Protein 3M7O (pdb70)

GO terms:
  GO:0031666 positive regulation of lipopolysaccharide-mediated signaling pathway (P, IDA)
  GO:0031666 positive regulation of lipopolysaccharide-mediated signaling pathway (P, IGI)
  GO:0005515 protein binding (F, IPI)

Sequence (530 aa):
GWPKHTACNSGGLEVVYQSCDPLQDFGLSIDQCSSKQIQSNLNIRFGIILRQDIRKLFLDITLMAKGSSILNYSYPLCEEDQPKFSFCGRRKGEQIYYAGPVNNPGLDVPQGEYQLLLELYNENRATVACANATVTSSGWPKHTACNSGGLEVVYQSCDPLQDFGLSIDQCSSKQIQSNLNIRFGIILRQDIRKLFLDITLMAKGSSILNYSYPLCFSFCGRRKGEQIYYAGPVNNPGLDVPQGEYQLLLELYNENRATVACANATVTSSGWPKHTACNSGGLEVVYQSCDPLQDFGLSIDQCSSKQIQSNLNIRFGIILRQDIRKLFLDITLMAKGSSILNYSYPLCFSFCGRRKGEQIYYAGPVNNPGLDVPQGEYQLLLELYNENRATVACANATVTSSGWPKHTACNSGGLEVVYQSCDPLQDFGLSIDQCSSKQIQSNLNIRFGIILRQDIRKLFLDITLMAKGSSILNYSYPLCFSFCGRRKGEQIYYAGPVNNPGLDVPQGEYQLLLELYNENRATVACANATVTSS

Solvent-accessible surface area: 28694 Å² total; per-residue (Å²): 117,51,80,150,63,80,3,12,99,54,57,26,4,59,13,30,5,53,7,51,12,83,58,20,43,21,36,38,40,28,44,145,7,36,70,124,25,79,30,64,20,59,24,123,17,22,10,75,2,105,49,40,0,104,79,2,27,33,32,35,40,33,65,14,200,69,68,65,39,35,70,52,21,88,56,71,5,73,82,95,118,75,173,174,36,37,6,18,98,76,123,55,55,144,25,145,52,65,11,68,56,130,31,59,4,55,58,8,68,142,29,98,30,64,39,55,44,63,23,26,5,50,72,51,20,68,5,6,18,4,75,6,51,16,47,2,98,123,88,80,148,59,82,4,14,99,61,48,26,4,60,18,30,8,56,8,46,14,119,140,21,36,22,36,44,34,30,59,112,7,23,58,116,29,73,57,75,18,53,20,120,21,23,5,62,0,100,58,62,0,141,102,2,56,40,13,44,15,36,62,33,214,74,38,44,24,41,61,64,42,72,86,32,54,102,80,3,38,33,102,149,118,44,55,101,20,186,32,76,8,83,42,108,33,50,9,62,57,12,51,147,28,120,55,82,36,40,46,37,24,24,12,81,108,47,29,65,2,6,18,5,85,5,36,17,46,3,98,120,86,80,153,60,80,3,12,101,57,51,30,4,66,17,34,7,49,6,51,14,123,119,16,37,23,37,45,33,31,57,123,7,25,51,108,26,77,55,72,18,74,23,96,18,18,11,88,0,75,50,71,0,162,95,2,56,38,14,41,13,36,62,32,209,77,41,44,20,43,65,60,41,80,83,80,57,152,49,28,25,58,62,132,139,41,60,147,22,148,47,67,12,82,50,112,29,41,3,60,44,18,38,146,29,117,59,72,40,37,45,40,20,24,10,55,108,46,28,64,1,7,20,3,87,5,42,17,46,2,96,114,52,82,147,61,82,4,12,100,58,51,26,6,63,12,30,6,49,6,50,11,79,56,18,38,20,36,31,44,27,51,162,9,33,89,90,28,96,31,65,30,71,25,132,20,23,13,90,1,102,44,68,2,186,116,3,25,39,30,34,38,36,63,16,201,70,69,65,38,31,72,52,19,78,60,78,61,235,61,61,22,46,40,174,125,50,51,154,23,148,70,61,12,68,52,139,30,65,2,57,57,13,72,149,29,98,32,64,38,58,40,62,27,30,5,52,69,54,22,67,6,6,15,2,72,7,50,17,42,2,92

InterPro domains:
  IPR003172 MD-2-related lipid-recognition domain [PF02221] (53-160)
  IPR003172 MD-2-related lipid-recognition domain [SM00737] (42-159)
  IPR014756 Immunoglobulin E-set [SSF81296] (42-159)
  IPR039945 Lymphocyte antigen 86 [PTHR20838] (1-161)

Secondary structure (DSSP, 8-state):
-PPPEEEEEETTEEEEEEE--TT---EEEESS--SEEPSS-EEEEEEE-SS--SEEEEEEEEEETTEEEEEEEEEEEETTBSSSSSTT--TT-EEEEEEE--PPEEEPPSEEEEEEEEEEETT--EEEEEEEEEEE-/-PPPEEEEEETTEEEEEEE--SS---EEEESS--SEEPSS-EEEEEEE-SS--SS-EEEEEEEETTEEEEEEEEE---TTTT--TT-EEEEEEE--PPPEE--SEEEEEEEEEE-TT--EEEEEEEEEEE-/-PPPEEEEEETTEEEEEEE--TT---EEEESS--SEEPSS-EEEEEEE--S-BSSEEEEEEEEETTEEEEEEEEE----STTB-TT-EEEEEEE--PPPEE--SEEEEEEEEEEETT--EEEEEEEEEEE-/-PPPEEEEEETTEEEEEEE--TT---EEEESS--SEEPSS-EEEEEEE--S--SSEEEEEEEEETTEEEEEEEEE----STT--TT-EEEEEEE--PPEEE--SEEEEEEEEEEETT--EEEEEEEEEEE-

B-factor: mean 38.36, std 13.39, range [19.4, 106.87]

Foldseek 3Di:
DADKDWQDDDAQKTKIKGWPPPVDDWDKHWPPDHLWAAFFTKMKTKDQFQAAAQWKKKWKWKFFPPGGDDIDIGTDDGDVRVPPDCHRPGHGDIDIDTGTDGGHTDNHPADKMKMWMFMAHPVRDTRTIMIMMMGGD/DADKDWQDDDAQKTKIKFWPPPVDTWDKHWPPDHLFAAFFTKMKIKDQFQAFAAWKKKWKFWDDPNDGPDIDMDTDNPPSHRDGHGDTDIDTGTDGGHTDRHPADKIWMWMFMAHPVRHGRTIMIMIMGGD/DADWAWQDDDAQKTKIKFWPPPVDTWDKHWPPDHLWAAFFTWMKTKDQFQAQAQWKKKWKFWDDPNDTPDIDMDTQPVPPHPDGGGDIDIDTGTDGGHTDRHDADKIWMWMFMAHPVRDGRTIMIMIMGGD/DADKDWQDDDAQKTKIKFWPPPVDTWDKHWPPDHLWAAFFTKMKTKDQFQAAAQWKKKWKWKAFPPGGDDIDIDTDHVPPHRHHHGDIDIDTGTDGDHTDNHDAHKMKMWMFMAHPVRHTRTIMIMMMGGD

Radius of gyration: 26.78 Å; Cα contacts (8 Å, |Δi|>4): 1481; chains: 4; bounding box: 73×75×42 Å

Structure (mmCIF, N/CA/C/O backbone):
data_3M7O
#
_entry.id   3M7O
#
_cell.length_a   90.299
_cell.length_b   90.299
_cell.length_c   86.714
_cell.angle_alpha   90.00
_cell.angle_beta   90.00
_cell.angle_gamma   90.00
#
_symmetry.space_group_name_H-M   'P 43'
#
loop_
_entity.id
_entity.type
_entity.pdbx_description
1 polymer 'Lymphocyte antigen 86'
2 non-polymer 2-acetamido-2-deoxy-beta-D-glucopyranose
3 non-polymer '(2S)-3-(octadecanoyloxy)-2-[(9Z)-octadec-9-enoyloxy]propyl 2-(trimethylammonio)ethyl phosphate'
4 non-polymer BENZAMIDINE
5 water water
#
loop_
_atom_site.group_PDB
_atom_site.id
_atom_site.type_symbol
_atom_site.label_atom_id
_atom_site.label_alt_id
_atom_site.label_comp_id
_atom_site.label_asym_id
_atom_site.label_entity_id
_atom_site.label_seq_id
_atom_site.pdbx_PDB_ins_code
_atom_site.Cartn_x
_atom_site.Cartn_y
_atom_site.Cartn_z
_atom_site.occupancy
_atom_site.B_iso_or_equiv
_atom_site.auth_seq_id
_atom_site.auth_comp_id
_atom_site.auth_asym_id
_atom_site.auth_atom_id
_atom_site.pdbx_PDB_model_num
ATOM 1 N N . GLY A 1 26 ? 1.416 26.953 -2.854 1.00 51.57 26 GLY A N 1
ATOM 2 C CA . GLY A 1 26 ? 0.307 27.675 -3.531 1.00 50.50 26 GLY A CA 1
ATOM 3 C C . GLY A 1 26 ? -0.969 26.877 -3.361 1.00 51.43 26 GLY A C 1
ATOM 4 O O . GLY A 1 26 ? -1.376 26.128 -4.262 1.00 53.38 26 GLY A O 1
ATOM 5 N N . TRP A 1 27 ? -1.584 27.033 -2.189 1.00 47.24 27 TRP A N 1
ATOM 6 C CA . TRP A 1 27 ? -2.759 26.275 -1.796 1.00 40.22 27 TRP A CA 1
ATOM 7 C C . TRP A 1 27 ? -3.923 26.545 -2.736 1.00 37.77 27 TRP A C 1
ATOM 8 O O . TRP A 1 27 ? -4.117 27.680 -3.180 1.00 41.54 27 TRP A O 1
ATOM 19 N N . PRO A 1 28 ? -4.693 25.501 -3.053 1.00 37.64 28 PRO A N 1
ATOM 20 C CA . PRO A 1 28 ? -5.761 25.645 -4.042 1.00 38.20 28 PRO A CA 1
ATOM 21 C C . PRO A 1 28 ? -6.882 26.587 -3.605 1.00 34.74 28 PRO A C 1
ATOM 22 O O . PRO A 1 28 ? -7.136 26.753 -2.400 1.00 31.74 28 PRO A O 1
ATOM 26 N N . LYS A 1 29 ? -7.544 27.190 -4.591 1.00 31.14 29 LYS A N 1
ATOM 27 C CA . LYS A 1 29 ? -8.708 28.042 -4.330 1.00 31.97 29 LYS A CA 1
ATOM 28 C C . LYS A 1 29 ? -9.811 27.191 -3.745 1.00 31.77 29 LYS A C 1
ATOM 29 O O . LYS A 1 29 ? -9.979 26.040 -4.129 1.00 32.37 29 LYS A O 1
ATOM 35 N N . HIS A 1 30 ? -10.539 27.741 -2.774 1.00 29.16 30 HIS A N 1
ATOM 36 C CA . HIS A 1 30 ? -11.710 27.072 -2.209 1.00 27.82 30 HIS A CA 1
ATOM 37 C C . HIS A 1 30 ? -12.883 28.024 -2.185 1.00 27.48 30 HIS A C 1
ATOM 38 O O . HIS A 1 30 ? -12.708 29.217 -1.908 1.00 26.18 30 HIS A O 1
ATOM 45 N N . THR A 1 31 ? -14.086 27.508 -2.449 1.00 25.59 31 THR A N 1
ATOM 46 C CA . THR A 1 31 ? -15.293 28.277 -2.292 1.00 26.23 31 THR A CA 1
ATOM 47 C C . THR A 1 31 ? -15.747 28.339 -0.849 1.00 26.96 31 THR A C 1
ATOM 48 O O . THR A 1 31 ? -16.105 27.303 -0.248 1.00 29.04 31 THR A O 1
ATOM 52 N N . ALA A 1 32 ? -15.754 29.539 -0.279 1.00 24.97 32 ALA A N 1
ATOM 53 C CA . ALA A 1 32 ? -16.321 29.727 1.047 1.00 25.17 32 ALA A CA 1
ATOM 54 C C . ALA A 1 32 ? -17.848 29.746 0.990 1.00 26.71 32 ALA A C 1
ATOM 55 O O . ALA A 1 32 ? -18.545 29.238 1.891 1.00 28.56 32 ALA A O 1
ATOM 57 N N . CYS A 1 33 ? -18.380 30.332 -0.079 1.00 24.64 33 CYS A N 1
ATOM 58 C CA . CYS A 1 33 ? -19.805 30.194 -0.396 1.00 27.41 33 CYS A CA 1
ATOM 59 C C . CYS A 1 33 ? -20.055 30.654 -1.825 1.00 26.75 33 CYS A C 1
ATOM 60 O O . CYS A 1 33 ? -19.256 31.399 -2.398 1.00 26.57 33 CYS A O 1
ATOM 63 N N . ASN A 1 34 ? -21.179 30.204 -2.387 1.00 26.42 34 ASN A N 1
ATOM 64 C CA . ASN A 1 34 ? -21.630 30.716 -3.669 1.00 25.50 34 ASN A CA 1
ATOM 65 C C . ASN A 1 34 ? -23.125 30.484 -3.798 1.00 28.34 34 ASN A C 1
ATOM 66 O O . ASN A 1 34 ? -23.556 29.393 -4.192 1.00 29.03 34 ASN A O 1
ATOM 71 N N . SER A 1 35 ? -23.889 31.501 -3.422 1.00 28.67 35 SER A N 1
ATOM 72 C CA . SER A 1 35 ? -25.358 31.456 -3.440 1.00 31.98 35 SER A CA 1
ATOM 73 C C . SER A 1 35 ? -25.947 32.849 -3.408 1.00 32.25 35 SER A C 1
ATOM 74 O O . SER A 1 35 ? -25.318 33.788 -2.899 1.00 28.11 35 SER A O 1
ATOM 77 N N . GLY A 1 36 ? -27.145 32.986 -3.987 1.00 32.09 36 GLY A N 1
ATOM 78 C CA . GLY A 1 36 ? -27.919 34.207 -3.887 1.00 31.48 36 GLY A CA 1
ATOM 79 C C . GLY A 1 36 ? -27.228 35.436 -4.439 1.00 29.69 36 GLY A C 1
ATOM 80 O O . GLY A 1 36 ? -27.479 36.541 -3.970 1.00 28.86 36 GLY A O 1
ATOM 81 N N . GLY A 1 37 ? -26.351 35.233 -5.426 1.00 25.43 37 GLY A N 1
ATOM 82 C CA . GLY A 1 37 ? -25.678 36.342 -6.103 1.00 26.80 37 GLY A CA 1
ATOM 83 C C . GLY A 1 37 ? -24.391 36.795 -5.421 1.00 27.24 37 GLY A C 1
ATOM 84 O O . GLY A 1 37 ? -23.859 37.832 -5.774 1.00 29.87 37 GLY A O 1
ATOM 85 N N . LEU A 1 38 ? -23.913 36.026 -4.446 1.00 26.72 38 LEU A N 1
ATOM 86 C CA . LEU A 1 38 ? -22.608 36.303 -3.807 1.00 27.07 38 LEU A CA 1
ATOM 87 C C . LEU A 1 38 ? -21.703 35.081 -3.841 1.00 26.19 38 LEU A C 1
ATOM 88 O O . LEU A 1 38 ? -22.070 34.003 -3.333 1.00 27.70 38 LEU A O 1
ATOM 93 N N . GLU A 1 39 ? -20.533 35.235 -4.448 1.00 24.14 39 GLU A N 1
ATOM 94 C CA . GLU A 1 39 ? -19.529 34.178 -4.479 1.00 24.93 39 GLU A CA 1
ATOM 95 C C . GLU A 1 39 ? -18.291 34.655 -3.718 1.00 25.45 39 GLU A C 1
ATOM 96 O O . GLU A 1 39 ? -17.779 35.749 -3.978 1.00 25.01 39 GLU A O 1
ATOM 102 N N . VAL A 1 40 ? -17.814 33.831 -2.798 1.00 23.65 40 VAL A N 1
ATOM 103 C CA . VAL A 1 40 ? -16.593 34.137 -2.048 1.00 23.26 40 VAL A CA 1
ATOM 104 C C . VAL A 1 40 ? -15.626 32.966 -2.188 1.00 24.97 40 VAL A C 1
ATOM 105 O O . VAL A 1 40 ? -15.927 31.836 -1.749 1.00 26.30 40 VAL A O 1
ATOM 109 N N . VAL A 1 41 ? -14.491 33.232 -2.838 1.00 23.60 41 VAL A N 1
ATOM 110 C CA . VAL A 1 41 ? -13.458 32.221 -3.055 1.00 25.59 41 VAL A CA 1
ATOM 111 C C . VAL A 1 41 ? -12.193 32.695 -2.351 1.00 25.83 41 VAL A C 1
ATOM 112 O O . VAL A 1 41 ? -11.858 33.876 -2.459 1.00 26.67 41 VAL A O 1
ATOM 116 N N . TYR A 1 42 ? -11.513 31.811 -1.622 1.00 24.90 42 TYR A N 1
ATOM 117 C CA . TYR A 1 42 ? -10.273 32.207 -0.941 1.00 24.44 42 TYR A CA 1
ATOM 118 C C . TYR A 1 42 ? -9.148 31.233 -1.220 1.00 25.48 42 TYR A C 1
ATOM 119 O O . TYR A 1 42 ? -9.376 30.071 -1.657 1.00 23.38 42 TYR A O 1
ATOM 128 N N . GLN A 1 43 ? -7.937 31.703 -0.942 1.00 24.08 43 GLN A N 1
ATOM 129 C CA . GLN A 1 43 ? -6.738 30.894 -1.053 1.00 26.20 43 GLN A CA 1
ATOM 130 C C . GLN A 1 43 ? -5.905 31.179 0.200 1.00 24.54 43 GLN A C 1
ATOM 131 O O . GLN A 1 43 ? -5.718 32.351 0.550 1.00 25.34 43 GLN A O 1
ATOM 137 N N . SER A 1 44 ? -5.435 30.156 0.912 1.00 22.13 44 SER A N 1
ATOM 138 C CA . SER A 1 44 ? -4.529 30.406 2.041 1.00 22.04 44 SER A CA 1
ATOM 139 C C . SER A 1 44 ? -3.215 30.999 1.547 1.00 23.46 44 SER A C 1
ATOM 140 O O . SER A 1 44 ? -2.632 30.499 0.583 1.00 25.52 44 SER A O 1
ATOM 143 N N . CYS A 1 45 ? -2.788 32.094 2.169 1.00 21.57 45 CYS A N 1
ATOM 144 C CA . CYS A 1 45 ? -1.453 32.668 1.920 1.00 24.48 45 CYS A CA 1
ATOM 145 C C . CYS A 1 45 ? -0.452 32.426 3.056 1.00 24.70 45 CYS A C 1
ATOM 146 O O . CYS A 1 45 ? 0.567 33.121 3.150 1.00 25.02 45 CYS A O 1
ATOM 149 N N . ASP A 1 46 ? -0.713 31.427 3.901 1.00 23.03 46 ASP A N 1
ATOM 150 C CA . ASP A 1 46 ? 0.302 30.936 4.845 1.00 24.22 46 ASP A CA 1
ATOM 151 C C . ASP A 1 46 ? 1.082 29.839 4.104 1.00 24.10 46 ASP A C 1
ATOM 152 O O . ASP A 1 46 ? 0.508 28.835 3.690 1.00 24.84 46 ASP A O 1
ATOM 157 N N . PRO A 1 47 ? 2.390 30.036 3.903 1.00 25.07 47 PRO A N 1
ATOM 158 C CA . PRO A 1 47 ? 3.159 28.987 3.199 1.00 27.74 47 PRO A CA 1
ATOM 159 C C . PRO A 1 47 ? 3.129 27.620 3.908 1.00 29.93 47 PRO A C 1
ATOM 160 O O . PRO A 1 47 ? 3.355 26.586 3.266 1.00 31.66 47 PRO A O 1
ATOM 164 N N . LEU A 1 48 ? 2.877 27.606 5.217 1.00 26.19 48 LEU A N 1
ATOM 165 C CA . LEU A 1 48 ? 2.868 26.345 5.971 1.00 27.27 48 LEU A CA 1
ATOM 166 C C . LEU A 1 48 ? 1.677 25.453 5.666 1.00 30.08 48 LEU A C 1
ATOM 167 O O . LEU A 1 48 ? 1.793 24.205 5.703 1.00 26.97 48 LEU A O 1
ATOM 172 N N . GLN A 1 49 ? 0.520 26.056 5.404 1.00 25.38 49 GLN A N 1
ATOM 173 C CA . GLN A 1 49 ? -0.707 25.257 5.400 1.00 27.72 49 GLN A CA 1
ATOM 174 C C . GLN A 1 49 ? -1.936 25.912 4.788 1.00 25.60 49 GLN A C 1
ATOM 175 O O . GLN A 1 49 ? -2.044 27.141 4.717 1.00 24.18 49 GLN A O 1
ATOM 181 N N . ASP A 1 50 ? -2.872 25.053 4.383 1.00 26.66 50 ASP A N 1
ATOM 182 C CA . ASP A 1 50 ? -4.222 25.451 4.001 1.00 24.43 50 ASP A CA 1
ATOM 183 C C . ASP A 1 50 ? -5.096 25.432 5.271 1.00 25.38 50 ASP A C 1
ATOM 184 O O . ASP A 1 50 ? -4.655 25.042 6.362 1.00 28.39 50 ASP A O 1
ATOM 189 N N . PHE A 1 51 ? -6.312 25.921 5.120 1.00 25.57 51 PHE A N 1
ATOM 190 C CA . PHE A 1 51 ? -7.328 25.830 6.168 1.00 27.22 51 PHE A CA 1
ATOM 191 C C . PHE A 1 51 ? -8.722 25.824 5.564 1.00 28.38 51 PHE A C 1
ATOM 192 O O . PHE A 1 51 ? -8.910 26.124 4.379 1.00 27.40 51 PHE A O 1
ATOM 200 N N . GLY A 1 52 ? -9.709 25.454 6.389 1.00 26.36 52 GLY A N 1
ATOM 201 C CA . GLY A 1 52 ? -11.103 25.452 5.948 1.00 27.46 52 GLY A CA 1
ATOM 202 C C . GLY A 1 52 ? -11.926 26.623 6.435 1.00 26.78 52 GLY A C 1
ATOM 203 O O . GLY A 1 52 ? -11.866 27.020 7.610 1.00 28.04 52 GLY A O 1
ATOM 204 N N . LEU A 1 53 ? -12.654 27.221 5.503 1.00 28.60 53 LEU A N 1
ATOM 205 C CA . LEU A 1 53 ? -13.552 28.318 5.789 1.00 28.00 53 LEU A CA 1
ATOM 206 C C . LEU A 1 53 ? -14.786 28.165 4.910 1.00 31.09 53 LEU A C 1
ATOM 207 O O . LEU A 1 53 ? -14.683 27.926 3.705 1.00 30.58 53 LEU A O 1
ATOM 212 N N . SER A 1 54 ? -15.963 28.239 5.517 1.00 30.02 54 SER A N 1
ATOM 213 C CA . SER A 1 54 ? -17.190 28.294 4.727 1.00 30.28 54 SER A CA 1
ATOM 214 C C . SER A 1 54 ? -18.100 29.302 5.396 1.00 31.02 54 SER A C 1
ATOM 215 O O . SER A 1 54 ? -17.942 29.606 6.595 1.00 29.38 54 SER A O 1
ATOM 218 N N . ILE A 1 55 ? -19.005 29.871 4.607 1.00 27.09 55 ILE A N 1
ATOM 219 C CA . ILE A 1 55 ? -19.895 30.907 5.088 1.00 27.15 55 ILE A CA 1
ATOM 220 C C . ILE A 1 55 ? -21.318 30.445 4.843 1.00 30.31 55 ILE A C 1
ATOM 221 O O . ILE A 1 55 ? -21.621 29.976 3.747 1.00 31.05 55 ILE A O 1
ATOM 226 N N . ASP A 1 56 ? -22.170 30.537 5.872 1.00 31.63 56 ASP A N 1
ATOM 227 C CA . ASP A 1 56 ? -23.554 30.031 5.767 1.00 37.35 56 ASP A CA 1
ATOM 228 C C . ASP A 1 56 ? -24.470 31.130 5.205 1.00 36.14 56 ASP A C 1
ATOM 229 O O . ASP A 1 56 ? -24.303 32.293 5.525 1.00 38.71 56 ASP A O 1
ATOM 234 N N . GLN A 1 57 ? -25.434 30.759 4.369 1.00 41.22 57 GLN A N 1
ATOM 235 C CA . GLN A 1 57 ? -26.472 31.707 3.921 1.00 42.61 57 GLN A CA 1
ATOM 236 C C . GLN A 1 57 ? -25.918 32.943 3.206 1.00 40.40 57 GLN A C 1
ATOM 237 O O . GLN A 1 57 ? -26.342 34.072 3.477 1.00 44.29 57 GLN A O 1
ATOM 243 N N . CYS A 1 58 ? -24.959 32.742 2.310 1.00 37.93 58 CYS A N 1
ATOM 244 C CA . CYS A 1 58 ? -24.466 33.854 1.512 1.00 34.35 58 CYS A CA 1
ATOM 245 C C . CYS A 1 58 ? -25.525 34.342 0.547 1.00 32.14 58 CYS A C 1
ATOM 246 O O . CYS A 1 58 ? -26.305 33.555 -0.001 1.00 32.02 58 CYS A O 1
ATOM 249 N N . SER A 1 59 ? -25.515 35.655 0.354 1.00 30.65 59 SER A N 1
ATOM 250 C CA A SER A 1 59 ? -26.345 36.309 -0.644 0.50 30.67 59 SER A CA 1
ATOM 251 C CA B SER A 1 59 ? -26.403 36.336 -0.564 0.50 30.39 59 SER A CA 1
ATOM 252 C C . SER A 1 59 ? -25.812 37.711 -0.861 1.00 32.05 59 SER A C 1
ATOM 253 O O . SER A 1 59 ? -25.012 38.221 -0.058 1.00 30.07 59 SER A O 1
ATOM 258 N N . LYS A 1 60 ? -26.219 38.306 -1.978 1.00 30.87 60 LYS A N 1
ATOM 259 C CA . LYS A 1 60 ? -25.806 39.641 -2.375 1.00 35.26 60 LYS A CA 1
ATOM 260 C C . LYS A 1 60 ? -26.115 40.631 -1.248 1.00 35.37 60 LYS A C 1
ATOM 261 O O . LYS A 1 60 ? -25.353 41.575 -1.013 1.00 32.93 60 LYS A O 1
ATOM 267 N N . GLN A 1 61 ? -27.247 40.406 -0.573 1.00 34.89 61 GLN A N 1
ATOM 268 C CA . GLN A 1 61 ? -27.557 41.095 0.670 1.00 37.78 61 GLN A CA 1
ATOM 269 C C . GLN A 1 61 ? -27.032 40.255 1.823 1.00 36.83 61 GLN A C 1
ATOM 270 O O . GLN A 1 61 ? -27.633 39.251 2.212 1.00 38.03 61 GLN A O 1
ATOM 276 N N . ILE A 1 62 ? -25.878 40.657 2.342 1.00 34.29 62 ILE A N 1
ATOM 277 C CA . ILE A 1 62 ? -25.254 39.983 3.476 1.00 36.41 62 ILE A CA 1
ATOM 278 C C . ILE A 1 62 ? -26.022 40.372 4.741 1.00 37.88 62 ILE A C 1
ATOM 279 O O . ILE A 1 62 ? -26.194 41.555 5.011 1.00 35.04 62 ILE A O 1
ATOM 284 N N . GLN A 1 63 ? -26.494 39.369 5.485 1.00 38.21 63 GLN A N 1
ATOM 285 C CA . GLN A 1 63 ? -27.105 39.575 6.796 1.00 40.45 63 GLN A CA 1
ATOM 286 C C . GLN A 1 63 ? -26.050 40.043 7.794 1.00 40.25 63 GLN A C 1
ATOM 287 O O . GLN A 1 63 ? -24.868 39.692 7.664 1.00 39.45 63 GLN A O 1
ATOM 293 N N . SER A 1 64 ? -26.472 40.804 8.804 1.00 37.15 64 SER A N 1
ATOM 294 C CA . SER A 1 64 ? -25.599 41.082 9.943 1.00 39.98 64 SER A CA 1
ATOM 295 C C . SER A 1 64 ? -25.285 39.768 10.652 1.00 36.12 64 SER A C 1
ATOM 296 O O . SER A 1 64 ? -26.089 38.849 10.631 1.00 37.41 64 SER A O 1
ATOM 299 N N . ASN A 1 65 ? -24.116 39.692 11.287 1.00 39.45 65 ASN A N 1
ATOM 300 C CA . ASN A 1 65 ? -23.693 38.480 12.017 1.00 40.00 65 ASN A CA 1
ATOM 301 C C . ASN A 1 65 ? -23.789 37.198 11.204 1.00 38.04 65 ASN A C 1
ATOM 302 O O . ASN A 1 65 ? -24.520 36.258 11.560 1.00 36.36 65 ASN A O 1
ATOM 307 N N . LEU A 1 66 ? -23.029 37.166 10.112 1.00 35.90 66 LEU A N 1
ATOM 308 C CA . LEU A 1 66 ? -22.871 35.965 9.294 1.00 36.57 66 LEU A CA 1
ATOM 309 C C . LEU A 1 66 ? -22.385 34.813 10.135 1.00 33.39 66 LEU A C 1
ATOM 310 O O . LEU A 1 66 ? -21.528 34.993 10.996 1.00 33.55 66 LEU A O 1
ATOM 315 N N . ASN A 1 67 ? -22.909 33.632 9.846 1.00 33.27 67 ASN A N 1
ATOM 316 C CA . ASN A 1 67 ? -22.386 32.435 10.437 1.00 32.41 67 ASN A CA 1
ATOM 317 C C . ASN A 1 67 ? -21.312 31.835 9.561 1.00 31.52 67 ASN A C 1
ATOM 318 O O . ASN A 1 67 ? -21.487 31.716 8.344 1.00 32.35 67 ASN A O 1
ATOM 323 N N . ILE A 1 68 ? -20.179 31.494 10.174 1.00 28.94 68 ILE A N 1
ATOM 324 C CA . ILE A 1 68 ? -19.099 30.837 9.439 1.00 27.73 68 ILE A CA 1
ATOM 325 C C . ILE A 1 68 ? -18.740 29.486 10.068 1.00 30.47 68 ILE A C 1
ATOM 326 O O . ILE A 1 68 ? -19.137 29.192 11.192 1.00 30.94 68 ILE A O 1
ATOM 331 N N . ARG A 1 69 ? -17.983 28.683 9.329 1.00 28.56 69 ARG A N 1
ATOM 332 C CA . ARG A 1 69 ? -17.344 27.481 9.847 1.00 28.82 69 ARG A CA 1
ATOM 333 C C . ARG A 1 69 ? -15.862 27.597 9.484 1.00 30.09 69 ARG A C 1
ATOM 334 O O . ARG A 1 69 ? -15.525 27.794 8.317 1.00 32.01 69 ARG A O 1
ATOM 342 N N . PHE A 1 70 ? -14.983 27.499 10.478 1.00 28.72 70 PHE A N 1
ATOM 343 C CA . PHE A 1 70 ? -13.558 27.776 10.289 1.00 27.27 70 PHE A CA 1
ATOM 344 C C . PHE A 1 70 ? -12.737 26.687 10.959 1.00 29.52 70 PHE A C 1
ATOM 345 O O . PHE A 1 70 ? -12.868 26.473 12.175 1.00 30.16 70 PHE A O 1
ATOM 353 N N . GLY A 1 71 ? -11.915 25.986 10.177 1.00 27.59 71 GLY A N 1
ATOM 354 C CA . GLY A 1 71 ? -11.143 24.863 10.715 1.00 27.35 71 GLY A CA 1
ATOM 355 C C . GLY A 1 71 ? -9.672 25.098 10.424 1.00 28.48 71 GLY A C 1
ATOM 356 O O . GLY A 1 71 ? -9.314 25.373 9.283 1.00 30.74 71 GLY A O 1
ATOM 357 N N . ILE A 1 72 ? -8.831 24.995 11.446 1.00 26.87 72 ILE A N 1
ATOM 358 C CA . ILE A 1 72 ? -7.378 25.206 11.245 1.00 26.05 72 ILE A CA 1
ATOM 359 C C . ILE A 1 72 ? -6.563 24.485 12.307 1.00 29.49 72 ILE A C 1
ATOM 360 O O . ILE A 1 72 ? -7.050 24.277 13.420 1.00 27.11 72 ILE A O 1
ATOM 365 N N . ILE A 1 73 ? -5.336 24.083 11.955 1.00 27.50 73 ILE A N 1
ATOM 366 C CA . ILE A 1 73 ? -4.366 23.601 12.940 1.00 28.68 73 ILE A CA 1
ATOM 367 C C . ILE A 1 73 ? -3.472 24.771 13.271 1.00 30.66 73 ILE A C 1
ATOM 368 O O . ILE A 1 73 ? -2.858 25.346 12.368 1.00 31.38 73 ILE A O 1
ATOM 373 N N . LEU A 1 74 ? -3.382 25.128 14.549 1.00 29.47 74 LEU A N 1
ATOM 374 C CA . LEU A 1 74 ? -2.564 26.267 14.931 1.00 28.46 74 LEU A CA 1
ATOM 375 C C . LEU A 1 74 ? -1.088 25.972 14.781 1.00 28.61 74 LEU A C 1
ATOM 376 O O . LEU A 1 74 ? -0.612 24.928 15.232 1.00 29.31 74 LEU A O 1
ATOM 381 N N . ARG A 1 75 ? -0.372 26.896 14.149 1.00 27.51 75 ARG A N 1
ATOM 382 C CA . ARG A 1 75 ? 1.092 26.747 14.021 1.00 28.17 75 ARG A CA 1
ATOM 383 C C . ARG A 1 75 ? 1.853 27.778 14.855 1.00 29.21 75 ARG A C 1
ATOM 384 O O . ARG A 1 75 ? 3.091 27.852 14.794 1.00 30.89 75 ARG A O 1
ATOM 392 N N . GLN A 1 76 ? 1.104 28.589 15.609 1.00 27.30 76 GLN A N 1
ATOM 393 C CA . GLN A 1 76 ? 1.648 29.516 16.575 1.00 27.92 76 GLN A CA 1
ATOM 394 C C . GLN A 1 76 ? 0.811 29.445 17.836 1.00 30.94 76 GLN A C 1
ATOM 395 O O . GLN A 1 76 ? -0.357 29.087 17.762 1.00 32.44 76 GLN A O 1
ATOM 401 N N . ASP A 1 77 ? 1.400 29.804 18.975 1.00 32.53 77 ASP A N 1
ATOM 402 C CA . ASP A 1 77 ? 0.644 29.966 20.222 1.00 34.71 77 ASP A CA 1
ATOM 403 C C . ASP A 1 77 ? -0.099 31.285 20.150 1.00 34.97 77 ASP A C 1
ATOM 404 O O . ASP A 1 77 ? 0.353 32.223 19.489 1.00 36.79 77 ASP A O 1
ATOM 409 N N . ILE A 1 78 ? -1.239 31.361 20.828 1.00 34.33 78 ILE A N 1
ATOM 410 C CA . ILE A 1 78 ? -2.067 32.566 20.794 1.00 31.79 78 ILE A CA 1
ATOM 411 C C . ILE A 1 78 ? -2.337 33.053 22.212 1.00 33.60 78 ILE A C 1
ATOM 412 O O . ILE A 1 78 ? -3.045 32.372 22.974 1.00 35.67 78 ILE A O 1
ATOM 417 N N . ARG A 1 79 ? -1.756 34.201 22.565 1.00 32.22 79 ARG A N 1
ATOM 418 C CA . ARG A 1 79 ? -2.147 34.924 23.788 1.00 31.99 79 ARG A CA 1
ATOM 419 C C . ARG A 1 79 ? -3.092 36.078 23.460 1.00 31.60 79 ARG A C 1
ATOM 420 O O . ARG A 1 79 ? -4.047 36.352 24.195 1.00 34.40 79 ARG A O 1
ATOM 428 N N . LYS A 1 80 ? -2.816 36.758 22.350 1.00 31.01 80 LYS A N 1
ATOM 429 C CA . LYS A 1 80 ? -3.711 37.793 21.833 1.00 28.93 80 LYS A CA 1
ATOM 430 C C . LYS A 1 80 ? -3.872 37.508 20.358 1.00 28.59 80 LYS A C 1
ATOM 431 O O . LYS A 1 80 ? -2.984 36.913 19.733 1.00 28.99 80 LYS A O 1
ATOM 437 N N . LEU A 1 81 ? -5.016 37.892 19.803 1.00 26.51 81 LEU A N 1
ATOM 438 C CA . LEU A 1 81 ? -5.280 37.605 18.391 1.00 25.17 81 LEU A CA 1
ATOM 439 C C . LEU A 1 81 ? -5.889 38.854 17.777 1.00 25.85 81 LEU A C 1
ATOM 440 O O . LEU A 1 81 ? -6.724 39.527 18.417 1.00 26.06 81 LEU A O 1
ATOM 445 N N . PHE A 1 82 ? -5.454 39.179 16.558 1.00 23.05 82 PHE A N 1
ATOM 446 C CA . PHE A 1 82 ? -5.889 40.367 15.831 1.00 24.53 82 PHE A CA 1
ATOM 447 C C . PHE A 1 82 ? -6.304 39.976 14.421 1.00 24.97 82 PHE A C 1
ATOM 448 O O . PHE A 1 82 ? -5.745 39.049 13.838 1.00 25.26 82 PHE A O 1
ATOM 456 N N . LEU A 1 83 ? -7.277 40.695 13.864 1.00 23.72 83 LEU A N 1
ATOM 457 C CA . LEU A 1 83 ? -7.700 40.441 12.488 1.00 21.41 83 LEU A CA 1
ATOM 458 C C . LEU A 1 83 ? -7.607 41.742 11.696 1.00 22.11 83 LEU A C 1
ATOM 459 O O . LEU A 1 83 ? -8.208 42.764 12.096 1.00 25.51 83 LEU A O 1
ATOM 464 N N . ASP A 1 84 ? -6.827 41.707 10.620 1.00 21.86 84 ASP A N 1
ATOM 465 C CA . ASP A 1 84 ? -6.728 42.824 9.666 1.00 21.09 84 ASP A CA 1
ATOM 466 C C . ASP A 1 84 ? -7.383 42.438 8.359 1.00 21.64 84 ASP A C 1
ATOM 467 O O . ASP A 1 84 ? -7.209 41.324 7.838 1.00 23.01 84 ASP A O 1
ATOM 472 N N . ILE A 1 85 ? -8.159 43.368 7.807 1.00 22.92 85 ILE A N 1
ATOM 473 C CA . ILE A 1 85 ? -8.834 43.129 6.536 1.00 24.43 85 ILE A CA 1
ATOM 474 C C . ILE A 1 85 ? -8.501 44.258 5.565 1.00 23.09 85 ILE A C 1
ATOM 475 O O . ILE A 1 85 ? -8.503 45.420 5.949 1.00 24.55 85 ILE A O 1
ATOM 480 N N . THR A 1 86 ? -8.160 43.893 4.339 1.00 23.49 86 THR A N 1
ATOM 481 C CA . THR A 1 86 ? -7.853 44.857 3.292 1.00 22.33 86 THR A CA 1
ATOM 482 C C . THR A 1 86 ? -8.891 44.629 2.205 1.00 27.71 86 THR A C 1
ATOM 483 O O . THR A 1 86 ? -9.034 43.510 1.706 1.00 28.07 86 THR A O 1
ATOM 487 N N . LEU A 1 87 ? -9.623 45.674 1.841 1.00 22.77 87 LEU A N 1
ATOM 488 C CA . LEU A 1 87 ? -10.640 45.536 0.793 1.00 22.87 87 LEU A CA 1
ATOM 489 C C . LEU A 1 87 ? -10.258 46.457 -0.363 1.00 25.56 87 LEU A C 1
ATOM 490 O O . LEU A 1 87 ? -9.962 47.640 -0.146 1.00 24.38 87 LEU A O 1
ATOM 495 N N . MET A 1 88 ? -10.241 45.896 -1.573 1.00 23.24 88 MET A N 1
ATOM 496 C CA . MET A 1 88 ? -9.851 46.604 -2.784 1.00 27.36 88 MET A CA 1
ATOM 497 C C . MET A 1 88 ? -10.822 46.276 -3.923 1.00 28.19 88 MET A C 1
ATOM 498 O O . MET A 1 88 ? -11.524 45.280 -3.866 1.00 27.57 88 MET A O 1
ATOM 503 N N . ALA A 1 89 ? -10.906 47.149 -4.920 1.00 29.16 89 ALA A N 1
ATOM 504 C CA . ALA A 1 89 ? -11.667 46.846 -6.132 1.00 31.66 89 ALA A CA 1
ATOM 505 C C . ALA A 1 89 ? -11.082 47.659 -7.270 1.00 37.31 89 ALA A C 1
ATOM 506 O O . ALA A 1 89 ? -10.689 48.810 -7.059 1.00 33.99 89 ALA A O 1
ATOM 508 N N . LYS A 1 90 ? -11.018 47.045 -8.451 1.00 37.43 90 LYS A N 1
ATOM 509 C CA . LYS A 1 90 ? -10.490 47.674 -9.671 1.00 42.10 90 LYS A CA 1
ATOM 510 C C . LYS A 1 90 ? -9.113 48.299 -9.440 1.00 41.67 90 LYS A C 1
ATOM 511 O O . LYS A 1 90 ? -8.825 49.375 -9.971 1.00 44.55 90 LYS A O 1
ATOM 517 N N . GLY A 1 91 ? -8.270 47.632 -8.647 1.00 40.29 91 GLY A N 1
ATOM 518 C CA . GLY A 1 91 ? -6.912 48.099 -8.369 1.00 40.65 91 GLY A CA 1
ATOM 519 C C . GLY A 1 91 ? -6.774 49.264 -7.397 1.00 41.31 91 GLY A C 1
ATOM 520 O O . GLY A 1 91 ? -5.679 49.816 -7.242 1.00 42.44 91 GLY A O 1
ATOM 521 N N . SER A 1 92 ? -7.873 49.639 -6.747 1.00 36.78 92 SE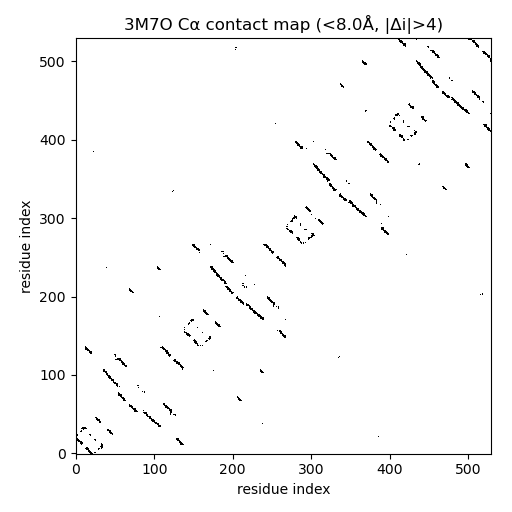R A N 1
ATOM 522 C CA . SER A 1 92 ? -7.875 50.728 -5.773 1.00 36.48 92 SER A CA 1
ATOM 523 C C . SER A 1 92 ? -8.297 50.265 -4.385 1.00 36.51 92 SER A C 1
ATOM 524 O O . SER A 1 92 ? -9.131 49.377 -4.250 1.00 33.20 92 SER A O 1
ATOM 527 N N . SER A 1 93 ? -7.745 50.917 -3.361 1.00 32.08 93 SER A N 1
ATOM 528 C CA . SER A 1 93 ? -8.150 50.697 -1.980 1.00 32.03 93 SER A CA 1
ATOM 529 C C . SER A 1 93 ? -9.536 51.235 -1.626 1.00 31.94 93 SER A C 1
ATOM 530 O O . SER A 1 93 ? -9.879 52.414 -1.894 1.00 33.04 93 SER A O 1
ATOM 533 N N . ILE A 1 94 ? -10.350 50.373 -1.023 1.00 28.58 94 ILE A N 1
ATOM 534 C CA . ILE A 1 94 ? -11.643 50.782 -0.506 1.00 27.47 94 ILE A CA 1
ATOM 535 C C . ILE A 1 94 ? -11.517 51.050 0.992 1.00 27.49 94 ILE A C 1
ATOM 536 O O . ILE A 1 94 ? -11.861 52.134 1.453 1.00 26.49 94 ILE A O 1
ATOM 541 N N . LEU A 1 95 ? -11.037 50.052 1.747 1.00 24.82 95 LEU A N 1
ATOM 542 C CA . LEU A 1 95 ? -10.912 50.192 3.204 1.00 24.78 95 LEU A CA 1
ATOM 543 C C . LEU A 1 95 ? -9.824 49.274 3.783 1.00 24.36 95 LEU A C 1
ATOM 544 O O . LEU A 1 95 ? -9.474 48.242 3.188 1.00 24.30 95 LEU A O 1
ATOM 549 N N . ASN A 1 96 ? -9.285 49.708 4.924 1.00 21.64 96 ASN A N 1
ATOM 550 C CA . ASN A 1 96 ? -8.371 48.912 5.740 1.00 22.24 96 ASN A CA 1
ATOM 551 C C . ASN A 1 96 ? -9.006 48.836 7.090 1.00 22.75 96 ASN A C 1
ATOM 552 O O . ASN A 1 96 ? -9.534 49.843 7.571 1.00 22.67 96 ASN A O 1
ATOM 557 N N . TYR A 1 97 ? -8.924 47.666 7.718 1.00 22.23 97 TYR A N 1
ATOM 558 C CA . TYR A 1 97 ? -9.578 47.370 8.977 1.00 24.37 97 TYR A CA 1
ATOM 559 C C . TYR A 1 97 ? -8.609 46.571 9.858 1.00 24.33 97 TYR A C 1
ATOM 560 O O . TYR A 1 97 ? -7.847 45.752 9.339 1.00 24.28 97 TYR A O 1
ATOM 569 N N . SER A 1 98 ? -8.605 46.885 11.146 1.00 23.88 98 SER A N 1
ATOM 570 C CA . SER A 1 98 ? -7.777 46.194 12.141 1.00 24.30 98 SER A CA 1
ATOM 571 C C . SER A 1 98 ? -8.534 46.119 13.455 1.00 28.69 98 SER A C 1
ATOM 572 O O . SER A 1 98 ? -8.957 47.158 13.988 1.00 27.85 98 SER A O 1
ATOM 575 N N . TYR A 1 99 ? -8.674 44.910 14.000 1.00 28.08 99 TYR A N 1
ATOM 576 C CA . TYR A 1 99 ? -9.427 44.737 15.221 1.00 33.46 99 TYR A CA 1
ATOM 577 C C . TYR A 1 99 ? -8.910 43.609 16.104 1.00 29.30 99 TYR A C 1
ATOM 578 O O . TYR A 1 99 ? -8.663 42.507 15.611 1.00 27.03 99 TYR A O 1
ATOM 587 N N . PRO A 1 100 ? -8.762 43.880 17.415 1.00 31.62 100 PRO A N 1
ATOM 588 C CA . PRO A 1 100 ? -8.394 42.851 18.381 1.00 33.23 100 PRO A CA 1
ATOM 589 C C . PRO A 1 100 ? -9.546 41.893 18.608 1.00 34.39 100 PRO A C 1
ATOM 590 O O . PRO A 1 100 ? -10.674 42.323 18.912 1.00 34.83 100 PRO A O 1
ATOM 594 N N . LEU A 1 101 ? -9.290 40.606 18.442 1.00 30.31 101 LEU A N 1
ATOM 595 C CA . LEU A 1 101 ? -10.350 39.611 18.611 1.00 32.63 101 LEU A CA 1
ATOM 596 C C . LEU A 1 101 ? -10.453 39.112 20.041 1.00 36.31 101 LEU A C 1
ATOM 597 O O . LEU A 1 101 ? -11.563 38.892 20.568 1.00 34.73 101 LEU A O 1
ATOM 602 N N . CYS A 1 102 ? -9.297 38.905 20.659 1.00 34.29 102 CYS A N 1
ATOM 603 C CA . CYS A 1 102 ? -9.237 38.446 22.039 1.00 38.84 102 CYS A CA 1
ATOM 604 C C . CYS A 1 102 ? -7.877 38.700 22.672 1.00 40.48 102 CYS A C 1
ATOM 605 O O . CYS A 1 102 ? -6.867 38.873 21.978 1.00 38.02 102 CYS A O 1
ATOM 608 N N . GLU A 1 103 ? -7.889 38.758 23.999 1.00 44.06 103 GLU A N 1
ATOM 609 C CA . GLU A 1 103 ? -6.719 38.512 24.837 1.00 49.35 103 GLU A CA 1
ATOM 610 C C . GLU A 1 103 ? -7.085 37.315 25.724 1.00 53.35 103 GLU A C 1
ATOM 611 O O . GLU A 1 103 ? -8.271 36.976 25.843 1.00 52.73 103 GLU A O 1
ATOM 617 N N . GLU A 1 104 ? -6.094 36.661 26.329 1.00 56.58 104 GLU A N 1
ATOM 618 C CA . GLU A 1 104 ? -6.365 35.412 27.057 1.00 60.45 104 GLU A CA 1
ATOM 619 C C . GLU A 1 104 ? -7.545 35.509 28.028 1.00 62.68 104 GLU A C 1
ATOM 620 O O . GLU A 1 104 ? -7.509 36.271 29.003 1.00 63.41 104 GLU A O 1
ATOM 626 N N . ASP A 1 105 ? -8.593 34.747 27.712 1.00 64.61 105 ASP A N 1
ATOM 627 C CA . ASP A 1 105 ? -9.859 34.721 28.463 1.00 65.99 105 ASP A CA 1
ATOM 628 C C . ASP A 1 105 ? -10.609 36.067 28.508 1.00 65.84 105 ASP A C 1
ATOM 629 O O . ASP A 1 105 ? -11.229 36.424 29.515 1.00 67.92 105 ASP A O 1
ATOM 634 N N . GLN A 1 106 ? -10.549 36.794 27.394 1.00 64.41 106 GLN A N 1
ATOM 635 C CA . GLN A 1 106 ? -11.314 38.025 27.187 1.00 62.89 106 GLN A CA 1
ATOM 636 C C . GLN A 1 106 ? -11.632 38.180 25.684 1.00 60.75 106 GLN A C 1
ATOM 637 O O . GLN A 1 106 ? -10.856 38.793 24.944 1.00 58.08 106 GLN A O 1
ATOM 643 N N . PRO A 1 107 ? -12.764 37.611 25.222 1.00 60.00 107 PRO A N 1
ATOM 644 C CA . PRO A 1 107 ? -13.746 36.818 25.979 1.00 59.08 107 PRO A CA 1
ATOM 645 C C . PRO A 1 107 ? -13.231 35.415 26.298 1.00 58.73 107 PRO A C 1
ATOM 646 O O . PRO A 1 107 ? -12.232 34.975 25.716 1.00 58.30 107 PRO A O 1
ATOM 650 N N . LYS A 1 108 ? -13.904 34.725 27.218 1.00 58.29 108 LYS A N 1
ATOM 651 C CA . LYS A 1 108 ? -13.485 33.384 27.643 1.00 57.91 108 LYS A CA 1
ATOM 652 C C . LYS A 1 108 ? -13.641 32.361 26.514 1.00 54.90 108 LYS A C 1
ATOM 653 O O . LYS A 1 108 ? -12.796 31.481 26.349 1.00 55.57 108 LYS A O 1
ATOM 659 N N . PHE A 1 109 ? -14.722 32.508 25.745 1.00 51.49 109 PHE A N 1
ATOM 660 C CA . PHE A 1 109 ? -15.030 31.666 24.598 1.00 47.37 109 PHE A CA 1
ATOM 661 C C . PHE A 1 109 ? -14.333 32.289 23.376 1.00 46.43 109 PHE A C 1
ATOM 662 O O . PHE A 1 109 ? -14.929 33.075 22.630 1.00 46.72 109 PHE A O 1
ATOM 670 N N . SER A 1 110 ? -13.052 31.957 23.207 1.00 44.49 110 SER A N 1
ATOM 671 C CA . SER A 1 110 ? -12.214 32.523 22.134 1.00 42.68 110 SER A CA 1
ATOM 672 C C . SER A 1 110 ? -11.023 31.609 21.830 1.00 41.25 110 SER A C 1
ATOM 673 O O . SER A 1 110 ? -10.820 30.607 22.511 1.00 41.92 110 SER A O 1
ATOM 676 N N . PHE A 1 111 ? -10.243 31.955 20.808 1.00 40.68 111 PHE A N 1
ATOM 677 C CA . PHE A 1 111 ? -9.054 31.176 20.451 1.00 39.47 111 PHE A CA 1
ATOM 678 C C . PHE A 1 111 ? -7.869 31.495 21.339 1.00 35.25 111 PHE A C 1
ATOM 679 O O . PHE A 1 111 ? -6.877 30.790 21.308 1.00 38.24 111 PHE A O 1
ATOM 687 N N . CYS A 1 112 ? -7.948 32.588 22.087 1.00 35.86 112 CYS A N 1
ATOM 688 C CA . CYS A 1 112 ? -6.834 32.995 22.937 1.00 34.98 112 CYS A CA 1
ATOM 689 C C . CYS A 1 112 ? -6.589 31.953 24.022 1.00 37.71 112 CYS A C 1
ATOM 690 O O . CYS A 1 112 ? -7.540 31.414 24.592 1.00 37.56 112 CYS A O 1
ATOM 693 N N . GLY A 1 113 ? -5.318 31.651 24.269 1.00 36.63 113 GLY A N 1
ATOM 694 C CA . GLY A 1 113 ? -4.922 30.584 25.176 1.00 38.89 113 GLY A CA 1
ATOM 695 C C . GLY A 1 113 ? -4.661 29.286 24.438 1.00 40.20 113 GLY A C 1
ATOM 696 O O . GLY A 1 113 ? -4.123 28.334 25.015 1.00 42.15 113 GLY A O 1
ATOM 697 N N . ARG A 1 114 ? -5.064 29.219 23.167 1.00 39.31 114 ARG A N 1
ATOM 698 C CA . ARG A 1 114 ? -4.784 28.034 22.368 1.00 36.47 114 ARG A CA 1
ATOM 699 C C . ARG A 1 114 ? -3.289 27.978 21.980 1.00 37.19 114 ARG A C 1
ATOM 700 O O . ARG A 1 114 ? -2.604 29.012 21.895 1.00 36.67 114 ARG A O 1
ATOM 708 N N . ARG A 1 115 ? -2.800 26.765 21.749 1.00 37.98 115 ARG A N 1
ATOM 709 C CA . ARG A 1 115 ? -1.373 26.508 21.592 1.00 37.53 115 ARG A CA 1
ATOM 710 C C . ARG A 1 115 ? -1.043 25.813 20.272 1.00 34.62 115 ARG A C 1
ATOM 711 O O . ARG A 1 115 ? -1.903 25.183 19.659 1.00 35.63 115 ARG A O 1
ATOM 719 N N . LYS A 1 116 ? 0.215 25.923 19.838 1.00 33.61 116 LYS A N 1
ATOM 720 C CA . LYS A 1 116 ? 0.697 25.208 18.656 1.00 33.63 116 LYS A CA 1
ATOM 721 C C . LYS A 1 116 ? 0.236 23.762 18.617 1.00 33.67 116 LYS A C 1
ATOM 722 O O . LYS A 1 116 ? 0.384 23.021 19.603 1.00 36.75 116 LYS A O 1
ATOM 728 N N . GLY A 1 117 ? -0.286 23.342 17.477 1.00 30.54 117 GLY A N 1
ATOM 729 C CA . GLY A 1 117 ? -0.624 21.935 17.261 1.00 32.12 117 GLY A CA 1
ATOM 730 C C . GLY A 1 117 ? -2.072 21.585 17.558 1.00 30.92 117 GLY A C 1
ATOM 731 O O . GLY A 1 117 ? -2.560 20.536 17.104 1.00 34.70 117 GLY A O 1
ATOM 732 N N . GLU A 1 118 ? -2.757 22.461 18.288 1.00 31.63 118 GLU A N 1
ATOM 733 C CA . GLU A 1 118 ? -4.196 22.288 18.552 1.00 31.37 118 GLU A CA 1
ATOM 734 C C . GLU A 1 118 ? -5.002 22.452 17.267 1.00 33.07 118 GLU A C 1
ATOM 735 O O . GLU A 1 118 ? -4.729 23.355 16.460 1.00 32.51 118 GLU A O 1
ATOM 741 N N . GLN A 1 119 ? -5.955 21.548 17.056 1.00 31.35 119 GLN A N 1
ATOM 742 C CA . GLN A 1 119 ? -6.790 21.587 15.872 1.00 31.60 119 GLN A CA 1
ATOM 743 C C . GLN A 1 119 ? -8.104 22.196 16.308 1.00 34.44 119 GLN A C 1
ATOM 744 O O . GLN A 1 119 ? -8.792 21.628 17.156 1.00 34.16 119 GLN A O 1
ATOM 750 N N . ILE A 1 120 ? -8.435 23.348 15.724 1.00 32.82 120 ILE A N 1
ATOM 751 C CA . ILE A 1 120 ? -9.586 24.150 16.130 1.00 34.11 120 ILE A CA 1
ATOM 752 C C . ILE A 1 120 ? -10.689 24.068 15.090 1.00 32.82 120 ILE A C 1
ATOM 753 O O . ILE A 1 120 ? -10.434 24.088 13.888 1.00 30.01 120 ILE A O 1
ATOM 758 N N . TYR A 1 121 ? -11.931 23.925 15.553 1.00 32.01 121 TYR A N 1
ATOM 759 C CA . TYR A 1 121 ? -13.079 24.104 14.671 1.00 31.66 121 TYR A CA 1
ATOM 760 C C . TYR A 1 121 ? -14.032 25.110 15.306 1.00 34.91 121 TYR A C 1
ATOM 761 O O . TYR A 1 121 ? -14.519 24.895 16.424 1.00 34.16 121 TYR A O 1
ATOM 770 N N . TYR A 1 122 ? -14.290 26.211 14.600 1.00 31.40 122 TYR A N 1
ATOM 771 C CA . TYR A 1 122 ? -15.185 27.250 15.103 1.00 33.02 122 TYR A CA 1
ATOM 772 C C . TYR A 1 122 ? -16.403 27.307 14.202 1.00 34.24 122 TYR A C 1
ATOM 773 O O . TYR A 1 122 ? -16.266 27.516 12.998 1.00 30.79 122 TYR A O 1
ATOM 782 N N . ALA A 1 123 ? -17.593 27.124 14.773 1.00 30.92 123 ALA A N 1
ATOM 783 C CA . ALA A 1 123 ? -18.822 27.341 13.989 1.00 29.77 123 ALA A CA 1
ATOM 784 C C . ALA A 1 123 ? -19.664 28.369 14.734 1.00 32.27 123 ALA A C 1
ATOM 785 O O . ALA A 1 123 ? -20.204 28.093 15.801 1.00 32.32 123 ALA A O 1
ATOM 787 N N . GLY A 1 124 ? -19.751 29.562 14.178 1.00 28.88 124 GLY A N 1
ATOM 788 C CA . GLY A 1 124 ? -20.377 30.667 14.873 1.00 31.10 124 GLY A CA 1
ATOM 789 C C . GLY A 1 124 ? -20.398 31.966 14.087 1.00 33.01 124 GLY A C 1
ATOM 790 O O . GLY A 1 124 ? -19.890 32.025 12.976 1.00 30.85 124 GLY A O 1
ATOM 791 N N . PRO A 1 125 ? -20.963 33.016 14.682 1.00 34.52 125 PRO A N 1
ATOM 792 C CA . PRO A 1 125 ? -21.144 34.290 13.993 1.00 35.93 125 PRO A CA 1
ATOM 793 C C . PRO A 1 125 ? -19.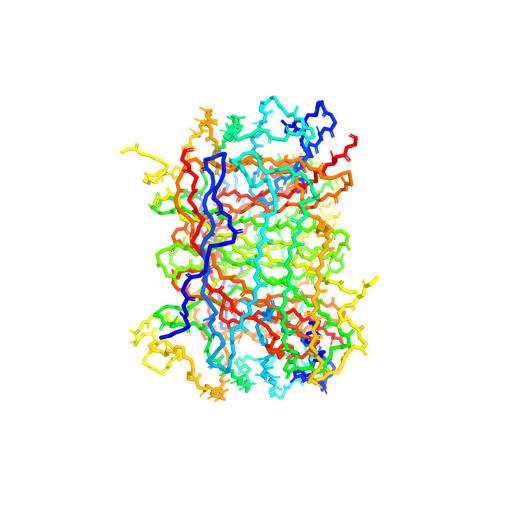853 35.101 13.957 1.00 37.50 125 PRO A C 1
ATOM 794 O O . PRO A 1 125 ? -18.948 34.885 14.774 1.00 38.21 125 PRO A O 1
ATOM 798 N N . VAL A 1 126 ? -19.756 35.990 12.981 1.00 37.80 126 VAL A N 1
ATOM 799 C CA . VAL A 1 126 ? -18.775 37.056 13.010 1.00 39.07 126 VAL A CA 1
ATOM 800 C C . VAL A 1 126 ? -19.637 38.294 13.163 1.00 41.90 126 VAL A C 1
ATOM 801 O O . VAL A 1 126 ? -20.803 38.280 12.773 1.00 44.62 126 VAL A O 1
ATOM 805 N N . ASN A 1 127 ? -19.104 39.364 13.728 1.00 44.27 127 ASN A N 1
ATOM 806 C CA . ASN A 1 127 ? -20.001 40.457 14.099 1.00 47.56 127 ASN A CA 1
ATOM 807 C C . ASN A 1 127 ? -20.090 41.597 13.072 1.00 46.64 127 ASN A C 1
ATOM 808 O O . ASN A 1 127 ? -19.934 42.771 13.394 1.00 49.33 127 ASN A O 1
ATOM 813 N N . ASN A 1 128 ? -20.367 41.219 11.832 1.00 43.59 128 ASN A N 1
ATOM 814 C CA . ASN A 1 128 ? -20.485 42.175 10.736 1.00 40.69 128 ASN A CA 1
ATOM 815 C C . ASN A 1 128 ? -21.830 42.905 10.699 1.00 39.08 128 ASN A C 1
ATOM 816 O O . ASN A 1 128 ? -22.855 42.369 11.135 1.00 38.73 128 ASN A O 1
ATOM 821 N N . PRO A 1 129 ? -21.824 44.135 10.164 1.00 37.63 129 PRO A N 1
ATOM 822 C CA . PRO A 1 129 ? -23.067 44.815 9.825 1.00 35.53 129 PRO A CA 1
ATOM 823 C C . PRO A 1 129 ? -23.656 44.181 8.562 1.00 35.60 129 PRO A C 1
ATOM 824 O O . PRO A 1 129 ? -22.923 43.599 7.762 1.00 36.17 129 PRO A O 1
ATOM 828 N N . GLY A 1 130 ? -24.971 44.257 8.399 1.00 33.94 130 GLY A N 1
ATOM 829 C CA . GLY A 1 130 ? -25.598 43.880 7.136 1.00 33.27 130 GLY A CA 1
ATOM 830 C C . GLY A 1 130 ? -25.115 44.806 6.038 1.00 34.59 130 GLY A C 1
ATOM 831 O O . GLY A 1 130 ? -24.846 45.981 6.276 1.00 33.91 130 GLY A O 1
ATOM 832 N N . LEU A 1 131 ? -24.965 44.270 4.835 1.00 33.55 131 LEU A N 1
ATOM 833 C CA . LEU A 1 131 ? -24.466 45.038 3.716 1.00 34.18 131 LEU A CA 1
ATOM 834 C C . LEU A 1 131 ? -25.066 44.498 2.428 1.00 35.26 131 LEU A C 1
ATOM 835 O O . LEU A 1 131 ? -24.995 43.297 2.164 1.00 34.06 131 LEU A O 1
ATOM 840 N N . ASP A 1 132 ? -25.691 45.378 1.655 1.00 34.64 132 ASP A N 1
ATOM 841 C CA . ASP A 1 132 ? -26.106 45.043 0.294 1.00 35.78 132 ASP A CA 1
ATOM 842 C C . ASP A 1 132 ? -24.924 45.281 -0.619 1.00 34.37 132 ASP A C 1
ATOM 843 O O . ASP A 1 132 ? -24.591 46.425 -0.928 1.00 36.74 132 ASP A O 1
ATOM 848 N N . VAL A 1 133 ? -24.282 44.202 -1.055 1.00 31.66 133 VAL A N 1
ATOM 849 C CA . VAL A 1 133 ? -23.041 44.317 -1.800 1.00 30.11 133 VAL A CA 1
ATOM 850 C C . VAL A 1 133 ? -23.302 44.733 -3.242 1.00 31.34 133 VAL A C 1
ATOM 851 O O . VAL A 1 133 ? -23.945 43.985 -3.993 1.00 30.88 133 VAL A O 1
ATOM 855 N N . PRO A 1 134 ? -22.793 45.916 -3.644 1.00 31.47 134 PRO A N 1
ATOM 856 C CA . PRO A 1 134 ? -23.040 46.365 -5.012 1.00 33.23 134 PRO A CA 1
ATOM 857 C C . PRO A 1 134 ? -22.404 45.399 -6.007 1.00 33.25 134 PRO A C 1
ATOM 858 O O . PRO A 1 134 ? -21.351 44.822 -5.725 1.00 31.32 134 PRO A O 1
ATOM 862 N N . GLN A 1 135 ? -23.078 45.200 -7.138 1.00 32.99 135 GLN A N 1
ATOM 863 C CA . GLN A 1 135 ? -22.613 44.308 -8.187 1.00 34.50 135 GLN A CA 1
ATOM 864 C C . GLN A 1 135 ? -21.186 44.656 -8.596 1.00 32.96 135 GLN A C 1
ATOM 865 O O . GLN A 1 135 ? -20.836 45.835 -8.800 1.00 34.83 135 GLN A O 1
ATOM 871 N N . GLY A 1 136 ? -20.348 43.636 -8.675 1.00 30.29 136 GLY A N 1
ATOM 872 C CA . GLY A 1 136 ? -18.960 43.805 -9.076 1.00 29.15 136 GLY A CA 1
ATOM 873 C C . GLY A 1 136 ? -18.064 42.782 -8.410 1.00 30.39 136 GLY A C 1
ATOM 874 O O . GLY A 1 136 ? -18.560 41.875 -7.720 1.00 30.93 136 GLY A O 1
ATOM 875 N N . GLU A 1 137 ? -16.761 42.937 -8.634 1.00 30.53 137 GLU A N 1
ATOM 876 C CA . GLU A 1 137 ? -15.728 42.079 -8.073 1.00 26.90 137 GLU A CA 1
ATOM 877 C C . GLU A 1 137 ? -14.892 42.873 -7.061 1.00 29.46 137 GLU A C 1
ATOM 878 O O . GLU A 1 137 ? -14.562 44.039 -7.295 1.00 29.02 137 GLU A O 1
ATOM 884 N N . TYR A 1 138 ? -14.535 42.210 -5.968 1.00 25.91 138 TYR A N 1
ATOM 885 C CA . TYR A 1 138 ? -13.749 42.828 -4.905 1.00 27.14 138 TYR A CA 1
ATOM 886 C C . TYR A 1 138 ? -12.652 41.881 -4.529 1.00 29.00 138 TYR A C 1
ATOM 887 O O . TYR A 1 138 ? -12.831 40.670 -4.582 1.00 28.57 138 TYR A O 1
ATOM 896 N N . GLN A 1 139 ? -11.514 42.428 -4.118 1.00 24.44 139 GLN A N 1
ATOM 897 C CA . GLN A 1 139 ? -10.457 41.609 -3.535 1.00 27.50 139 GLN A CA 1
ATOM 898 C C . GLN A 1 139 ? -10.337 41.888 -2.038 1.00 28.91 139 GLN A C 1
ATOM 899 O O . GLN A 1 139 ? -10.400 43.038 -1.591 1.00 27.95 139 GLN A O 1
ATOM 905 N N . LEU A 1 140 ? -10.164 40.822 -1.264 1.00 26.23 140 LEU A N 1
ATOM 906 C CA . LEU A 1 140 ? -10.127 40.919 0.157 1.00 28.72 140 LEU A CA 1
ATOM 907 C C . LEU A 1 140 ? -8.856 40.212 0.596 1.00 30.72 140 LEU A C 1
ATOM 908 O O . LEU A 1 140 ? -8.484 39.169 0.047 1.00 33.57 140 LEU A O 1
ATOM 913 N N . LEU A 1 141 ? -8.154 40.800 1.548 1.00 24.85 141 LEU A N 1
ATOM 914 C CA . LEU A 1 141 ? -7.054 40.094 2.220 1.00 25.37 141 LEU A CA 1
ATOM 915 C C . LEU A 1 141 ? -7.361 40.062 3.708 1.00 27.66 141 LEU A C 1
ATOM 916 O O . LEU A 1 141 ? -7.616 41.117 4.315 1.00 27.97 141 LEU A O 1
ATOM 921 N N . LEU A 1 142 ? -7.344 38.864 4.291 1.00 23.99 142 LEU A N 1
ATOM 922 C CA . LEU A 1 142 ? -7.676 38.657 5.704 1.00 22.62 142 LEU A CA 1
ATOM 923 C C . LEU A 1 142 ? -6.409 38.114 6.362 1.00 26.05 142 LEU A C 1
ATOM 924 O O . LEU A 1 142 ? -5.797 37.165 5.866 1.00 25.08 142 LEU A O 1
ATOM 929 N N . GLU A 1 143 ? -5.978 38.773 7.433 1.00 22.63 143 GLU A N 1
ATOM 930 C CA . GLU A 1 143 ? -4.743 38.380 8.124 1.00 24.55 143 GLU A CA 1
ATOM 931 C C . GLU A 1 143 ? -5.063 38.218 9.596 1.00 24.53 143 GLU A C 1
ATOM 932 O O . GLU A 1 143 ? -5.473 39.180 10.252 1.00 25.52 143 GLU A O 1
ATOM 938 N N . LEU A 1 144 ? -4.907 37.002 10.112 1.00 22.99 144 LEU A N 1
ATOM 939 C CA . LEU A 1 144 ? -5.067 36.725 11.549 1.00 20.68 144 LEU A CA 1
ATOM 940 C C . LEU A 1 144 ? -3.695 36.556 12.159 1.00 21.67 144 LEU A C 1
ATOM 941 O O . LEU A 1 144 ? -2.919 35.720 11.663 1.00 23.27 144 LEU A O 1
ATOM 946 N N . TYR A 1 145 ? -3.380 37.325 13.203 1.00 19.77 145 TYR A N 1
ATOM 947 C CA . TYR A 1 145 ? -2.042 37.228 13.801 1.00 22.27 145 TYR A CA 1
ATOM 948 C C . TYR A 1 145 ? -2.053 37.410 15.296 1.00 23.83 145 TYR A C 1
ATOM 949 O O . TYR A 1 145 ? -3.049 37.896 15.863 1.00 22.61 145 TYR A O 1
ATOM 958 N N . ASN A 1 146 ? -0.950 37.010 15.936 1.00 22.58 146 ASN A N 1
ATOM 959 C CA . ASN A 1 146 ? -0.889 36.993 17.396 1.00 24.91 146 ASN A CA 1
ATOM 960 C C . ASN A 1 146 ? -0.129 38.175 17.982 1.00 25.45 146 ASN A C 1
ATOM 961 O O . ASN A 1 146 ? 0.198 39.136 17.255 1.00 23.96 146 ASN A O 1
ATOM 966 N N . GLU A 1 147 ? 0.170 38.088 19.285 1.00 26.40 147 GLU A N 1
ATOM 967 C CA . GLU A 1 147 ? 0.776 39.188 20.044 1.00 27.84 147 GLU A CA 1
ATOM 968 C C . GLU A 1 147 ? 2.205 39.489 19.581 1.00 26.27 147 GLU A C 1
ATOM 969 O O . GLU A 1 147 ? 2.733 40.573 19.841 1.00 30.89 147 GLU A O 1
ATOM 975 N N . ASN A 1 148 ? 2.802 38.531 18.875 1.00 27.45 148 ASN A N 1
ATOM 976 C CA . ASN A 1 148 ? 4.166 38.677 18.343 1.00 26.63 148 ASN A CA 1
ATOM 977 C C . ASN A 1 148 ? 4.185 39.004 16.856 1.00 26.73 148 ASN A C 1
ATOM 978 O O . ASN A 1 148 ? 5.221 38.907 16.185 1.00 26.51 148 ASN A O 1
ATOM 983 N N . ARG A 1 149 ? 3.028 39.408 16.348 1.00 23.99 149 ARG A N 1
ATOM 984 C CA . ARG A 1 149 ? 2.866 39.737 14.925 1.00 24.97 149 ARG A CA 1
ATOM 985 C C . ARG A 1 149 ? 3.095 38.527 14.030 1.00 23.28 149 ARG A C 1
ATOM 986 O O . ARG A 1 149 ? 3.400 38.679 12.852 1.00 24.24 149 ARG A O 1
ATOM 994 N N . ALA A 1 150 ? 2.927 37.335 14.587 1.00 21.55 150 ALA A N 1
ATOM 995 C CA . ALA A 1 150 ? 3.116 36.112 13.821 1.00 21.38 150 ALA A CA 1
ATOM 996 C C . ALA A 1 150 ? 1.799 35.755 13.171 1.00 22.83 150 ALA A C 1
ATOM 997 O O . ALA A 1 150 ? 0.752 35.736 13.829 1.00 23.74 150 ALA A O 1
ATOM 999 N N . THR A 1 151 ? 1.875 35.448 11.890 1.00 23.62 151 THR A N 1
ATOM 1000 C CA . THR A 1 151 ? 0.721 34.990 11.117 1.00 24.40 151 THR A CA 1
ATOM 1001 C C . THR A 1 151 ? 0.191 33.653 11.623 1.00 24.28 151 THR A C 1
ATOM 1002 O O . THR A 1 151 ? 0.934 32.677 11.723 1.00 23.15 151 THR A O 1
ATOM 1006 N N . VAL A 1 152 ? -1.098 33.665 11.999 1.00 22.31 152 VAL A N 1
ATOM 1007 C CA . VAL A 1 152 ? -1.846 32.476 12.399 1.00 21.93 152 VAL A CA 1
ATOM 1008 C C . VAL A 1 152 ? -2.637 31.945 11.195 1.00 22.34 152 VAL A C 1
ATOM 1009 O O . VAL A 1 152 ? -2.739 30.730 10.989 1.00 22.60 152 VAL A O 1
ATOM 1013 N N . ALA A 1 153 ? -3.189 32.864 10.403 1.00 21.99 153 ALA A N 1
ATOM 1014 C CA . ALA A 1 153 ? -3.888 32.509 9.165 1.00 22.02 153 ALA A CA 1
ATOM 1015 C C . ALA A 1 153 ? -3.834 33.698 8.216 1.00 23.40 153 ALA A C 1
ATOM 1016 O O . ALA A 1 153 ? -3.782 34.857 8.635 1.00 23.86 153 ALA A O 1
ATOM 1018 N N . CYS A 1 154 ? -3.842 33.404 6.936 1.00 21.81 154 CYS A N 1
ATOM 1019 C CA . CYS A 1 154 ? -3.773 34.451 5.899 1.00 23.35 154 CYS A CA 1
ATOM 1020 C C . CYS A 1 154 ? -4.615 33.948 4.761 1.00 25.32 154 CYS A C 1
ATOM 1021 O O . CYS A 1 154 ? -4.456 32.799 4.346 1.00 22.68 154 CYS A O 1
ATOM 1024 N N . ALA A 1 155 ? -5.526 34.780 4.240 1.00 23.66 155 ALA A N 1
ATOM 1025 C CA . ALA A 1 155 ? -6.273 34.349 3.057 1.00 29.21 155 ALA A CA 1
ATOM 1026 C C . ALA A 1 155 ? -6.468 35.505 2.114 1.00 27.31 155 ALA A C 1
ATOM 1027 O O . ALA A 1 155 ? -6.844 36.597 2.553 1.00 27.70 155 ALA A O 1
ATOM 1029 N N . ASN A 1 156 ? -6.156 35.310 0.836 1.00 25.14 156 ASN A N 1
ATOM 1030 C CA . ASN A 1 156 ? -6.639 36.291 -0.097 1.00 27.50 156 ASN A CA 1
ATOM 1031 C C . ASN A 1 156 ? -7.833 35.748 -0.824 1.00 27.05 156 ASN A C 1
ATOM 1032 O O . ASN A 1 156 ? -7.879 34.565 -1.201 1.00 27.04 156 ASN A O 1
ATOM 1037 N N . ALA A 1 157 ? -8.804 36.622 -0.992 1.00 24.96 157 ALA A N 1
ATOM 1038 C CA . ALA A 1 157 ? -10.119 36.211 -1.434 1.00 26.15 157 ALA A CA 1
ATOM 1039 C C . ALA A 1 157 ? -10.628 37.111 -2.523 1.00 28.32 157 ALA A C 1
ATOM 1040 O O . ALA A 1 157 ? -10.214 38.279 -2.637 1.00 27.22 157 ALA A O 1
ATOM 1042 N N . THR A 1 158 ? -11.536 36.558 -3.321 1.00 25.36 158 THR A N 1
ATOM 1043 C CA . THR A 1 158 ? -12.248 37.320 -4.326 1.00 27.46 158 THR A CA 1
ATOM 1044 C C . THR A 1 158 ? -13.738 37.212 -3.997 1.00 26.84 158 THR A C 1
ATOM 1045 O O . THR A 1 158 ? -14.252 36.104 -3.731 1.00 28.87 158 THR A O 1
ATOM 1049 N N . VAL A 1 159 ? -14.428 38.346 -4.041 1.00 24.42 159 VAL A N 1
ATOM 1050 C CA . VAL A 1 159 ? -15.858 38.405 -3.759 1.00 24.54 159 VAL A CA 1
ATOM 1051 C C . VAL A 1 159 ? -16.539 38.931 -5.005 1.00 27.32 159 VAL A C 1
ATOM 1052 O O . VAL A 1 159 ? -16.170 39.998 -5.527 1.00 27.40 159 VAL A O 1
ATOM 1056 N N . THR A 1 160 ? -17.508 38.163 -5.503 1.00 24.26 160 THR A N 1
ATOM 1057 C CA . THR A 1 160 ? -18.230 38.543 -6.707 1.00 27.17 160 THR A CA 1
ATOM 1058 C C . THR A 1 160 ? -19.706 38.685 -6.377 1.00 25.59 160 THR A C 1
ATOM 1059 O O . THR A 1 160 ? -20.363 37.734 -5.926 1.00 25.78 160 THR A O 1
ATOM 1063 N N . SER A 1 161 ? -20.229 39.890 -6.590 1.00 25.53 161 SER A N 1
ATOM 1064 C CA . SER A 1 161 ? -21.632 40.175 -6.404 1.00 26.64 161 SER A CA 1
ATOM 1065 C C . SER A 1 161 ? -22.244 40.300 -7.790 1.00 29.56 161 SER A C 1
ATOM 1066 O O . SER A 1 161 ? -21.733 41.040 -8.626 1.00 29.77 161 SER A O 1
ATOM 1069 N N . SER A 1 162 ? -23.277 39.506 -8.050 1.00 31.80 162 SER A N 1
ATOM 1070 C CA . SER A 1 162 ? -23.848 39.456 -9.399 1.00 37.76 162 SER A CA 1
ATOM 1071 C C . SER A 1 162 ? -25.355 39.572 -9.334 1.00 41.78 162 SER A C 1
ATOM 1072 O O . SER A 1 162 ? -25.966 39.381 -8.280 1.00 42.76 162 SER A O 1
ATOM 1076 N N . GLY B 1 26 ? -15.844 75.605 20.103 1.00 48.61 26 GLY B N 1
ATOM 1077 C CA . GLY B 1 26 ? -15.966 75.166 18.678 1.00 48.36 26 GLY B CA 1
ATOM 1078 C C . GLY B 1 26 ? -17.346 75.385 18.075 1.00 48.06 26 GLY B C 1
ATOM 1079 O O . GLY B 1 26 ? -18.217 76.023 18.688 1.00 48.49 26 GLY B O 1
ATOM 1080 N N . TRP B 1 27 ? -17.545 74.855 16.865 1.00 43.36 27 TRP B N 1
ATOM 1081 C CA . TRP B 1 27 ? -18.814 75.005 16.144 1.00 39.78 27 TRP B CA 1
ATOM 1082 C C 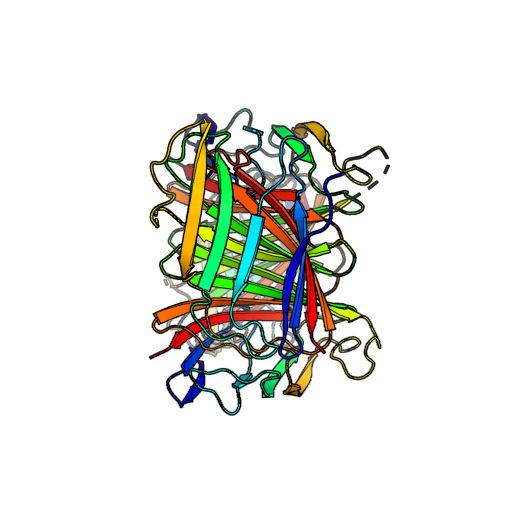. TRP B 1 27 ? -19.956 74.248 16.833 1.00 39.40 27 TRP B C 1
ATOM 1083 O O . TRP B 1 27 ? -19.719 73.242 17.515 1.00 40.02 27 TRP B O 1
ATOM 1094 N N . PRO B 1 28 ? -21.207 74.732 16.669 1.00 38.93 28 PRO B N 1
ATOM 1095 C CA . PRO B 1 28 ? -22.351 74.023 17.237 1.00 37.97 28 PRO B CA 1
ATOM 1096 C C . PRO B 1 28 ? -22.527 72.619 16.660 1.00 37.46 28 PRO B C 1
ATOM 1097 O O . PRO B 1 28 ? -22.187 72.376 15.496 1.00 36.39 28 PRO B O 1
ATOM 1101 N N . LYS B 1 29 ? -23.017 71.695 17.478 1.00 34.01 29 LYS B N 1
ATOM 1102 C CA . LYS B 1 29 ? -23.340 70.384 16.976 1.00 33.29 29 LYS B CA 1
ATOM 1103 C C . LYS B 1 29 ? -24.602 70.512 16.132 1.00 34.85 29 LYS B C 1
ATOM 1104 O O . LYS B 1 29 ? -25.451 71.370 16.401 1.00 35.01 29 LYS B O 1
ATOM 1110 N N . HIS B 1 30 ? -24.712 69.678 15.105 1.00 28.20 30 HIS B N 1
ATOM 1111 C CA . HIS B 1 30 ? -25.910 69.638 14.265 1.00 27.30 30 HIS B CA 1
ATOM 1112 C C . HIS B 1 30 ? -26.391 68.207 14.112 1.00 29.45 30 HIS B C 1
ATOM 1113 O O . HIS B 1 30 ? -25.561 67.263 14.064 1.00 29.38 30 HIS B O 1
ATOM 1120 N N . THR B 1 31 ? -27.712 68.016 14.044 1.00 26.89 31 THR B N 1
ATOM 1121 C CA . THR B 1 31 ? -28.293 66.716 13.807 1.00 26.76 31 THR B CA 1
ATOM 1122 C C . THR B 1 31 ? -28.486 66.577 12.296 1.00 29.14 31 THR B C 1
ATOM 1123 O O . THR B 1 31 ? -29.206 67.364 11.682 1.00 29.11 31 THR B O 1
ATOM 1127 N N . ALA B 1 32 ? -27.786 65.632 11.684 1.00 27.61 32 ALA B N 1
ATOM 1128 C CA . ALA B 1 32 ? -28.019 65.343 10.263 1.00 26.44 32 ALA B CA 1
ATOM 1129 C C . ALA B 1 32 ? -29.317 64.576 10.037 1.00 27.94 32 ALA B C 1
ATOM 1130 O O . ALA B 1 32 ? -30.022 64.780 9.036 1.00 27.66 32 ALA B O 1
ATOM 1132 N N . CYS B 1 33 ? -29.634 63.663 10.952 1.00 26.47 33 CYS B N 1
ATOM 1133 C CA . CYS B 1 33 ? -30.936 63.026 10.996 1.00 26.19 33 CYS B CA 1
ATOM 1134 C C . CYS B 1 33 ? -31.133 62.312 12.328 1.00 28.74 33 CYS B C 1
ATOM 1135 O O . CYS B 1 33 ? -30.167 62.023 13.055 1.00 29.07 33 CYS B O 1
ATOM 1138 N N . ASN B 1 34 ? -32.400 62.066 12.643 1.00 30.16 34 ASN B N 1
ATOM 1139 C CA . ASN B 1 34 ? -32.769 61.190 13.760 1.00 30.04 34 ASN B CA 1
ATOM 1140 C C . ASN B 1 34 ? -34.147 60.608 13.492 1.00 34.41 34 ASN B C 1
ATOM 1141 O O . ASN B 1 34 ? -35.176 61.280 13.684 1.00 33.03 34 ASN B O 1
ATOM 1146 N N . SER B 1 35 ? -34.155 59.361 13.027 1.00 31.59 35 SER B N 1
ATOM 1147 C CA . SER B 1 35 ? -35.369 58.693 12.600 1.00 34.84 35 SER B CA 1
ATOM 1148 C C . SER B 1 35 ? -35.096 57.217 12.406 1.00 35.73 35 SER B C 1
ATOM 1149 O O . SER B 1 35 ? -33.955 56.805 12.121 1.00 33.08 35 SER B O 1
ATOM 1152 N N . GLY B 1 36 ? -36.143 56.418 12.588 1.00 34.50 36 GLY B N 1
ATOM 1153 C CA . GLY B 1 36 ? -36.089 54.979 12.378 1.00 34.75 36 GLY B CA 1
ATOM 1154 C C . GLY B 1 36 ? -35.022 54.256 13.189 1.00 34.91 36 GLY B C 1
ATOM 1155 O O . GLY B 1 36 ? -34.527 53.219 12.760 1.00 34.69 36 GLY B O 1
ATOM 1156 N N . GLY B 1 37 ? -34.670 54.815 14.344 1.00 34.38 37 GLY B N 1
ATOM 1157 C CA . GLY B 1 37 ? -33.730 54.175 15.260 1.00 36.81 37 GLY B CA 1
ATOM 1158 C C . GLY B 1 37 ? -32.283 54.483 14.929 1.00 37.39 37 GLY B C 1
ATOM 1159 O O . GLY B 1 37 ? -31.369 53.864 15.488 1.00 37.20 37 GLY B O 1
ATOM 1160 N N . LEU B 1 38 ? -32.072 55.448 14.035 1.00 32.32 38 LEU B N 1
ATOM 1161 C CA . LEU B 1 38 ? -30.732 55.968 13.737 1.00 29.84 38 LEU B CA 1
ATOM 1162 C C . LEU B 1 38 ? -30.615 57.483 13.953 1.00 31.97 38 LEU B C 1
ATOM 1163 O O . LEU B 1 38 ? -31.348 58.287 13.345 1.00 31.88 38 LEU B O 1
ATOM 1168 N N . GLU B 1 39 ? -29.675 57.862 14.807 1.00 27.99 39 GLU B N 1
ATOM 1169 C CA . GLU B 1 39 ? -29.346 59.254 15.045 1.00 30.53 39 GLU B CA 1
ATOM 1170 C C . GLU B 1 39 ? -27.947 59.526 14.513 1.00 29.91 39 GLU B C 1
ATOM 1171 O O . GLU B 1 39 ? -27.024 58.761 14.787 1.00 29.20 39 GLU B O 1
ATOM 1177 N N . VAL B 1 40 ? -27.794 60.604 13.743 1.00 27.59 40 VAL B N 1
ATOM 1178 C CA . VAL B 1 40 ? -26.481 61.049 13.259 1.00 27.76 40 VAL B CA 1
ATOM 1179 C C . VAL B 1 40 ? -26.289 62.501 13.653 1.00 27.89 40 VAL B C 1
ATOM 1180 O O . VAL B 1 40 ? -27.051 63.382 13.213 1.00 26.76 40 VAL B O 1
ATOM 1184 N N . VAL B 1 41 ? -25.265 62.759 14.463 1.00 25.93 41 VAL B N 1
ATOM 1185 C CA . VAL B 1 41 ? -24.937 64.103 14.922 1.00 26.85 41 VAL B CA 1
ATOM 1186 C C . VAL B 1 41 ? -23.506 64.428 14.505 1.00 27.64 41 VAL B C 1
ATOM 1187 O O . VAL B 1 41 ? -22.620 63.570 14.630 1.00 31.76 41 VAL B O 1
ATOM 1191 N N . TYR B 1 42 ? -23.271 65.628 13.985 1.00 26.45 42 TYR B N 1
ATOM 1192 C CA . TYR B 1 42 ? -21.912 65.999 13.590 1.00 27.17 42 TYR B CA 1
ATOM 1193 C C . TYR B 1 42 ? -21.501 67.355 14.135 1.00 30.07 42 TYR B C 1
ATOM 1194 O O . TYR B 1 42 ? -22.351 68.194 14.525 1.00 28.69 42 TYR B O 1
ATOM 1203 N N . GLN B 1 43 ? -20.197 67.578 14.177 1.00 27.42 43 GLN B N 1
ATOM 1204 C CA . GLN B 1 43 ? -19.638 68.875 14.484 1.00 28.53 43 GLN B CA 1
ATOM 1205 C C . GLN B 1 43 ? -18.476 69.135 13.545 1.00 29.32 43 GLN B C 1
ATOM 1206 O O . GLN B 1 43 ? -17.589 68.288 13.407 1.00 31.84 43 GLN B O 1
ATOM 1212 N N . SER B 1 44 ? -18.454 70.291 12.895 1.00 27.90 44 SER B N 1
ATOM 1213 C CA . SER B 1 44 ? -17.310 70.636 12.046 1.00 29.87 44 SER B CA 1
ATOM 1214 C C . SER B 1 44 ? -16.013 70.698 12.863 1.00 32.86 44 SER B C 1
ATOM 1215 O O . SER B 1 44 ? -15.996 71.304 13.946 1.00 33.22 44 SER B O 1
ATOM 1218 N N . CYS B 1 45 ? -14.967 70.038 12.348 1.00 31.09 45 CYS B N 1
ATOM 1219 C CA . CYS B 1 45 ? -13.597 70.141 12.854 1.00 35.14 45 CYS B CA 1
ATOM 1220 C C . CYS B 1 45 ? -12.702 71.021 11.997 1.00 37.34 45 CYS B C 1
ATOM 1221 O O . CYS B 1 45 ? -11.479 70.942 12.123 1.00 39.59 45 CYS B O 1
ATOM 1224 N N . ASP B 1 46 ? -13.294 71.836 11.121 1.00 35.55 46 ASP B N 1
ATOM 1225 C CA . ASP B 1 46 ? -12.555 72.890 10.439 1.00 36.89 46 ASP B CA 1
ATOM 1226 C C . ASP B 1 46 ? -12.705 74.138 11.322 1.00 39.62 46 ASP B C 1
ATOM 1227 O O . ASP B 1 46 ? -13.822 74.625 11.516 1.00 37.70 46 ASP B O 1
ATOM 1232 N N . PRO B 1 47 ? -11.586 74.648 11.879 1.00 41.34 47 PRO B N 1
ATOM 1233 C CA . PRO B 1 47 ? -11.704 75.875 12.668 1.00 41.94 47 PRO B CA 1
ATOM 1234 C C . PRO B 1 47 ? -12.175 77.065 11.835 1.00 41.24 47 PRO B C 1
ATOM 1235 O O . PRO B 1 47 ? -12.710 78.021 12.384 1.00 43.23 47 PRO B O 1
ATOM 1239 N N . LEU B 1 48 ? -11.991 76.997 10.518 1.00 41.67 48 LEU B N 1
ATOM 1240 C CA . LEU B 1 48 ? -12.340 78.115 9.635 1.00 40.74 48 LEU B CA 1
ATOM 1241 C C . LEU B 1 48 ? -13.829 78.250 9.326 1.00 41.20 48 LEU B C 1
ATOM 1242 O O . LEU B 1 48 ? -14.310 79.363 9.133 1.00 42.14 48 LEU B O 1
ATOM 1247 N N . GLN B 1 49 ? -14.560 77.133 9.286 1.00 39.37 49 GLN B N 1
ATOM 1248 C CA . GLN B 1 49 ? -15.988 77.181 8.956 1.00 38.24 49 GLN B CA 1
ATOM 1249 C C . GLN B 1 49 ? -16.817 75.979 9.385 1.00 34.80 49 GLN B C 1
ATOM 1250 O O . GLN B 1 49 ? -16.311 74.880 9.653 1.00 34.21 49 GLN B O 1
ATOM 1256 N N . ASP B 1 50 ? -18.116 76.216 9.416 1.00 31.75 50 ASP B N 1
ATOM 1257 C CA . ASP B 1 50 ? -19.101 75.209 9.669 1.00 31.24 50 ASP B CA 1
ATOM 1258 C C . ASP B 1 50 ? -19.693 74.842 8.309 1.00 28.27 50 ASP B C 1
ATOM 1259 O O . ASP B 1 50 ? -19.294 75.402 7.284 1.00 30.28 50 ASP B O 1
ATOM 1264 N N . PHE B 1 51 ? -20.594 73.877 8.317 1.00 29.54 51 PHE B N 1
ATOM 1265 C CA . PHE B 1 51 ? -21.311 73.464 7.121 1.00 29.45 51 PHE B CA 1
ATOM 1266 C C . PHE B 1 51 ? -22.623 72.796 7.487 1.00 30.35 51 PHE B C 1
ATOM 1267 O O . PHE B 1 51 ? -22.825 72.345 8.619 1.00 29.29 51 PHE B O 1
ATOM 1275 N N . GLY B 1 52 ? -23.527 72.735 6.511 1.00 29.17 52 GLY B N 1
ATOM 1276 C CA . GLY B 1 52 ? -24.834 72.144 6.713 1.00 30.64 52 GLY B CA 1
ATOM 1277 C C . GLY B 1 52 ? -24.966 70.796 6.018 1.00 30.67 52 GLY B C 1
ATOM 1278 O O . GLY B 1 52 ? -24.529 70.631 4.873 1.00 29.33 52 GLY B O 1
ATOM 1279 N N . LEU B 1 53 ? -25.507 69.823 6.755 1.00 27.92 53 LEU B N 1
ATOM 1280 C CA . LEU B 1 53 ? -25.754 68.490 6.227 1.00 27.51 53 LEU B CA 1
ATOM 1281 C C . LEU B 1 53 ? -27.022 67.969 6.848 1.00 29.64 53 LEU B C 1
ATOM 1282 O O . LEU B 1 53 ? -27.166 67.956 8.083 1.00 29.47 53 LEU B O 1
ATOM 1287 N N . SER B 1 54 ? -27.960 67.563 5.994 1.00 25.28 54 SER B N 1
ATOM 1288 C CA . SER B 1 54 ? -29.099 66.812 6.458 1.00 27.38 54 SER B CA 1
ATOM 1289 C C . SER B 1 54 ? -29.280 65.584 5.588 1.00 29.15 54 SER B C 1
ATOM 1290 O O . SER B 1 54 ? -28.910 65.583 4.409 1.00 30.88 54 SER B O 1
ATOM 1293 N N . ILE B 1 55 ? -29.777 64.523 6.202 1.00 26.56 55 ILE B N 1
ATOM 1294 C CA . ILE B 1 55 ? -29.992 63.240 5.521 1.00 26.44 55 ILE B CA 1
ATOM 1295 C C . ILE B 1 55 ? -31.460 62.810 5.604 1.00 29.42 55 ILE B C 1
ATOM 1296 O O . ILE B 1 55 ? -32.071 62.844 6.681 1.00 29.12 55 ILE B O 1
ATOM 1301 N N . ASP B 1 56 ? -32.035 62.406 4.465 1.00 29.75 56 ASP B N 1
ATOM 1302 C CA . ASP B 1 56 ? -33.430 62.012 4.418 1.00 31.93 56 ASP B CA 1
ATOM 1303 C C . ASP B 1 56 ? -33.580 60.509 4.630 1.00 31.47 56 ASP B C 1
ATOM 1304 O O . ASP B 1 56 ? -32.716 59.733 4.215 1.00 31.32 56 ASP B O 1
ATOM 1309 N N . GLN B 1 57 ? -34.681 60.107 5.260 1.00 33.62 57 GLN B N 1
ATOM 1310 C CA . GLN B 1 57 ? -35.030 58.691 5.425 1.00 34.52 57 GLN B CA 1
ATOM 1311 C C . GLN B 1 57 ? -33.975 57.868 6.181 1.00 35.99 57 GLN B C 1
ATOM 1312 O O . GLN B 1 57 ? -33.741 56.698 5.863 1.00 37.59 57 GLN B O 1
ATOM 1318 N N . CYS B 1 58 ? -33.344 58.479 7.178 1.00 32.54 58 CYS B N 1
ATOM 1319 C CA . CYS B 1 58 ? -32.469 57.724 8.073 1.00 34.81 58 CYS B CA 1
ATOM 1320 C C . CYS B 1 58 ? -33.234 56.641 8.788 1.00 33.71 58 CYS B C 1
ATOM 1321 O O . CYS B 1 58 ? -34.410 56.812 9.118 1.00 34.02 58 CYS B O 1
ATOM 1324 N N . SER B 1 59 ? -32.550 55.522 9.003 1.00 32.90 59 SER B N 1
ATOM 1325 C CA A SER B 1 59 ? -33.078 54.381 9.733 0.50 32.34 59 SER B CA 1
ATOM 1326 C CA B SER B 1 59 ? -33.068 54.401 9.778 0.50 32.43 59 SER B CA 1
ATOM 1327 C C . SER B 1 59 ? -31.930 53.428 10.078 1.00 33.38 59 SER B C 1
ATOM 1328 O O . SER B 1 59 ? -30.868 53.498 9.458 1.00 32.41 59 SER B O 1
ATOM 1333 N N . LYS B 1 60 ? -32.154 52.537 11.044 1.00 33.62 60 LYS B N 1
ATOM 1334 C CA . LYS B 1 60 ? -31.155 51.519 11.419 1.00 36.47 60 LYS B CA 1
ATOM 1335 C C . LYS B 1 60 ? -30.778 50.691 10.198 1.00 35.14 60 LYS B C 1
ATOM 1336 O O . LYS B 1 60 ? -29.607 50.338 10.008 1.00 35.48 60 LYS B O 1
ATOM 1342 N N . GLN B 1 61 ? -31.787 50.376 9.393 1.00 36.39 61 GLN B N 1
ATOM 1343 C CA . GLN B 1 61 ? -31.598 49.730 8.100 1.00 38.40 61 GLN B CA 1
ATOM 1344 C C . GLN B 1 61 ? -31.446 50.851 7.089 1.00 36.12 61 GLN B C 1
ATOM 1345 O O . GLN B 1 61 ? -32.442 51.410 6.630 1.00 36.00 61 GLN B O 1
ATOM 1351 N N . ILE B 1 62 ? -30.203 51.202 6.773 1.00 33.91 62 ILE B N 1
ATOM 1352 C CA . ILE B 1 62 ? -29.923 52.312 5.848 1.00 35.48 62 ILE B CA 1
ATOM 1353 C C . ILE B 1 62 ? -30.206 51.865 4.415 1.00 36.25 62 ILE B C 1
ATOM 1354 O O . ILE B 1 62 ? -29.659 50.875 3.952 1.00 34.98 62 ILE B O 1
ATOM 1359 N N . GLN B 1 63 ? -31.090 52.583 3.732 1.00 34.90 63 GLN B N 1
ATOM 1360 C CA . GLN B 1 63 ? -31.372 52.284 2.336 1.00 36.81 63 GLN B CA 1
ATOM 1361 C C . GLN B 1 63 ? -30.177 52.694 1.485 1.00 33.39 63 GLN B C 1
ATOM 1362 O O . GLN B 1 63 ? -29.460 53.635 1.831 1.00 33.90 63 GLN B O 1
ATOM 1368 N N . SER B 1 64 ? -29.951 52.000 0.371 1.00 34.52 64 SER B N 1
ATOM 1369 C CA . SER B 1 64 ? -28.919 52.438 -0.558 1.00 35.89 64 SER B CA 1
ATOM 1370 C C . SER B 1 64 ? -29.299 53.797 -1.143 1.00 33.53 64 SER B C 1
ATOM 1371 O O . SER B 1 64 ? -30.480 54.132 -1.212 1.00 35.19 64 SER B O 1
ATOM 1374 N N . ASN B 1 65 ? -28.286 54.554 -1.547 1.00 33.16 65 ASN B N 1
ATOM 1375 C CA . ASN B 1 65 ? -28.452 55.842 -2.248 1.00 35.08 65 ASN B CA 1
ATOM 1376 C C . ASN B 1 65 ? -29.344 56.823 -1.488 1.00 33.97 65 ASN B C 1
ATOM 1377 O O . ASN B 1 65 ? -30.367 57.290 -2.003 1.00 32.33 65 ASN B O 1
ATOM 1382 N N . LEU B 1 66 ? -28.960 57.100 -0.244 1.00 30.91 66 LEU B N 1
ATOM 1383 C CA . LEU B 1 66 ? -29.616 58.138 0.552 1.00 31.74 66 LEU B CA 1
ATOM 1384 C C . LEU B 1 66 ? -29.597 59.495 -0.151 1.00 29.70 66 LEU B C 1
ATOM 1385 O O . LEU B 1 66 ? -28.626 59.824 -0.828 1.00 30.92 66 LEU B O 1
ATOM 1390 N N . ASN B 1 67 ? -30.652 60.280 0.077 1.00 30.00 67 ASN B N 1
ATOM 1391 C CA . ASN B 1 67 ? -30.702 61.672 -0.351 1.00 28.67 67 ASN B CA 1
ATOM 1392 C C . ASN B 1 67 ? -30.182 62.565 0.777 1.00 28.37 67 ASN B C 1
ATOM 1393 O O . ASN B 1 67 ? -30.549 62.386 1.943 1.00 29.17 67 ASN B O 1
ATOM 1398 N N . ILE B 1 68 ? -29.327 63.498 0.415 1.00 25.69 68 ILE B N 1
ATOM 1399 C CA . ILE B 1 68 ? -28.820 64.498 1.350 1.00 27.23 68 ILE B CA 1
ATOM 1400 C C . ILE B 1 68 ? -29.031 65.927 0.857 1.00 28.81 68 ILE B C 1
ATOM 1401 O O . ILE B 1 68 ? -29.314 66.162 -0.315 1.00 28.31 68 ILE B O 1
ATOM 1406 N N . ARG B 1 69 ? -28.944 66.867 1.793 1.00 26.75 69 ARG B N 1
ATOM 1407 C CA . ARG B 1 69 ? -28.763 68.286 1.511 1.00 29.06 69 ARG B CA 1
ATOM 1408 C C . ARG B 1 69 ? -27.490 68.737 2.189 1.00 29.16 69 ARG B C 1
ATOM 1409 O O . ARG B 1 69 ? -27.314 68.527 3.400 1.00 31.87 69 ARG B O 1
ATOM 1417 N N . PHE B 1 70 ? -26.603 69.339 1.409 1.00 26.39 70 PHE B N 1
ATOM 1418 C CA . PHE B 1 70 ? -25.269 69.708 1.876 1.00 29.44 70 PHE B CA 1
ATOM 1419 C C . PHE B 1 70 ? -25.004 71.144 1.446 1.00 30.58 70 PHE B C 1
ATOM 1420 O O . PHE B 1 70 ? -25.125 71.466 0.265 1.00 31.21 70 PHE B O 1
ATOM 1428 N N . GLY B 1 71 ? -24.630 71.995 2.400 1.00 29.36 71 GLY B N 1
ATOM 1429 C CA . GLY B 1 71 ? -24.367 73.415 2.114 1.00 30.42 71 GLY B CA 1
ATOM 1430 C C . GLY B 1 71 ? -23.017 73.830 2.672 1.00 31.21 71 GLY B C 1
ATOM 1431 O O . GLY B 1 71 ? -22.773 73.636 3.853 1.00 32.78 71 GLY B O 1
ATOM 1432 N N . ILE B 1 72 ? -22.139 74.379 1.826 1.00 30.16 72 ILE B N 1
ATOM 1433 C CA . ILE B 1 72 ? -20.830 74.829 2.277 1.00 30.39 72 ILE B CA 1
ATOM 1434 C C . ILE B 1 72 ? -20.301 75.937 1.376 1.00 35.40 72 ILE B C 1
ATOM 1435 O O . ILE B 1 72 ? -20.636 75.989 0.181 1.00 30.96 72 ILE B O 1
ATOM 1440 N N . ILE B 1 73 ? -19.467 76.803 1.950 1.00 33.87 73 ILE B N 1
ATOM 1441 C CA . ILE B 1 73 ? -18.701 77.774 1.174 1.00 37.91 73 ILE B CA 1
ATOM 1442 C C . ILE B 1 73 ? -17.333 77.186 0.832 1.00 41.11 73 ILE B C 1
ATOM 1443 O O . ILE B 1 73 ? -16.542 76.906 1.733 1.00 43.81 73 ILE B O 1
ATOM 1448 N N . LEU B 1 74 ? -17.043 77.002 -0.455 1.00 41.17 74 LEU B N 1
ATOM 1449 C CA . LEU B 1 74 ? -15.756 76.439 -0.870 1.00 44.96 74 LEU B CA 1
ATOM 1450 C C . LEU B 1 74 ? -14.590 77.350 -0.515 1.00 47.94 74 LEU B C 1
ATOM 1451 O O . LEU B 1 74 ? -14.543 78.512 -0.921 1.00 48.24 74 LEU B O 1
ATOM 1456 N N . ARG B 1 75 ? -13.658 76.810 0.263 1.00 53.39 75 ARG B N 1
ATOM 1457 C CA . ARG B 1 75 ? -12.441 77.532 0.612 1.00 57.84 75 ARG B CA 1
ATOM 1458 C C . ARG B 1 75 ? -11.262 76.998 -0.203 1.00 59.85 75 ARG B C 1
ATOM 1459 O O . ARG B 1 75 ? -10.103 77.267 0.118 1.00 61.53 75 ARG B O 1
ATOM 1467 N N . GLN B 1 76 ? -11.582 76.240 -1.254 1.00 60.54 76 GLN B N 1
ATOM 1468 C CA . GLN B 1 76 ? -10.608 75.694 -2.205 1.00 62.04 76 GLN B CA 1
ATOM 1469 C C . GLN B 1 76 ? -11.271 75.540 -3.575 1.00 61.69 76 GLN B C 1
ATOM 1470 O O . GLN B 1 76 ? -12.481 75.323 -3.656 1.00 61.85 76 GLN B O 1
ATOM 1476 N N . ASP B 1 77 ? -10.485 75.663 -4.645 1.00 62.16 77 ASP B N 1
ATOM 1477 C CA . ASP B 1 77 ? -10.939 75.261 -5.979 1.00 62.08 77 ASP B CA 1
ATOM 1478 C C . ASP B 1 77 ? -10.955 73.738 -6.010 1.00 60.47 77 ASP B C 1
ATOM 1479 O O . ASP B 1 77 ? -10.019 73.098 -5.525 1.00 60.43 77 ASP B O 1
ATOM 1484 N N . ILE B 1 78 ? -12.012 73.156 -6.568 1.00 58.69 78 ILE B N 1
ATOM 1485 C CA . ILE B 1 78 ? -12.083 71.701 -6.671 1.00 57.67 78 ILE B CA 1
ATOM 1486 C C . ILE B 1 78 ? -11.712 71.207 -8.069 1.00 58.40 78 ILE B C 1
ATOM 1487 O O . ILE B 1 78 ? -12.404 71.498 -9.048 1.00 58.31 78 ILE B O 1
ATOM 1492 N N . ARG B 1 79 ? -10.613 70.464 -8.150 1.00 57.57 79 ARG B N 1
ATOM 1493 C CA . ARG B 1 79 ? -10.318 69.682 -9.340 1.00 58.46 79 ARG B CA 1
ATOM 1494 C C . ARG B 1 79 ? -10.598 68.213 -9.016 1.00 56.59 79 ARG B C 1
ATOM 1495 O O . ARG B 1 79 ? -11.481 67.593 -9.620 1.00 57.82 79 ARG B O 1
ATOM 1503 N N . LYS B 1 80 ? -9.865 67.675 -8.042 1.00 54.26 80 LYS B N 1
ATOM 1504 C CA . LYS B 1 80 ? -10.154 66.347 -7.492 1.00 51.39 80 LYS B CA 1
ATOM 1505 C C . LYS B 1 80 ? -10.735 66.506 -6.083 1.00 47.70 80 LYS B C 1
ATOM 1506 O O . LYS B 1 80 ? -10.378 67.440 -5.360 1.00 46.75 80 LYS B O 1
ATOM 1512 N N . LEU B 1 81 ? -11.641 65.609 -5.709 1.00 43.31 81 LEU B N 1
ATOM 1513 C CA . LEU B 1 81 ? -12.208 65.615 -4.354 1.00 41.75 81 LEU B CA 1
ATOM 1514 C C . LEU B 1 81 ? -12.287 64.182 -3.834 1.00 37.54 81 LEU B C 1
ATOM 1515 O O . LEU B 1 81 ? -12.584 63.264 -4.593 1.00 37.81 81 LEU B O 1
ATOM 1520 N N . PHE B 1 82 ? -12.026 64.006 -2.539 1.00 36.34 82 PHE B N 1
ATOM 1521 C CA . PHE B 1 82 ? -11.989 62.678 -1.921 1.00 32.44 82 PHE B CA 1
ATOM 1522 C C . PHE B 1 82 ? -12.705 62.725 -0.582 1.00 31.91 82 PHE B C 1
ATOM 1523 O O . PHE B 1 82 ? -12.634 63.736 0.105 1.00 32.69 82 PHE B O 1
ATOM 1531 N N . LEU B 1 83 ? -13.360 61.635 -0.207 1.00 30.17 83 LEU B N 1
ATOM 1532 C CA . LEU B 1 83 ? -13.971 61.519 1.116 1.00 30.54 83 LEU B CA 1
ATOM 1533 C C . LEU B 1 83 ? -13.288 60.399 1.877 1.00 30.19 83 LEU B C 1
ATOM 1534 O O . LEU B 1 83 ? -13.238 59.282 1.371 1.00 31.47 83 LEU B O 1
ATOM 1539 N N . ASP B 1 84 ? -12.767 60.709 3.064 1.00 27.65 84 ASP B N 1
ATOM 1540 C CA . ASP B 1 84 ? -12.296 59.693 3.992 1.00 29.83 84 ASP B CA 1
ATOM 1541 C C . ASP B 1 84 ? -13.331 59.567 5.098 1.00 29.45 84 ASP B C 1
ATOM 1542 O O . ASP B 1 84 ? -13.861 60.573 5.570 1.00 31.11 84 ASP B O 1
ATOM 1547 N N . ILE B 1 85 ? -13.631 58.344 5.510 1.00 26.80 85 ILE B N 1
ATOM 1548 C CA . ILE B 1 85 ? -14.441 58.114 6.703 1.00 25.99 85 ILE B CA 1
ATOM 1549 C C . ILE B 1 85 ? -13.642 57.148 7.555 1.00 29.11 85 ILE B C 1
ATOM 1550 O O . ILE B 1 85 ? -13.242 56.078 7.070 1.00 27.48 85 ILE B O 1
ATOM 1555 N N . THR B 1 86 ? -13.376 57.550 8.786 1.00 26.60 86 THR B N 1
ATOM 1556 C CA . THR B 1 86 ? -12.687 56.681 9.740 1.00 28.88 86 THR B CA 1
ATOM 1557 C C . THR B 1 86 ? -13.579 56.314 10.917 1.00 28.97 86 THR B C 1
ATOM 1558 O O . THR B 1 86 ? -14.111 57.200 11.606 1.00 31.38 86 THR B O 1
ATOM 1562 N N . LEU B 1 87 ? -13.745 55.007 11.143 1.00 27.32 87 LEU B N 1
ATOM 1563 C CA . LEU B 1 87 ? -14.445 54.516 12.321 1.00 28.67 87 LEU B CA 1
ATOM 1564 C C . LEU B 1 87 ? -13.454 54.380 13.466 1.00 33.31 87 LEU B C 1
ATOM 1565 O O . LEU B 1 87 ? -12.405 53.739 13.323 1.00 30.12 87 LEU B O 1
ATOM 1570 N N . MET B 1 88 ? -13.795 54.996 14.592 1.00 34.27 88 MET B N 1
ATOM 1571 C CA . MET B 1 88 ? -12.964 54.968 15.782 1.00 38.29 88 MET B CA 1
ATOM 1572 C C . MET B 1 88 ? -13.536 53.997 16.806 1.00 43.29 88 MET B C 1
ATOM 1573 O O . MET B 1 88 ? -14.736 53.711 16.806 1.00 44.67 88 MET B O 1
ATOM 1578 N N . ALA B 1 89 ? -12.667 53.479 17.670 1.00 45.28 89 ALA B N 1
ATOM 1579 C CA . ALA B 1 89 ? -13.092 52.686 18.812 1.00 47.16 89 ALA B CA 1
ATOM 1580 C C . ALA B 1 89 ? -12.011 52.843 19.863 1.00 50.49 89 ALA B C 1
ATOM 1581 O O . ALA B 1 89 ? -10.884 52.380 19.671 1.00 48.61 89 ALA B O 1
ATOM 1583 N N . LYS B 1 90 ? -12.356 53.551 20.943 1.00 53.71 90 LYS B N 1
ATOM 1584 C CA . LYS B 1 90 ? -11.437 53.841 22.050 1.00 55.10 90 LYS B CA 1
ATOM 1585 C C . LYS B 1 90 ? -10.219 54.633 21.584 1.00 55.83 90 LYS B C 1
ATOM 1586 O O . LYS B 1 90 ? -9.089 54.309 21.946 1.00 57.52 90 LYS B O 1
ATOM 1592 N N . GLY B 1 91 ? -10.452 55.661 20.769 1.00 55.97 91 GLY B N 1
ATOM 1593 C CA . GLY B 1 91 ? -9.372 56.512 20.258 1.00 54.64 91 GLY B CA 1
ATOM 1594 C C . GLY B 1 91 ? -8.476 55.908 19.179 1.00 54.14 91 GLY B C 1
ATOM 1595 O O . GLY B 1 91 ? -7.577 56.586 18.665 1.00 55.53 91 GLY B O 1
ATOM 1596 N N . SER B 1 92 ? -8.696 54.637 18.845 1.00 50.05 92 SER B N 1
ATOM 1597 C CA . SER B 1 92 ? -7.991 54.006 17.723 1.00 45.64 92 SER B CA 1
ATOM 1598 C C . SER B 1 92 ? -8.863 53.982 16.478 1.00 40.79 92 SER B C 1
ATOM 1599 O O . SER B 1 92 ? -10.060 53.730 16.561 1.00 38.96 92 SER B O 1
ATOM 1602 N N . SER B 1 93 ? -8.246 54.203 15.322 1.00 37.63 93 SER B N 1
ATOM 1603 C CA . SER B 1 93 ? -8.959 54.045 14.057 1.00 37.37 93 SER B CA 1
ATOM 1604 C C . SER B 1 93 ? -8.936 52.589 13.668 1.00 37.86 93 SER B C 1
ATOM 1605 O O . SER B 1 93 ? -7.883 52.071 13.251 1.00 39.22 93 SER B O 1
ATOM 1608 N N . ILE B 1 94 ? -10.077 51.933 13.814 1.00 32.23 94 ILE B N 1
ATOM 1609 C CA . ILE B 1 94 ? -10.211 50.520 13.475 1.00 31.83 94 ILE B CA 1
ATOM 1610 C C . ILE B 1 94 ? -10.599 50.266 12.027 1.00 29.19 94 ILE B C 1
ATOM 1611 O O . ILE B 1 94 ? -10.471 49.154 11.546 1.00 27.44 94 ILE B O 1
ATOM 1616 N N . LEU B 1 95 ? -11.092 51.301 11.339 1.00 27.09 95 LEU B N 1
ATOM 1617 C CA . LEU B 1 95 ? -11.494 51.164 9.951 1.00 26.60 95 LEU B CA 1
ATOM 1618 C C . LEU B 1 95 ? -11.304 52.500 9.247 1.00 26.64 95 LEU B C 1
ATOM 1619 O O . LEU B 1 95 ? -11.875 53.515 9.649 1.00 26.84 95 LEU B O 1
ATOM 1624 N N . ASN B 1 96 ? -10.504 52.482 8.195 1.00 22.91 96 ASN B N 1
ATOM 1625 C CA . ASN B 1 96 ? -10.305 53.640 7.339 1.00 24.19 96 ASN B CA 1
ATOM 1626 C C . ASN B 1 96 ? -10.895 53.368 5.977 1.00 25.76 96 ASN B C 1
ATOM 1627 O O . ASN B 1 96 ? -10.474 52.427 5.301 1.00 24.64 96 ASN B O 1
ATOM 1632 N N . TYR B 1 97 ? -11.860 54.201 5.560 1.00 24.63 97 TYR B N 1
ATOM 1633 C CA . TYR B 1 97 ? -12.513 54.059 4.269 1.00 26.92 97 TYR B CA 1
ATOM 1634 C C . TYR B 1 97 ? -12.263 55.327 3.444 1.00 27.01 97 TYR B C 1
ATOM 1635 O O . TYR B 1 97 ? -12.170 56.420 3.995 1.00 26.06 97 TYR B O 1
ATOM 1644 N N . SER B 1 98 ? -12.147 55.187 2.128 1.00 26.38 98 SER B N 1
ATOM 1645 C CA . SER B 1 98 ? -12.001 56.351 1.257 1.00 29.53 98 SER B CA 1
ATOM 1646 C C . SER B 1 98 ? -12.708 56.168 -0.078 1.00 30.08 98 SER B C 1
ATOM 1647 O O . SER B 1 98 ? -12.774 55.053 -0.609 1.00 31.38 98 SER B O 1
ATOM 1650 N N . TYR B 1 99 ? -13.248 57.268 -0.600 1.00 30.75 99 TYR B N 1
ATOM 1651 C CA . TYR B 1 99 ? -13.984 57.262 -1.873 1.00 34.82 99 TYR B CA 1
ATOM 1652 C C . TYR B 1 99 ? -13.635 58.498 -2.709 1.00 33.42 99 TYR B C 1
ATOM 1653 O O . TYR B 1 99 ? -13.731 59.620 -2.223 1.00 32.53 99 TYR B O 1
ATOM 1662 N N . PRO B 1 100 ? -13.206 58.298 -3.967 1.00 35.51 100 PRO B N 1
ATOM 1663 C CA . PRO B 1 100 ? -12.962 59.476 -4.803 1.00 37.27 100 PRO B CA 1
ATOM 1664 C C . PRO B 1 100 ? -14.276 59.976 -5.400 1.00 40.35 100 PRO B C 1
ATOM 1665 O O . PRO B 1 100 ? -15.093 59.177 -5.868 1.00 40.60 100 PRO B O 1
ATOM 1669 N N . LEU B 1 101 ? -14.492 61.289 -5.356 1.00 43.15 101 LEU B N 1
ATOM 1670 C CA . LEU B 1 101 ? -15.769 61.849 -5.815 1.00 45.31 101 LEU B CA 1
ATOM 1671 C C . LEU B 1 101 ? -15.745 62.415 -7.233 1.00 47.27 101 LEU B C 1
ATOM 1672 O O . LEU B 1 101 ? -16.795 62.569 -7.851 1.00 48.61 101 LEU B O 1
ATOM 1677 N N . CYS B 1 102 ? -14.556 62.716 -7.744 1.00 50.96 102 CYS B N 1
ATOM 1678 C CA . CYS B 1 102 ? -14.422 63.354 -9.053 1.00 53.73 102 CYS B CA 1
ATOM 1679 C C . CYS B 1 102 ? -13.662 62.486 -10.059 1.00 55.75 102 CYS B C 1
ATOM 1680 O O . CYS B 1 102 ? -12.501 62.755 -10.381 1.00 56.01 102 CYS B O 1
ATOM 1683 N N . PHE B 1 109 ? -20.433 63.967 -10.256 1.00 65.89 109 PHE B N 1
ATOM 1684 C CA . PHE B 1 109 ? -20.782 64.745 -9.074 1.00 65.59 109 PHE B CA 1
ATOM 1685 C C . PHE B 1 109 ? -20.583 66.238 -9.344 1.00 64.42 109 PHE B C 1
ATOM 1686 O O . PHE B 1 109 ? -19.489 66.669 -9.712 1.00 63.82 109 PHE B O 1
ATOM 1694 N N . SER B 1 110 ? -21.647 67.017 -9.157 1.00 63.78 110 SER B N 1
ATOM 1695 C CA . SER B 1 110 ? -21.663 68.448 -9.521 1.00 63.82 110 SER B CA 1
ATOM 1696 C C . SER B 1 110 ? -20.678 69.349 -8.754 1.00 62.12 110 SER B C 1
ATOM 1697 O O . SER B 1 110 ? -20.272 70.399 -9.267 1.00 62.22 110 SER B O 1
ATOM 1700 N N . PHE B 1 111 ? -20.302 68.939 -7.543 1.00 60.77 111 PHE B N 1
ATOM 1701 C CA . PHE B 1 111 ? -19.269 69.630 -6.756 1.00 59.10 111 PHE B CA 1
ATOM 1702 C C . PHE B 1 111 ? -17.977 69.822 -7.527 1.00 56.76 111 PHE B C 1
ATOM 1703 O O . PHE B 1 111 ? -17.282 70.829 -7.364 1.00 53.81 111 PHE B O 1
ATOM 1711 N N . CYS B 1 112 ? -17.659 68.830 -8.355 1.00 52.89 112 CYS B N 1
ATOM 1712 C CA . CYS B 1 112 ? -16.413 68.798 -9.095 1.00 52.52 112 CYS B CA 1
ATOM 1713 C C . CYS B 1 112 ? -16.350 69.969 -10.072 1.00 50.91 112 CYS B C 1
ATOM 1714 O O . CYS B 1 112 ? -17.307 70.227 -10.811 1.00 50.11 112 CYS B O 1
ATOM 1717 N N . GLY B 1 113 ? -15.237 70.692 -10.033 1.00 48.75 113 GLY B N 1
ATOM 1718 C CA . GLY B 1 113 ? -15.010 71.808 -10.939 1.00 49.82 113 GLY B CA 1
ATOM 1719 C C . GLY B 1 113 ? -15.487 73.152 -10.421 1.00 48.14 113 GLY B C 1
ATOM 1720 O O . GLY B 1 113 ? -15.282 74.168 -11.079 1.00 48.48 113 GLY B O 1
ATOM 1721 N N . ARG B 1 114 ? -16.120 73.163 -9.246 1.00 45.87 114 ARG B N 1
ATOM 1722 C CA . ARG B 1 114 ? -16.565 74.414 -8.637 1.00 45.27 114 ARG B CA 1
ATOM 1723 C C . ARG B 1 114 ? -15.391 75.211 -8.057 1.00 43.83 114 ARG B C 1
ATOM 1724 O O . ARG B 1 114 ? -14.305 74.668 -7.826 1.00 43.90 114 ARG B O 1
ATOM 1732 N N . ARG B 1 115 ? -15.621 76.499 -7.823 1.00 44.90 115 ARG B N 1
ATOM 1733 C CA . ARG B 1 115 ? -14.533 77.447 -7.583 1.00 45.34 115 ARG B CA 1
ATOM 1734 C C . ARG B 1 115 ? -14.496 78.032 -6.175 1.00 43.90 115 ARG B C 1
ATOM 1735 O O . ARG B 1 115 ? -15.517 78.112 -5.493 1.00 40.85 115 ARG B O 1
ATOM 1743 N N . LYS B 1 116 ? -13.304 78.451 -5.756 1.00 44.82 116 LYS B N 1
ATOM 1744 C CA . LYS B 1 116 ? -13.109 79.174 -4.492 1.00 46.23 116 LYS B CA 1
ATOM 1745 C C . LYS B 1 116 ? -14.135 80.289 -4.259 1.00 44.71 116 LYS B C 1
ATOM 1746 O O . LYS B 1 116 ? -14.410 81.104 -5.150 1.00 46.04 116 LYS B O 1
ATOM 1752 N N . GLY B 1 117 ? -14.688 80.315 -3.052 1.00 42.02 117 GLY B N 1
ATOM 1753 C CA . GLY B 1 117 ? -15.611 81.369 -2.653 1.00 41.03 117 GLY B CA 1
ATOM 1754 C C . GLY B 1 117 ? -17.076 81.079 -2.933 1.00 39.48 117 GLY B C 1
ATOM 1755 O O . GLY B 1 117 ? -17.938 81.724 -2.339 1.00 40.97 117 GLY B O 1
ATOM 1756 N N . GLU B 1 118 ? -17.358 80.105 -3.810 1.00 37.99 118 GLU B N 1
ATOM 1757 C CA . GLU B 1 118 ? -18.746 79.736 -4.139 1.00 35.93 118 GLU B CA 1
ATOM 1758 C C . GLU B 1 118 ? -19.463 79.134 -2.952 1.00 36.40 118 GLU B C 1
ATOM 1759 O O . GLU B 1 118 ? -18.906 78.289 -2.227 1.00 34.77 118 GLU B O 1
ATOM 1765 N N . GLN B 1 119 ? -20.693 79.598 -2.767 1.00 31.78 119 GLN B N 1
ATOM 1766 C CA . GLN B 1 119 ? -21.634 79.043 -1.818 1.00 30.95 119 GLN B CA 1
ATOM 1767 C C . GLN B 1 119 ? -22.320 77.853 -2.503 1.00 34.17 119 GLN B C 1
ATOM 1768 O O . GLN B 1 119 ? -23.130 78.042 -3.422 1.00 32.34 119 GLN B O 1
ATOM 1774 N N . ILE B 1 120 ? -21.992 76.632 -2.075 1.00 30.53 120 ILE B N 1
ATOM 1775 C CA . ILE B 1 120 ? -22.538 75.437 -2.726 1.00 32.45 120 ILE B CA 1
ATOM 1776 C C . ILE B 1 120 ? -23.753 74.901 -1.964 1.00 33.77 120 ILE B C 1
ATOM 1777 O O . ILE B 1 120 ? -23.725 74.770 -0.733 1.00 30.86 120 ILE B O 1
ATOM 1782 N N . TYR B 1 121 ? -24.829 74.628 -2.708 1.00 32.18 121 TYR B N 1
ATOM 1783 C CA . TYR B 1 121 ? -25.989 73.920 -2.192 1.00 31.33 121 TYR B CA 1
ATOM 1784 C C . TYR B 1 121 ? -26.108 72.614 -3.019 1.00 35.08 121 TYR B C 1
ATOM 1785 O O . TYR B 1 121 ? -26.365 72.682 -4.221 1.00 33.13 121 TYR B O 1
ATOM 1794 N N . TYR B 1 122 ? -25.888 71.448 -2.405 1.00 31.23 122 TYR B N 1
ATOM 1795 C CA . TYR B 1 122 ? -26.099 70.167 -3.091 1.00 30.82 122 TYR B CA 1
ATOM 1796 C C . TYR B 1 122 ? -27.279 69.402 -2.467 1.00 32.03 122 TYR B C 1
ATOM 1797 O O . TYR B 1 122 ? -27.314 69.168 -1.262 1.00 33.04 122 TYR B O 1
ATOM 1806 N N . ALA B 1 123 ? -28.276 69.049 -3.280 1.00 29.03 123 ALA B N 1
ATOM 1807 C CA . ALA B 1 123 ? -29.380 68.232 -2.799 1.00 28.99 123 ALA B CA 1
ATOM 1808 C C . ALA B 1 123 ? -29.482 67.067 -3.757 1.00 32.13 123 ALA B C 1
ATOM 1809 O O . ALA B 1 123 ? -29.784 67.260 -4.936 1.00 31.50 123 ALA B O 1
ATOM 1811 N N . GLY B 1 124 ? -29.243 65.860 -3.267 1.00 28.93 124 GLY B N 1
ATOM 1812 C CA . GLY B 1 124 ? -29.288 64.710 -4.175 1.00 30.21 124 GLY B CA 1
ATOM 1813 C C . GLY B 1 124 ? -28.733 63.459 -3.526 1.00 32.42 124 GLY B C 1
ATOM 1814 O O . GLY B 1 124 ? -28.415 63.472 -2.344 1.00 29.23 124 GLY B O 1
ATOM 1815 N N . PRO B 1 125 ? -28.591 62.387 -4.313 1.00 33.53 125 PRO B N 1
ATOM 1816 C CA . PRO B 1 125 ? -28.170 61.105 -3.752 1.00 34.50 125 PRO B CA 1
ATOM 1817 C C . PRO B 1 125 ? -26.682 61.030 -3.431 1.00 35.24 125 PRO B C 1
ATOM 1818 O O . PRO B 1 125 ? -25.874 61.769 -3.992 1.00 35.05 125 PRO B O 1
ATOM 1822 N N . VAL B 1 126 ? -26.336 60.149 -2.496 1.00 35.66 126 VAL B N 1
ATOM 1823 C CA . VAL B 1 126 ? -24.946 59.785 -2.270 1.00 39.13 126 VAL B CA 1
ATOM 1824 C C . VAL B 1 126 ? -24.856 58.330 -2.675 1.00 39.85 126 VAL B C 1
ATOM 1825 O O . VAL B 1 126 ? -25.871 57.632 -2.765 1.00 41.17 126 VAL B O 1
ATOM 1829 N N . ASN B 1 127 ? -23.656 57.868 -2.956 1.00 41.60 127 ASN B N 1
ATOM 1830 C CA . ASN B 1 127 ? -23.561 56.577 -3.600 1.00 45.72 127 ASN B CA 1
ATOM 1831 C C . ASN B 1 127 ? -23.500 55.393 -2.622 1.00 42.74 127 ASN B C 1
ATOM 1832 O O . ASN B 1 127 ? -22.985 54.339 -2.979 1.00 43.17 127 ASN B O 1
ATOM 1837 N N . ASN B 1 128 ? -24.068 55.549 -1.418 1.00 39.87 128 ASN B N 1
ATOM 1838 C CA . ASN B 1 128 ? -23.916 54.529 -0.352 1.00 36.08 128 ASN B CA 1
ATOM 1839 C C . ASN B 1 128 ? -24.601 53.208 -0.658 1.00 35.51 128 ASN B C 1
ATOM 1840 O O . ASN B 1 128 ? -25.655 53.178 -1.301 1.00 34.49 128 ASN B O 1
ATOM 1845 N N . PRO B 1 129 ? -24.001 52.093 -0.196 1.00 36.16 129 PRO B N 1
ATOM 1846 C CA . PRO B 1 129 ? -24.725 50.831 -0.266 1.00 35.69 129 PRO B CA 1
ATOM 1847 C C . PRO B 1 129 ? -25.732 50.715 0.881 1.00 34.07 129 PRO B C 1
ATOM 1848 O O . PRO B 1 129 ? -25.620 51.431 1.878 1.00 37.03 129 PRO B O 1
ATOM 1852 N N . GLY B 1 130 ? -26.715 49.837 0.716 1.00 34.41 130 GLY B N 1
ATOM 1853 C CA . GLY B 1 130 ? -27.599 49.457 1.807 1.00 33.58 130 GLY B CA 1
ATOM 1854 C C . GLY B 1 130 ? -26.771 48.884 2.947 1.00 34.86 130 GLY B C 1
ATOM 1855 O O . GLY B 1 130 ? -25.829 48.111 2.707 1.00 33.04 130 GLY B O 1
ATOM 1856 N N . LEU B 1 131 ? -27.091 49.287 4.179 1.00 33.26 131 LEU B N 1
ATOM 1857 C CA . LEU B 1 131 ? -26.315 48.896 5.352 1.00 36.00 131 LEU B CA 1
ATOM 1858 C C . LEU B 1 131 ? -27.259 48.715 6.535 1.00 37.85 131 LEU B C 1
ATOM 1859 O O . LEU B 1 131 ? -28.159 49.528 6.732 1.00 41.77 131 LEU B O 1
ATOM 1864 N N . ASP B 1 132 ? -27.063 47.651 7.308 1.00 34.19 132 ASP B N 1
ATOM 1865 C CA . ASP B 1 132 ? -27.864 47.417 8.504 1.00 36.58 132 ASP B CA 1
ATOM 1866 C C . ASP B 1 132 ? -26.975 47.717 9.704 1.00 35.81 132 ASP B C 1
ATOM 1867 O O . ASP B 1 132 ? -26.045 46.954 9.988 1.00 37.04 132 ASP B O 1
ATOM 1872 N N . VAL B 1 133 ? -27.222 48.840 10.373 1.00 33.49 133 VAL B N 1
ATOM 1873 C CA . VAL B 1 133 ? -26.358 49.288 11.485 1.00 34.71 133 VAL B CA 1
ATOM 1874 C C . VAL B 1 133 ? -26.722 48.553 12.794 1.00 37.02 133 VAL B C 1
ATOM 1875 O O . VAL B 1 133 ? -27.838 48.726 13.302 1.00 34.97 133 VAL B O 1
ATOM 1879 N N . PRO B 1 134 ? -25.788 47.733 13.339 1.00 39.64 134 PRO B N 1
ATOM 1880 C CA . PRO B 1 134 ? -26.090 47.044 14.608 1.00 40.00 134 PRO B CA 1
ATOM 1881 C C . PRO B 1 134 ? -26.272 48.045 15.741 1.00 36.89 134 PRO B C 1
ATOM 1882 O O . PRO B 1 134 ? -25.640 49.098 15.743 1.00 36.41 134 PRO B O 1
ATOM 1886 N N . GLN B 1 135 ? -27.133 47.715 16.697 1.00 37.83 135 GLN B N 1
ATOM 1887 C CA . GLN B 1 135 ? -27.331 48.541 17.882 1.00 38.59 135 GLN B CA 1
ATOM 1888 C C . GLN B 1 135 ? -25.996 48.950 18.503 1.00 39.28 135 GLN B C 1
ATOM 1889 O O . GLN B 1 135 ? -25.099 48.122 18.670 1.00 38.32 135 GLN B O 1
ATOM 1895 N N . GLY B 1 136 ? -25.864 50.233 18.828 1.00 39.09 136 GLY B N 1
ATOM 1896 C CA . GLY B 1 136 ? -24.653 50.756 19.443 1.00 39.41 136 GLY B CA 1
ATOM 1897 C C . GLY B 1 136 ? -24.376 52.197 19.082 1.00 40.37 136 GLY B C 1
ATOM 1898 O O . GLY B 1 136 ? -25.165 52.831 18.354 1.00 38.36 136 GLY B O 1
ATOM 1899 N N . GLU B 1 137 ? -23.266 52.713 19.609 1.00 37.36 137 GLU B N 1
ATOM 1900 C CA . GLU B 1 137 ? -22.817 54.072 19.351 1.00 39.88 137 GLU B CA 1
ATOM 1901 C C . GLU B 1 137 ? -21.523 53.992 18.561 1.00 39.96 137 GLU B C 1
ATOM 1902 O O . GLU B 1 137 ? -20.640 53.184 18.877 1.00 42.31 137 GLU B O 1
ATOM 1908 N N . TYR B 1 138 ? -21.395 54.835 17.545 1.00 35.79 138 TYR B N 1
ATOM 1909 C CA . TYR B 1 138 ? -20.217 54.787 16.679 1.00 34.79 138 TYR B CA 1
ATOM 1910 C C . TYR B 1 138 ? -19.660 56.175 16.470 1.00 36.68 138 TYR B C 1
ATOM 1911 O O . TYR B 1 138 ? -20.391 57.094 16.073 1.00 34.24 138 TYR B O 1
ATOM 1920 N N . GLN B 1 139 ? -18.368 56.335 16.748 1.00 32.24 139 GLN B N 1
ATOM 1921 C CA . GLN B 1 139 ? -17.721 57.618 16.553 1.00 31.74 139 GLN B CA 1
ATOM 1922 C C . GLN B 1 139 ? -16.974 57.589 15.233 1.00 33.76 139 GLN B C 1
ATOM 1923 O O . GLN B 1 139 ? -16.175 56.673 14.988 1.00 31.23 139 GLN B O 1
ATOM 1929 N N . LEU B 1 140 ? -17.250 58.575 14.388 1.00 30.44 140 LEU B N 1
ATOM 1930 C CA . LEU B 1 140 ? -16.620 58.676 13.066 1.00 32.21 140 LEU B CA 1
ATOM 1931 C C . LEU B 1 140 ? -15.911 60.012 12.856 1.00 33.53 140 LEU B C 1
ATOM 1932 O O . LEU B 1 140 ? -16.308 61.059 13.405 1.00 34.48 140 LEU B O 1
ATOM 1937 N N . LEU B 1 141 ? -14.864 59.980 12.034 1.00 28.60 141 LEU B N 1
ATOM 1938 C CA . LEU B 1 141 ? -14.230 61.190 11.544 1.00 29.34 141 LEU B CA 1
ATOM 1939 C C . LEU B 1 141 ? -14.438 61.222 10.027 1.00 29.55 141 LEU B C 1
ATOM 1940 O O . LEU B 1 141 ? -14.098 60.274 9.332 1.00 29.09 141 LEU B O 1
ATOM 1945 N N . LEU B 1 142 ? -15.020 62.302 9.513 1.00 29.03 142 LEU B N 1
ATOM 1946 C CA . LEU B 1 142 ? -15.252 62.406 8.076 1.00 32.03 142 LEU B CA 1
ATOM 1947 C C . LEU B 1 142 ? -14.450 63.570 7.531 1.00 33.09 142 LEU B C 1
ATOM 1948 O O . LEU B 1 142 ? -14.366 64.628 8.155 1.00 33.63 142 LEU B O 1
ATOM 1953 N N . GLU B 1 143 ? -13.822 63.364 6.380 1.00 30.63 143 GLU B N 1
ATOM 1954 C CA . GLU B 1 143 ? -12.990 64.409 5.807 1.00 34.35 143 GLU B CA 1
ATOM 1955 C C . GLU B 1 143 ? -13.214 64.472 4.308 1.00 33.29 143 GLU B C 1
ATOM 1956 O O . GLU B 1 143 ? -13.165 63.439 3.631 1.00 32.99 143 GLU B O 1
ATOM 1962 N N . LEU B 1 144 ? -13.501 65.673 3.804 1.00 32.64 144 LEU B N 1
ATOM 1963 C CA . LEU B 1 144 ? -13.489 65.959 2.368 1.00 32.92 144 LEU B CA 1
ATOM 1964 C C . LEU B 1 144 ? -12.259 66.788 2.055 1.00 33.01 144 LEU B C 1
ATOM 1965 O O . LEU B 1 144 ? -11.960 67.762 2.750 1.00 32.07 144 LEU B O 1
ATOM 1970 N N . TYR B 1 145 ? -11.515 66.394 1.023 1.00 33.29 145 TYR B N 1
ATOM 1971 C CA . TYR B 1 145 ? -10.269 67.086 0.699 1.00 37.12 145 TYR B CA 1
ATOM 1972 C C . TYR B 1 145 ? -9.923 67.005 -0.791 1.00 40.53 145 TYR B C 1
ATOM 1973 O O . TYR B 1 145 ? -10.449 66.149 -1.503 1.00 38.33 145 TYR B O 1
ATOM 1982 N N . ASN B 1 146 ? -9.059 67.925 -1.237 1.00 44.80 146 ASN B N 1
ATOM 1983 C CA . ASN B 1 146 ? -8.565 67.993 -2.618 1.00 49.74 146 ASN B CA 1
ATOM 1984 C C . ASN B 1 146 ? -7.369 67.055 -2.882 1.00 50.44 146 ASN B C 1
ATOM 1985 O O . ASN B 1 146 ? -7.024 66.216 -2.041 1.00 51.36 146 ASN B O 1
ATOM 1990 N N . GLU B 1 147 ? -6.727 67.233 -4.039 1.00 53.83 147 GLU B N 1
ATOM 1991 C CA . GLU B 1 147 ? -5.553 66.443 -4.465 1.00 56.47 147 GLU B CA 1
ATOM 1992 C C . GLU B 1 147 ? -4.361 66.485 -3.510 1.00 56.88 147 GLU B C 1
ATOM 1993 O O . GLU B 1 147 ? -3.531 65.565 -3.502 1.00 58.43 147 GLU B O 1
ATOM 1999 N N . ASN B 1 148 ? -4.265 67.563 -2.731 1.00 56.78 148 ASN B N 1
ATOM 2000 C CA . ASN B 1 148 ? -3.112 67.810 -1.857 1.00 55.72 148 ASN B CA 1
ATOM 2001 C C . ASN B 1 148 ? -3.360 67.454 -0.385 1.00 54.12 148 ASN B C 1
ATOM 2002 O O . ASN B 1 148 ? -2.512 67.697 0.483 1.00 53.55 148 ASN B O 1
ATOM 2007 N N . ARG B 1 149 ? -4.512 66.836 -0.138 1.00 51.46 149 ARG B N 1
ATOM 2008 C CA . ARG B 1 149 ? -5.100 66.670 1.194 1.00 49.10 149 ARG B CA 1
ATOM 2009 C C . ARG B 1 149 ? -5.362 68.003 1.915 1.00 47.16 149 ARG B C 1
ATOM 2010 O O . ARG B 1 149 ? -5.248 68.102 3.134 1.00 48.49 149 ARG B O 1
ATOM 2018 N N . ALA B 1 150 ? -5.715 69.021 1.138 1.00 46.43 150 ALA B N 1
ATOM 2019 C CA . ALA B 1 150 ? -6.197 70.299 1.675 1.00 45.96 150 ALA B CA 1
ATOM 2020 C C . ALA B 1 150 ? -7.693 70.227 2.016 1.00 43.55 150 ALA B C 1
ATOM 2021 O O . ALA B 1 150 ? -8.513 69.816 1.187 1.00 42.33 150 ALA B O 1
ATOM 2023 N N . THR B 1 151 ? -8.030 70.663 3.228 1.00 41.34 151 THR B N 1
ATOM 2024 C CA . THR B 1 151 ? -9.364 70.475 3.809 1.00 40.64 151 THR B CA 1
ATOM 2025 C C . THR B 1 151 ? -10.461 71.251 3.074 1.00 39.86 151 THR B C 1
ATOM 2026 O O . THR B 1 151 ? -10.346 72.464 2.873 1.00 42.16 151 THR B O 1
ATOM 2030 N N . VAL B 1 152 ? -11.505 70.538 2.661 1.00 36.98 152 VAL B N 1
ATOM 2031 C CA . VAL B 1 152 ? -12.723 71.147 2.134 1.00 36.82 152 VAL B CA 1
ATOM 2032 C C . VAL B 1 152 ? -13.795 71.135 3.234 1.00 36.16 152 VAL B C 1
ATOM 2033 O O . VAL B 1 152 ? -14.505 72.128 3.448 1.00 36.19 152 VAL B O 1
ATOM 2037 N N . ALA B 1 153 ? -13.881 70.013 3.946 1.00 33.50 153 ALA B N 1
ATOM 2038 C CA . ALA B 1 153 ? -14.794 69.852 5.071 1.00 29.36 153 ALA B CA 1
ATOM 2039 C C . ALA B 1 153 ? -14.235 68.779 6.008 1.00 31.41 153 ALA B C 1
ATOM 2040 O O . ALA B 1 153 ? -13.520 67.880 5.565 1.00 32.33 153 ALA B O 1
ATOM 2042 N N . CYS B 1 154 ? -14.533 68.910 7.297 1.00 30.77 154 CYS B N 1
ATOM 2043 C CA . CYS B 1 154 ? -14.088 67.975 8.328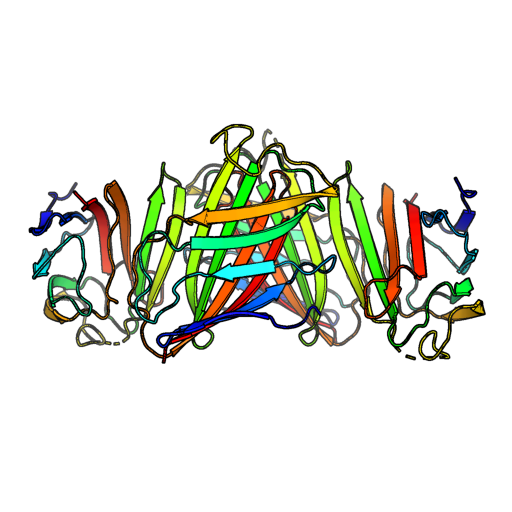 1.00 31.89 154 CYS B CA 1
ATOM 2044 C C . CYS B 1 154 ? -15.200 67.919 9.347 1.00 33.66 154 CYS B C 1
ATOM 2045 O O . CYS B 1 154 ? -15.677 68.968 9.783 1.00 33.29 154 CYS B O 1
ATOM 2048 N N . ALA B 1 155 ? -15.612 66.716 9.731 1.00 32.09 155 ALA B N 1
ATOM 2049 C CA . ALA B 1 155 ? -16.546 66.563 10.844 1.00 32.41 155 ALA B CA 1
ATOM 2050 C C . ALA B 1 155 ? -16.290 65.341 11.710 1.00 32.30 155 ALA B C 1
ATOM 2051 O O . ALA B 1 155 ? -15.980 64.252 11.198 1.00 32.54 155 ALA B O 1
ATOM 2053 N N . ASN B 1 156 ? -16.430 65.536 13.017 1.00 29.67 156 ASN B N 1
ATOM 2054 C CA . ASN B 1 156 ? -16.563 64.441 13.975 1.00 32.97 156 ASN B CA 1
ATOM 2055 C C . ASN B 1 156 ? -18.026 64.103 14.030 1.00 31.10 156 ASN B C 1
ATOM 2056 O O . ASN B 1 156 ? -18.854 65.000 14.232 1.00 32.52 156 ASN B O 1
ATOM 2061 N N . ALA B 1 157 ? -18.362 62.830 13.862 1.00 28.71 157 ALA B N 1
ATOM 2062 C CA . ALA B 1 157 ? -19.751 62.386 13.923 1.00 30.33 157 ALA B CA 1
ATOM 2063 C C . ALA B 1 157 ? -19.988 61.296 14.939 1.00 33.54 157 ALA B C 1
ATOM 2064 O O . ALA B 1 157 ? -19.119 60.448 15.192 1.00 31.41 157 ALA B O 1
ATOM 2066 N N . THR B 1 158 ? -21.173 61.336 15.535 1.00 30.14 158 THR B N 1
ATOM 2067 C CA . THR B 1 158 ? -21.605 60.270 16.401 1.00 31.86 158 THR B CA 1
ATOM 2068 C C . THR B 1 158 ? -22.861 59.665 15.830 1.00 32.99 158 THR B C 1
ATOM 2069 O O . THR B 1 158 ? -23.869 60.360 15.633 1.00 32.16 158 THR B O 1
ATOM 2073 N N . VAL B 1 159 ? -22.795 58.376 15.537 1.00 29.71 159 VAL B N 1
ATOM 2074 C CA . VAL B 1 159 ? -23.934 57.659 14.973 1.00 30.76 159 VAL B CA 1
ATOM 2075 C C . VAL B 1 159 ? -24.478 56.694 16.018 1.00 33.34 159 VAL B C 1
ATOM 2076 O O . VAL B 1 159 ? -23.758 55.803 16.496 1.00 33.14 159 VAL B O 1
ATOM 2080 N N . THR B 1 160 ? -25.756 56.852 16.354 1.00 33.17 160 THR B N 1
ATOM 2081 C CA . THR B 1 160 ? -26.392 55.997 17.362 1.00 33.42 160 THR B CA 1
ATOM 2082 C C . THR B 1 160 ? -27.475 55.127 16.749 1.00 34.68 160 THR B C 1
ATOM 2083 O O . THR B 1 160 ? -28.404 55.636 16.118 1.00 33.94 160 THR B O 1
ATOM 2087 N N . SER B 1 161 ? -27.356 53.815 16.951 1.00 33.33 161 SER B N 1
ATOM 2088 C CA . SER B 1 161 ? -28.329 52.857 16.466 1.00 36.61 161 SER B CA 1
ATOM 2089 C C . SER B 1 161 ? -29.035 52.215 17.667 1.00 39.84 161 SER B C 1
ATOM 2090 O O . SER B 1 161 ? -28.372 51.689 18.560 1.00 39.30 161 SER B O 1
ATOM 2093 N N . SER B 1 162 ? -30.366 52.266 17.664 1.00 42.66 162 SER B N 1
ATOM 2094 C CA . SER B 1 162 ? -31.191 51.878 18.824 1.00 45.86 162 SER B CA 1
ATOM 2095 C C . SER B 1 162 ? -32.501 51.201 18.412 1.00 50.09 162 SER B C 1
ATOM 2096 O O . SER B 1 162 ? -32.881 51.233 17.249 1.00 52.16 162 SER B O 1
ATOM 2100 N N . GLY C 1 26 ? 19.582 13.692 19.620 1.00 44.26 26 GLY C N 1
ATOM 2101 C CA . GLY C 1 26 ? 19.378 14.053 18.180 1.00 41.10 26 GLY C CA 1
ATOM 2102 C C . GLY C 1 26 ? 20.550 13.619 17.307 1.00 40.23 26 GLY C C 1
ATOM 2103 O O . GLY C 1 26 ? 21.479 12.949 17.775 1.00 39.34 26 GLY C O 1
ATOM 2104 N N . TRP C 1 27 ? 20.504 14.001 16.031 1.00 33.50 27 TRP C N 1
ATOM 2105 C CA . TRP C 1 27 ? 21.597 13.750 15.094 1.00 32.05 27 TRP C CA 1
ATOM 2106 C C . TRP C 1 27 ? 22.832 14.563 15.478 1.00 31.40 27 TRP C C 1
ATOM 2107 O O . TRP C 1 27 ? 22.713 15.569 16.164 1.00 32.39 27 TRP C O 1
ATOM 2118 N N . PRO C 1 28 ? 24.031 14.130 15.036 1.00 30.47 28 PRO C N 1
ATOM 2119 C CA . PRO C 1 28 ? 25.199 14.960 15.337 1.00 29.05 28 PRO C CA 1
ATOM 2120 C C . PRO C 1 28 ? 25.127 16.346 14.710 1.00 26.77 28 PRO C C 1
ATOM 2121 O O . PRO C 1 28 ? 24.407 16.556 13.707 1.00 30.33 28 PRO C O 1
ATOM 2125 N N . LYS C 1 29 ? 25.846 17.274 15.321 1.00 26.06 29 LYS C N 1
ATOM 2126 C CA . LYS C 1 29 ? 25.947 18.634 14.789 1.00 23.90 29 LYS C CA 1
ATOM 2127 C C . LYS C 1 29 ? 27.122 18.665 13.837 1.00 28.56 29 LYS C C 1
ATOM 2128 O O . LYS C 1 29 ? 28.263 18.412 14.261 1.00 30.17 29 LYS C O 1
ATOM 2134 N N . HIS C 1 30 ? 26.874 18.971 12.567 1.00 24.22 30 HIS C N 1
ATOM 2135 C CA . HIS C 1 30 ? 27.949 18.898 11.560 1.00 22.38 30 HIS C CA 1
ATOM 2136 C C . HIS C 1 30 ? 28.449 20.288 11.223 1.00 24.21 30 HIS C C 1
ATOM 2137 O O . HIS C 1 30 ? 27.680 21.249 11.225 1.00 23.35 30 HIS C O 1
ATOM 2144 N N . THR C 1 31 ? 29.729 20.380 10.859 1.00 22.49 31 THR C N 1
ATOM 2145 C CA . THR C 1 31 ? 30.291 21.656 10.416 1.00 22.14 31 THR C CA 1
ATOM 2146 C C . THR C 1 31 ? 30.169 21.758 8.923 1.00 25.75 31 THR C C 1
ATOM 2147 O O . THR C 1 31 ? 30.827 21.017 8.202 1.00 26.65 31 THR C O 1
ATOM 2151 N N . ALA C 1 32 ? 29.322 22.657 8.444 1.00 23.84 32 ALA C N 1
ATOM 2152 C CA . ALA C 1 32 ? 29.256 22.881 7.007 1.00 24.85 32 ALA C CA 1
ATOM 2153 C C . ALA C 1 32 ? 30.451 23.677 6.510 1.00 25.13 32 ALA C C 1
ATOM 2154 O O . ALA C 1 32 ? 30.941 23.411 5.417 1.00 24.52 32 ALA C O 1
ATOM 2156 N N . CYS C 1 33 ? 30.930 24.637 7.301 1.00 23.98 33 CYS C N 1
ATOM 2157 C CA . CYS C 1 33 ? 32.232 25.259 7.033 1.00 25.60 33 CYS C CA 1
ATOM 2158 C C . CYS C 1 33 ? 32.675 26.074 8.224 1.00 24.31 33 CYS C C 1
ATOM 2159 O O . CYS C 1 33 ? 31.885 26.408 9.099 1.00 23.55 33 CYS C O 1
ATOM 2162 N N . ASN C 1 34 ? 33.961 26.422 8.214 1.00 24.96 34 ASN C N 1
ATOM 2163 C CA . ASN C 1 34 ? 34.486 27.329 9.199 1.00 24.74 34 ASN C CA 1
ATOM 2164 C C . ASN C 1 34 ? 35.767 27.924 8.631 1.00 27.36 34 ASN C C 1
ATOM 2165 O O . ASN C 1 34 ? 36.849 27.316 8.714 1.00 29.59 34 ASN C O 1
ATOM 2170 N N . SER C 1 35 ? 35.633 29.107 8.045 1.00 27.27 35 SER C N 1
ATOM 2171 C CA . SER C 1 35 ? 36.724 29.727 7.299 1.00 29.32 35 SER C CA 1
ATOM 2172 C C . SER C 1 35 ? 36.439 31.214 7.171 1.00 29.56 35 SER C C 1
ATOM 2173 O O . SER C 1 35 ? 35.282 31.621 7.146 1.00 29.96 35 SER C O 1
ATOM 2176 N N . GLY C 1 36 ? 37.488 32.039 7.129 1.00 30.90 36 GLY C N 1
ATOM 2177 C CA . GLY C 1 36 ? 37.326 33.467 6.808 1.00 30.52 36 GLY C CA 1
ATOM 2178 C C . GLY C 1 36 ? 36.433 34.245 7.753 1.00 30.94 36 GLY C C 1
ATOM 2179 O O . GLY C 1 36 ? 35.824 35.243 7.363 1.00 31.21 36 GLY C O 1
ATOM 2180 N N . GLY C 1 37 ? 36.342 33.785 9.003 1.00 29.33 37 GLY C N 1
ATOM 2181 C CA . GLY C 1 37 ? 35.535 34.446 10.005 1.00 28.92 37 GLY C CA 1
ATOM 2182 C C . GLY C 1 37 ? 34.076 34.020 10.020 1.00 29.89 37 GLY C C 1
ATOM 2183 O O . GLY C 1 37 ? 33.275 34.618 10.714 1.00 30.85 37 GLY C O 1
ATOM 2184 N N . LEU C 1 38 ? 33.727 32.995 9.247 1.00 25.76 38 LEU C N 1
ATOM 2185 C CA . LEU C 1 38 ? 32.349 32.492 9.246 1.00 25.95 38 LEU C CA 1
ATOM 2186 C C . LEU C 1 38 ? 32.334 31.015 9.584 1.00 24.43 38 LEU C C 1
ATOM 2187 O O . LEU C 1 38 ? 33.033 30.210 8.954 1.00 26.05 38 LEU C O 1
ATOM 2192 N N . GLU C 1 39 ? 31.488 30.659 10.551 1.00 25.51 39 GLU C N 1
ATOM 2193 C CA . GLU C 1 39 ? 31.280 29.255 10.926 1.00 27.14 39 GLU C CA 1
ATOM 2194 C C . GLU C 1 39 ? 29.809 28.929 10.766 1.00 24.78 39 GLU C C 1
ATOM 2195 O O . GLU C 1 39 ? 28.958 29.663 11.250 1.00 27.80 39 GLU C O 1
ATOM 2201 N N . VAL C 1 40 ? 29.541 27.819 10.094 1.00 23.33 40 VAL C N 1
ATOM 2202 C CA . VAL C 1 40 ? 28.177 27.305 9.898 1.00 23.72 40 VAL C CA 1
ATOM 2203 C C . VAL C 1 40 ? 28.121 25.857 10.416 1.00 22.22 40 VAL C C 1
ATOM 2204 O O . VAL C 1 40 ? 28.848 25.000 9.913 1.00 22.75 40 VAL C O 1
ATOM 2208 N N . VAL C 1 41 ? 27.282 25.618 11.429 1.00 22.99 41 VAL C N 1
ATOM 2209 C CA . VAL C 1 41 ? 27.102 24.297 12.037 1.00 23.77 41 VAL C CA 1
ATOM 2210 C C . VAL C 1 41 ? 25.608 24.012 11.925 1.00 22.86 41 VAL C C 1
ATOM 2211 O O . VAL C 1 41 ? 24.791 24.915 12.175 1.00 25.73 41 VAL C O 1
ATOM 2215 N N . TYR C 1 42 ? 25.233 22.791 11.561 1.00 21.79 42 TYR C N 1
ATOM 2216 C CA . TYR C 1 42 ? 23.828 22.478 11.428 1.00 22.38 42 TYR C CA 1
ATOM 2217 C C . TYR C 1 42 ? 23.515 21.122 12.057 1.00 25.06 42 TYR C C 1
ATOM 2218 O O . TYR C 1 42 ? 24.406 20.283 12.249 1.00 23.95 42 TYR C O 1
ATOM 2227 N N . GLN C 1 43 ? 22.235 20.906 12.329 1.00 22.60 43 GLN C N 1
ATOM 2228 C CA . GLN C 1 43 ? 21.771 19.612 12.848 1.00 23.62 43 GLN C CA 1
ATOM 2229 C C . GLN C 1 43 ? 20.462 19.284 12.154 1.00 23.28 43 GLN C C 1
ATOM 2230 O O . GLN C 1 43 ? 19.546 20.124 12.133 1.00 25.92 43 GLN C O 1
ATOM 2236 N N . SER C 1 44 ? 20.361 18.079 11.614 1.00 24.99 44 SER C N 1
ATOM 2237 C CA . SER C 1 44 ? 19.110 17.639 10.987 1.00 27.14 44 SER C CA 1
ATOM 2238 C C . SER C 1 44 ? 18.009 17.638 12.030 1.00 30.12 44 SER C C 1
ATOM 2239 O O . SER C 1 44 ? 18.224 17.146 13.140 1.00 29.11 44 SER C O 1
ATOM 2242 N N . CYS C 1 45 ? 16.871 18.247 11.682 1.00 30.27 45 CYS C N 1
ATOM 2243 C CA . CYS C 1 45 ? 15.644 18.195 12.519 1.00 35.63 45 CYS C CA 1
ATOM 2244 C C . CYS C 1 45 ? 14.614 17.206 11.983 1.00 37.48 45 CYS C C 1
ATOM 2245 O O . CYS C 1 45 ? 13.448 17.231 12.398 1.00 39.60 45 CYS C O 1
ATOM 2248 N N . ASP C 1 46 ? 15.028 16.363 11.041 1.00 34.31 46 ASP C N 1
ATOM 2249 C CA . ASP C 1 46 ? 14.195 15.264 10.560 1.00 37.21 46 ASP C CA 1
ATOM 2250 C C . ASP C 1 46 ? 14.527 14.040 11.401 1.00 38.02 46 ASP C C 1
ATOM 2251 O O . ASP C 1 46 ? 15.604 13.455 11.246 1.00 37.36 46 ASP C O 1
ATOM 2256 N N . PRO C 1 47 ? 13.600 13.630 12.299 1.00 41.16 47 PRO C N 1
ATOM 2257 C CA . PRO C 1 47 ? 13.957 12.529 13.197 1.00 42.36 47 PRO C CA 1
ATOM 2258 C C . PRO C 1 47 ? 14.301 11.260 12.422 1.00 41.68 47 PRO C C 1
ATOM 2259 O O . PRO C 1 47 ? 15.031 10.404 12.927 1.00 44.82 47 PRO C O 1
ATOM 2263 N N . LEU C 1 48 ? 13.819 11.172 11.185 1.00 39.05 48 LEU C N 1
ATOM 2264 C CA . LEU C 1 48 ? 14.043 10.002 10.356 1.00 41.11 48 LEU C CA 1
ATOM 2265 C C . LEU C 1 48 ? 15.471 9.853 9.809 1.00 37.72 48 LEU C C 1
ATOM 2266 O O . LEU C 1 48 ? 15.953 8.739 9.666 1.00 37.22 48 LEU C O 1
ATOM 2271 N N . GLN C 1 49 ? 16.148 10.962 9.500 1.00 33.03 49 GLN C N 1
ATOM 2272 C CA . GLN C 1 49 ? 17.461 10.849 8.854 1.00 32.05 49 GLN C CA 1
ATOM 2273 C C . GLN C 1 49 ? 18.310 12.110 8.949 1.00 30.71 49 GLN C C 1
ATOM 2274 O O . GLN C 1 49 ? 17.794 13.191 9.180 1.00 29.70 49 GLN C O 1
ATOM 2280 N N . ASP C 1 50 ? 19.615 11.913 8.796 1.00 29.69 50 ASP C N 1
ATOM 2281 C CA . ASP C 1 50 ? 20.603 12.995 8.741 1.00 29.51 50 ASP C CA 1
ATOM 2282 C C . ASP C 1 50 ? 20.911 13.250 7.262 1.00 27.36 50 ASP C C 1
ATOM 2283 O O . ASP C 1 50 ? 20.424 12.530 6.368 1.00 28.02 50 ASP C O 1
ATOM 2288 N N . PHE C 1 51 ? 21.700 14.285 6.992 1.00 25.45 51 PHE C N 1
ATOM 2289 C CA . PHE C 1 51 ? 22.183 14.532 5.631 1.00 24.30 51 PHE C CA 1
ATOM 2290 C C . PHE C 1 51 ? 23.526 15.224 5.702 1.00 24.46 51 PHE C C 1
ATOM 2291 O O . PHE C 1 51 ? 23.883 15.788 6.741 1.00 25.20 51 PHE C O 1
ATOM 2299 N N . GLY C 1 52 ? 24.282 15.178 4.598 1.00 25.83 52 GLY C N 1
ATOM 2300 C CA . GLY C 1 52 ? 25.583 15.821 4.547 1.00 24.73 52 GLY C CA 1
ATOM 2301 C C . GLY C 1 52 ? 25.579 17.104 3.753 1.00 23.76 52 GLY C C 1
ATOM 2302 O O . GLY C 1 52 ? 24.974 17.181 2.688 1.00 24.67 52 GLY C O 1
ATOM 2303 N N . LEU C 1 53 ? 26.208 18.129 4.309 1.00 25.12 53 LEU C N 1
ATOM 2304 C CA . LEU C 1 53 ? 26.337 19.417 3.621 1.00 24.35 53 LEU C CA 1
ATOM 2305 C C . LEU C 1 53 ? 27.651 20.057 4.000 1.00 25.38 53 LEU C C 1
ATOM 2306 O O . LEU C 1 53 ? 27.943 20.244 5.194 1.00 27.28 53 LEU C O 1
ATOM 2311 N N . SER C 1 54 ? 28.439 20.440 2.995 1.00 24.26 54 SER C N 1
ATOM 2312 C CA . SER C 1 54 ? 29.607 21.244 3.266 1.00 25.81 54 SER C CA 1
ATOM 2313 C C . SER C 1 54 ? 29.659 22.353 2.205 1.00 25.50 54 SER C C 1
ATOM 2314 O O . SER C 1 54 ? 29.108 22.205 1.109 1.00 25.16 54 SER C O 1
ATOM 2317 N N . ILE C 1 55 ? 30.287 23.463 2.581 1.00 23.32 55 ILE C N 1
ATOM 2318 C CA . ILE C 1 55 ? 30.306 24.660 1.746 1.00 23.19 55 ILE C CA 1
ATOM 2319 C C . ILE C 1 55 ? 31.756 25.048 1.516 1.00 25.55 55 ILE C C 1
ATOM 2320 O O . ILE C 1 55 ? 32.541 25.092 2.456 1.00 25.68 55 ILE C O 1
ATOM 2325 N N . ASP C 1 56 ? 32.139 25.282 0.268 1.00 27.98 56 ASP C N 1
ATOM 2326 C CA . ASP C 1 56 ? 33.523 25.653 0.003 1.00 31.66 56 ASP C CA 1
ATOM 2327 C C . ASP C 1 56 ? 33.744 27.172 0.049 1.00 32.85 56 ASP C C 1
ATOM 2328 O O . ASP C 1 56 ? 32.861 27.929 -0.329 1.00 34.26 56 ASP C O 1
ATOM 2333 N N . GLN C 1 57 ? 34.908 27.604 0.543 1.00 35.26 57 GLN C N 1
ATOM 2334 C CA . GLN C 1 57 ? 35.280 29.029 0.575 1.00 35.57 57 GLN C CA 1
ATOM 2335 C C . GLN C 1 57 ? 34.304 29.897 1.362 1.00 34.06 57 GLN C C 1
ATOM 2336 O O . GLN C 1 57 ? 33.951 31.009 0.938 1.00 35.36 57 GLN C O 1
ATOM 2342 N N . CYS C 1 58 ? 33.861 29.400 2.511 1.00 32.76 58 CYS C N 1
ATOM 2343 C CA . CYS C 1 58 ? 33.139 30.260 3.446 1.00 32.20 58 CYS C CA 1
ATOM 2344 C C . CYS C 1 58 ? 34.006 31.414 3.913 1.00 28.00 58 CYS C C 1
ATOM 2345 O O . CYS C 1 58 ? 35.219 31.288 4.013 1.00 27.71 58 CYS C O 1
ATOM 2348 N N . SER C 1 59 ? 33.352 32.545 4.140 1.00 27.51 59 SER C N 1
ATOM 2349 C CA A SER C 1 59 ? 33.963 33.731 4.738 0.50 27.98 59 SER C CA 1
ATOM 2350 C CA B SER C 1 59 ? 33.964 33.742 4.685 0.50 26.54 59 SER C CA 1
ATOM 2351 C C . SER C 1 59 ? 32.856 34.682 5.153 1.00 26.21 59 SER C C 1
ATOM 2352 O O . SER C 1 59 ? 31.720 34.530 4.738 1.00 29.87 59 SER C O 1
ATOM 2357 N N . LYS C 1 60 ? 33.205 35.655 5.987 1.00 28.25 60 LYS C N 1
ATOM 2358 C CA . LYS C 1 60 ? 32.242 36.670 6.426 1.00 29.78 60 LYS C CA 1
ATOM 2359 C C . LYS C 1 60 ? 31.676 37.365 5.201 1.00 31.53 60 LYS C C 1
ATOM 2360 O O . LYS C 1 60 ? 30.493 37.690 5.139 1.00 30.74 60 LYS C O 1
ATOM 2366 N N . GLN C 1 61 ? 32.548 37.576 4.223 1.00 32.63 61 GLN C N 1
ATOM 2367 C CA . GLN C 1 61 ? 32.150 38.100 2.928 1.00 35.84 61 GLN C CA 1
ATOM 2368 C C . GLN C 1 61 ? 31.854 36.900 2.031 1.00 33.77 61 GLN C C 1
ATOM 2369 O O . GLN C 1 61 ? 32.761 36.338 1.421 1.00 34.55 61 GLN C O 1
ATOM 2375 N N . ILE C 1 62 ? 30.584 36.492 1.999 1.00 32.23 62 ILE C N 1
ATOM 2376 C CA . ILE C 1 62 ? 30.117 35.341 1.200 1.00 31.90 62 ILE C CA 1
ATOM 2377 C C . ILE C 1 62 ? 30.125 35.676 -0.295 1.00 34.84 62 ILE C C 1
ATOM 2378 O O . ILE C 1 62 ? 29.457 36.629 -0.730 1.00 32.22 62 ILE C O 1
ATOM 2383 N N . GLN C 1 63 ? 30.906 34.916 -1.073 1.00 35.23 63 GLN C N 1
ATOM 2384 C CA . GLN C 1 63 ? 30.961 35.082 -2.529 1.00 36.01 63 GLN C CA 1
ATOM 2385 C C . GLN C 1 63 ? 29.641 34.618 -3.148 1.00 34.82 63 GLN C C 1
ATOM 2386 O O . GLN C 1 63 ? 29.014 33.691 -2.651 1.00 32.69 63 GLN C O 1
ATOM 2392 N N . SER C 1 64 ? 29.215 35.256 -4.234 1.00 32.92 64 SER C N 1
ATOM 2393 C CA . SER C 1 64 ? 28.095 34.724 -5.007 1.00 32.37 64 SER C CA 1
ATOM 2394 C C . SER C 1 64 ? 28.447 33.344 -5.575 1.00 31.20 64 SER C C 1
ATOM 2395 O O . SER C 1 64 ? 29.615 33.054 -5.805 1.00 31.79 64 SER C O 1
ATOM 2398 N N . ASN C 1 65 ? 27.435 32.507 -5.766 1.00 30.90 65 ASN C N 1
ATOM 2399 C CA . ASN C 1 65 ? 27.601 31.171 -6.393 1.00 32.98 65 ASN C CA 1
ATO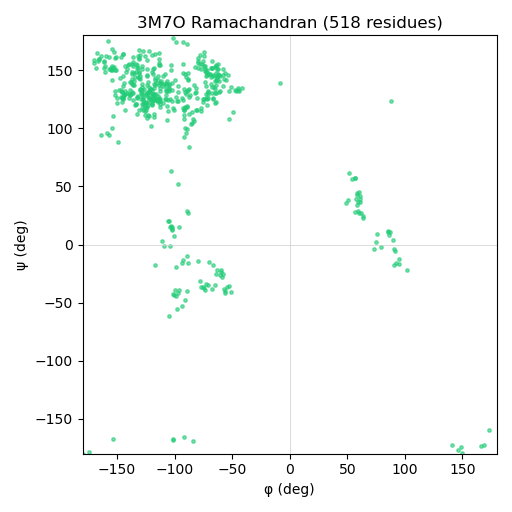M 2400 C C . ASN C 1 65 ? 28.626 30.297 -5.664 1.00 33.48 65 ASN C C 1
ATOM 2401 O O . ASN C 1 65 ? 29.618 29.838 -6.238 1.00 33.94 65 ASN C O 1
ATOM 2406 N N . LEU C 1 66 ? 28.384 30.085 -4.380 1.00 32.48 66 LEU C N 1
ATOM 2407 C CA . LEU C 1 66 ? 29.173 29.126 -3.601 1.00 31.35 66 LEU C CA 1
ATOM 2408 C C . LEU C 1 66 ? 29.100 27.727 -4.199 1.00 28.95 66 LEU C C 1
ATOM 2409 O O . LEU C 1 66 ? 28.086 27.340 -4.784 1.00 28.68 66 LEU C O 1
ATOM 2414 N N . ASN C 1 67 ? 30.165 26.963 -3.988 1.00 28.09 67 ASN C N 1
ATOM 2415 C CA . ASN C 1 67 ? 30.162 25.541 -4.308 1.00 27.82 67 ASN C CA 1
ATOM 2416 C C . ASN C 1 67 ? 29.857 24.771 -3.045 1.00 25.58 67 ASN C C 1
ATOM 2417 O O . ASN C 1 67 ? 30.412 25.053 -1.976 1.00 26.05 67 ASN C O 1
ATOM 2422 N N . ILE C 1 68 ? 28.999 23.783 -3.168 1.00 24.74 68 ILE C N 1
ATOM 2423 C CA . ILE C 1 68 ? 28.649 22.981 -2.006 1.00 24.52 68 ILE C CA 1
ATOM 2424 C C . ILE C 1 68 ? 28.764 21.515 -2.338 1.00 26.00 68 ILE C C 1
ATOM 2425 O O . ILE C 1 68 ? 28.841 21.148 -3.518 1.00 27.10 68 ILE C O 1
ATOM 2430 N N . ARG C 1 69 ? 28.732 20.692 -1.288 1.00 24.61 69 ARG C N 1
ATOM 2431 C CA . ARG C 1 69 ? 28.593 19.248 -1.379 1.00 26.56 69 ARG C CA 1
ATOM 2432 C C . ARG C 1 69 ? 27.383 18.875 -0.528 1.00 25.81 69 ARG C C 1
ATOM 2433 O O . ARG C 1 69 ? 27.348 19.176 0.662 1.00 27.86 69 ARG C O 1
ATOM 2441 N N . PHE C 1 70 ? 26.406 18.237 -1.149 1.00 24.14 70 PHE C N 1
ATOM 2442 C CA . PHE C 1 70 ? 25.132 17.922 -0.495 1.00 24.07 70 PHE C CA 1
ATOM 2443 C C . PHE C 1 70 ? 24.779 16.467 -0.782 1.00 25.30 70 PHE C C 1
ATOM 2444 O O . PHE C 1 70 ? 24.599 16.075 -1.948 1.00 26.34 70 PHE C O 1
ATOM 2452 N N . GLY C 1 71 ? 24.633 15.676 0.278 1.00 26.08 71 GLY C N 1
ATOM 2453 C CA . GLY C 1 71 ? 24.311 14.256 0.103 1.00 26.33 71 GLY C CA 1
ATOM 2454 C C . GLY C 1 71 ? 23.116 13.878 0.960 1.00 26.75 71 GLY C C 1
ATOM 2455 O O . GLY C 1 71 ? 23.077 14.206 2.135 1.00 25.42 71 GLY C O 1
ATOM 2456 N N . ILE C 1 72 ? 22.145 13.222 0.347 1.00 24.36 72 ILE C N 1
ATOM 2457 C CA . ILE C 1 72 ? 20.929 12.810 1.059 1.00 26.60 72 ILE C CA 1
ATOM 2458 C C . ILE C 1 72 ? 20.283 11.605 0.376 1.00 28.89 72 ILE C C 1
ATOM 2459 O O . ILE C 1 72 ? 20.402 11.425 -0.848 1.00 30.59 72 ILE C O 1
ATOM 2464 N N . ILE C 1 73 ? 19.579 10.806 1.177 1.00 28.68 73 ILE C N 1
ATOM 2465 C CA . ILE C 1 73 ? 18.674 9.783 0.677 1.00 30.93 73 ILE C CA 1
ATOM 2466 C C . ILE C 1 73 ? 17.292 10.442 0.618 1.00 33.07 73 ILE C C 1
ATOM 2467 O O . ILE C 1 73 ? 16.838 11.028 1.615 1.00 33.95 73 ILE C O 1
ATOM 2472 N N . LEU C 1 74 ? 16.648 10.391 -0.548 1.00 32.58 74 LEU C N 1
ATOM 2473 C CA . LEU C 1 74 ? 15.343 11.053 -0.724 1.00 32.96 74 LEU C CA 1
ATOM 2474 C C . LEU C 1 74 ? 14.238 10.307 -0.005 1.00 35.49 74 LEU C C 1
ATOM 2475 O O . LEU C 1 74 ? 14.093 9.094 -0.156 1.00 36.11 74 LEU C O 1
ATOM 2480 N N . ARG C 1 75 ? 13.472 11.053 0.782 1.00 35.40 75 ARG C N 1
ATOM 2481 C CA . ARG C 1 75 ? 12.389 10.487 1.582 1.00 40.10 75 ARG C CA 1
ATOM 2482 C C . ARG C 1 75 ? 11.057 10.810 0.949 1.00 39.61 75 ARG C C 1
ATOM 2483 O O . ARG C 1 75 ? 10.000 10.427 1.470 1.00 39.43 75 ARG C O 1
ATOM 2491 N N . GLN C 1 76 ? 11.106 11.539 -0.159 1.00 39.50 76 GLN C N 1
ATOM 2492 C CA . GLN C 1 76 ? 9.902 11.894 -0.898 1.00 41.14 76 GLN C CA 1
ATOM 2493 C C . GLN C 1 76 ? 10.166 11.827 -2.392 1.00 43.68 76 GLN C C 1
ATOM 2494 O O . GLN C 1 76 ? 11.298 12.033 -2.844 1.00 42.59 76 GLN C O 1
ATOM 2500 N N . ASP C 1 77 ? 9.112 11.541 -3.154 1.00 44.08 77 ASP C N 1
ATOM 2501 C CA . ASP C 1 77 ? 9.119 11.791 -4.583 1.00 48.75 77 ASP C CA 1
ATOM 2502 C C . ASP C 1 77 ? 9.127 13.302 -4.751 1.00 48.59 77 ASP C C 1
ATOM 2503 O O . ASP C 1 77 ? 8.440 14.028 -4.022 1.00 51.38 77 ASP C O 1
ATOM 2508 N N . ILE C 1 78 ? 9.919 13.784 -5.690 1.00 49.01 78 ILE C N 1
ATOM 2509 C CA . ILE C 1 78 ? 10.011 15.212 -5.899 1.00 50.39 78 ILE C CA 1
ATOM 2510 C C . ILE C 1 78 ? 9.628 15.572 -7.336 1.00 50.84 78 ILE C C 1
ATOM 2511 O O . ILE C 1 78 ? 10.341 15.239 -8.279 1.00 54.14 78 ILE C O 1
ATOM 2516 N N . ARG C 1 79 ? 8.486 16.234 -7.489 1.00 52.43 79 ARG C N 1
ATOM 2517 C CA . ARG C 1 79 ? 8.119 16.846 -8.764 1.00 50.77 79 ARG C CA 1
ATOM 2518 C C . ARG C 1 79 ? 8.637 18.282 -8.758 1.00 48.87 79 ARG C C 1
ATOM 2519 O O . ARG C 1 79 ? 9.260 18.732 -9.716 1.00 47.40 79 ARG C O 1
ATOM 2527 N N . LYS C 1 80 ? 8.374 18.988 -7.662 1.00 46.51 80 LYS C N 1
ATOM 2528 C CA . LYS C 1 80 ? 8.900 20.329 -7.447 1.00 43.36 80 LYS C CA 1
ATOM 2529 C C . LYS C 1 80 ? 9.577 20.359 -6.080 1.00 41.65 80 LYS C C 1
ATOM 2530 O O . LYS C 1 80 ? 9.199 19.609 -5.173 1.00 44.61 80 LYS C O 1
ATOM 2536 N N . LEU C 1 81 ? 10.577 21.216 -5.939 1.00 38.97 81 LEU C N 1
ATOM 2537 C CA . LEU C 1 81 ? 11.346 21.302 -4.701 1.00 34.58 81 LEU C CA 1
ATOM 2538 C C . LEU C 1 81 ? 11.539 22.766 -4.327 1.00 32.08 81 LEU C C 1
ATOM 2539 O O . LEU C 1 81 ? 11.756 23.612 -5.195 1.00 32.75 81 LEU C O 1
ATOM 2544 N N . PHE C 1 82 ? 11.450 23.044 -3.030 1.00 27.98 82 PHE C N 1
ATOM 2545 C CA . PHE C 1 82 ? 11.502 24.410 -2.511 1.00 29.03 82 PHE C CA 1
ATOM 2546 C C . PHE C 1 82 ? 12.387 24.447 -1.275 1.00 25.75 82 PHE C C 1
ATOM 2547 O O . PHE C 1 82 ? 12.446 23.480 -0.511 1.00 27.36 82 PHE C O 1
ATOM 2555 N N . LEU C 1 83 ? 13.037 25.576 -1.080 1.00 24.92 83 LEU C N 1
ATOM 2556 C CA . LEU C 1 83 ? 13.840 25.798 0.114 1.00 26.15 83 LEU C CA 1
ATOM 2557 C C . LEU C 1 83 ? 13.285 26.981 0.859 1.00 25.69 83 LEU C C 1
ATOM 2558 O O . LEU C 1 83 ? 13.123 28.064 0.283 1.00 26.83 83 LEU C O 1
ATOM 2563 N N . ASP C 1 84 ? 13.020 26.771 2.147 1.00 25.73 84 ASP C N 1
ATOM 2564 C CA . ASP C 1 84 ? 12.719 27.865 3.055 1.00 25.75 84 ASP C CA 1
ATOM 2565 C C . ASP C 1 84 ? 13.905 28.069 3.968 1.00 25.75 84 ASP C C 1
ATOM 2566 O O . ASP C 1 84 ? 14.501 27.081 4.460 1.00 26.02 84 ASP C O 1
ATOM 2571 N N . ILE C 1 85 ? 14.244 29.332 4.224 1.00 23.92 85 ILE C N 1
ATOM 2572 C CA . ILE C 1 85 ? 15.186 29.649 5.272 1.00 24.73 85 ILE C CA 1
ATOM 2573 C C . ILE C 1 85 ? 14.525 30.673 6.155 1.00 27.95 85 ILE C C 1
ATOM 2574 O O . ILE C 1 85 ? 14.043 31.700 5.651 1.00 26.07 85 ILE C O 1
ATOM 2579 N N . THR C 1 86 ? 14.500 30.379 7.453 1.00 23.65 86 THR C N 1
ATOM 2580 C CA . THR C 1 86 ? 13.908 31.288 8.433 1.00 26.41 86 THR C CA 1
ATOM 2581 C C . THR C 1 86 ? 14.954 31.729 9.445 1.00 25.20 86 THR C C 1
ATOM 2582 O O . THR C 1 86 ? 15.678 30.892 10.003 1.00 27.19 86 THR C O 1
ATOM 2586 N N . LEU C 1 87 ? 15.050 33.033 9.661 1.00 24.57 87 LEU C N 1
ATOM 2587 C CA . LEU C 1 87 ? 15.942 33.579 10.684 1.00 24.57 87 LEU C CA 1
ATOM 2588 C C . LEU C 1 87 ? 15.155 33.733 11.974 1.00 28.09 87 LEU C C 1
ATOM 2589 O O . LEU C 1 87 ? 14.098 34.381 11.984 1.00 28.99 87 LEU C O 1
ATOM 2594 N N . MET C 1 88 ? 15.653 33.112 13.045 1.00 30.04 88 MET C N 1
ATOM 2595 C CA . MET C 1 88 ? 14.976 33.087 14.347 1.00 33.03 88 MET C CA 1
ATOM 2596 C C . MET C 1 88 ? 15.688 33.993 15.339 1.00 38.01 88 MET C C 1
ATOM 2597 O O . MET C 1 88 ? 16.917 34.031 15.373 1.00 41.10 88 MET C O 1
ATOM 2602 N N . ALA C 1 89 ? 14.912 34.700 16.156 1.00 38.45 89 ALA C N 1
ATOM 2603 C CA . ALA C 1 89 ? 15.441 35.522 17.236 1.00 43.75 89 ALA C CA 1
ATOM 2604 C C . ALA C 1 89 ? 14.490 35.421 18.425 1.00 47.90 89 ALA C C 1
ATOM 2605 O O . ALA C 1 89 ? 13.331 35.836 18.331 1.00 48.36 89 ALA C O 1
ATOM 2607 N N . LYS C 1 90 ? 14.986 34.853 19.528 1.00 51.63 90 LYS C N 1
ATOM 2608 C CA . LYS C 1 90 ? 14.214 34.698 20.772 1.00 55.41 90 LYS C CA 1
ATOM 2609 C C . LYS C 1 90 ? 12.954 33.835 20.569 1.00 54.79 90 LYS C C 1
ATOM 2610 O O . LYS C 1 90 ? 11.876 34.146 21.083 1.00 57.13 90 LYS C O 1
ATOM 2616 N N . GLY C 1 91 ? 13.116 32.749 19.811 1.00 53.72 91 GLY C N 1
ATOM 2617 C CA . GLY C 1 91 ? 12.027 31.812 19.514 1.00 50.99 91 GLY C CA 1
ATOM 2618 C C . GLY C 1 91 ? 10.990 32.282 18.498 1.00 48.55 91 GLY C C 1
ATOM 2619 O O . GLY C 1 91 ? 10.030 31.560 18.214 1.00 50.34 91 GLY C O 1
ATOM 2620 N N . SER C 1 92 ? 11.182 33.478 17.945 1.00 44.52 92 SER C N 1
ATOM 2621 C CA . SER C 1 92 ? 10.262 34.039 16.937 1.00 40.47 92 SER C CA 1
ATOM 2622 C C . SER C 1 92 ? 10.944 34.183 15.586 1.00 35.94 92 SER C C 1
ATOM 2623 O O . SER C 1 92 ? 12.107 34.586 15.520 1.00 34.13 92 SER C O 1
ATOM 2626 N N . SER C 1 93 ? 10.219 33.911 14.500 1.00 31.83 93 SER C N 1
ATOM 2627 C CA . SER C 1 93 ? 10.817 34.159 13.188 1.00 32.23 93 SER C CA 1
ATOM 2628 C C . SER C 1 93 ? 10.839 35.652 12.988 1.00 33.43 93 SER C C 1
ATOM 2629 O O . SER C 1 93 ? 9.898 36.361 13.366 1.00 36.80 93 SER C O 1
ATOM 2632 N N . ILE C 1 94 ? 11.915 36.162 12.423 1.00 29.66 94 ILE C N 1
ATOM 2633 C CA . ILE C 1 94 ? 11.904 37.574 12.090 1.00 28.85 94 ILE C CA 1
ATOM 2634 C C . ILE C 1 94 ? 12.039 37.737 10.599 1.00 27.24 94 ILE C C 1
ATOM 2635 O O . ILE C 1 94 ? 11.746 38.794 10.058 1.00 24.29 94 ILE C O 1
ATOM 2640 N N . LEU C 1 95 ? 12.499 36.685 9.931 1.00 25.18 95 LEU C N 1
ATOM 2641 C CA . LEU C 1 95 ? 12.629 36.721 8.481 1.00 25.40 95 LEU C CA 1
ATOM 2642 C C . LEU C 1 95 ? 12.334 35.360 7.877 1.00 25.25 95 LEU C C 1
ATOM 2643 O O . LEU C 1 95 ? 12.987 34.366 8.213 1.00 26.26 95 LEU C O 1
ATOM 2648 N N . ASN C 1 96 ? 11.361 35.308 6.966 1.00 21.40 96 ASN C N 1
ATOM 2649 C CA . ASN C 1 96 ? 11.052 34.080 6.227 1.00 20.86 96 ASN C CA 1
ATOM 2650 C C . ASN C 1 96 ? 11.423 34.300 4.772 1.00 21.78 96 ASN C C 1
ATOM 2651 O O . ASN C 1 96 ? 10.838 35.148 4.107 1.00 21.95 96 ASN C O 1
ATOM 2656 N N . TYR C 1 97 ? 12.370 33.488 4.289 1.00 22.95 97 TYR C N 1
ATOM 2657 C CA . TYR C 1 97 ? 12.829 33.512 2.900 1.00 25.27 97 TYR C CA 1
ATOM 2658 C C . TYR C 1 97 ? 12.462 32.190 2.204 1.00 25.58 97 TYR C C 1
ATOM 2659 O O . TYR C 1 97 ? 12.441 31.123 2.829 1.00 23.23 97 TYR C O 1
ATOM 2668 N N . SER C 1 98 ? 12.136 32.258 0.915 1.00 24.81 98 SER C N 1
ATOM 2669 C CA . SER C 1 98 ? 11.901 31.041 0.164 1.00 26.79 98 SER C CA 1
ATOM 2670 C C . SER C 1 98 ? 12.445 31.144 -1.261 1.00 28.90 98 SER C C 1
ATOM 2671 O O . SER C 1 98 ? 12.484 32.227 -1.828 1.00 29.13 98 SER C O 1
ATOM 2674 N N . TYR C 1 99 ? 12.877 30.012 -1.802 1.00 28.97 99 TYR C N 1
ATOM 2675 C CA . TYR C 1 99 ? 13.364 29.945 -3.189 1.00 32.82 99 TYR C CA 1
ATOM 2676 C C . TYR C 1 99 ? 12.944 28.600 -3.805 1.00 31.55 99 TYR C C 1
ATOM 2677 O O . TYR C 1 99 ? 13.164 27.561 -3.207 1.00 28.71 99 TYR C O 1
ATOM 2686 N N . PRO C 1 100 ? 12.315 28.617 -4.997 1.00 32.95 100 PRO C N 1
ATOM 2687 C CA . PRO C 1 100 ? 11.965 27.369 -5.690 1.00 35.27 100 PRO C CA 1
ATOM 2688 C C . PRO C 1 100 ? 13.167 26.798 -6.453 1.00 37.74 100 PRO C C 1
ATOM 2689 O O . PRO C 1 100 ? 13.855 27.521 -7.177 1.00 37.81 100 PRO C O 1
ATOM 2693 N N . LEU C 1 101 ? 13.433 25.512 -6.271 1.00 38.95 101 LEU C N 1
ATOM 2694 C CA . LEU C 1 101 ? 14.655 24.917 -6.824 1.00 42.11 101 LEU C CA 1
ATOM 2695 C C . LEU C 1 101 ? 14.468 24.292 -8.213 1.00 44.63 101 LEU C C 1
ATOM 2696 O O . LEU C 1 101 ? 15.444 23.991 -8.898 1.00 45.87 101 LEU C O 1
ATOM 2701 N N . CYS C 1 102 ? 13.224 24.105 -8.631 1.00 46.11 102 CYS C N 1
ATOM 2702 C CA . CYS C 1 102 ? 12.952 23.481 -9.916 1.00 48.61 102 CYS C CA 1
ATOM 2703 C C . CYS C 1 102 ? 12.000 24.337 -10.749 1.00 49.50 102 CYS C C 1
ATOM 2704 O O . CYS C 1 102 ? 10.990 23.843 -11.251 1.00 52.47 102 CYS C O 1
ATOM 2707 N N . PHE C 1 109 ? 21.460 19.174 -14.041 1.00 59.98 109 PHE C N 1
ATOM 2708 C CA . PHE C 1 109 ? 21.091 18.353 -12.888 1.00 60.86 109 PHE C CA 1
ATOM 2709 C C . PHE C 1 109 ? 19.931 18.953 -12.103 1.00 59.95 109 PHE C C 1
ATOM 2710 O O . PHE C 1 109 ? 19.881 20.163 -11.867 1.00 61.32 109 PHE C O 1
ATOM 2718 N N . SER C 1 110 ? 19.017 18.090 -11.671 1.00 58.20 110 SER C N 1
ATOM 2719 C CA . SER C 1 110 ? 17.880 18.524 -10.869 1.00 57.01 110 SER C CA 1
ATOM 2720 C C . SER C 1 110 ? 17.531 17.488 -9.806 1.00 55.84 110 SER C C 1
ATOM 2721 O O . SER C 1 110 ? 17.831 16.298 -9.954 1.00 53.82 110 SER C O 1
ATOM 2724 N N . PHE C 1 111 ? 16.925 17.957 -8.719 1.00 54.50 111 PHE C N 1
ATOM 2725 C CA . PHE C 1 111 ? 16.414 17.071 -7.679 1.00 55.34 111 PHE C CA 1
ATOM 2726 C C . PHE C 1 111 ? 14.984 16.678 -7.993 1.00 55.52 111 PHE C C 1
ATOM 2727 O O . PHE C 1 111 ? 14.406 15.791 -7.352 1.00 55.42 111 PHE C O 1
ATOM 2735 N N . CYS C 1 112 ? 14.425 17.352 -8.988 1.00 54.49 112 CYS C N 1
ATOM 2736 C CA . CYS C 1 112 ? 13.074 17.079 -9.423 1.00 56.71 112 CYS C CA 1
ATOM 2737 C C . CYS C 1 112 ? 13.039 15.988 -10.482 1.00 55.24 112 CYS C C 1
ATOM 2738 O O . CYS C 1 112 ? 13.969 15.842 -11.274 1.00 55.46 112 CYS C O 1
ATOM 2741 N N . GLY C 1 113 ? 11.957 15.218 -10.466 1.00 56.91 113 GLY C N 1
ATOM 2742 C CA . GLY C 1 113 ? 11.829 14.034 -11.305 1.00 57.58 113 GLY C CA 1
ATOM 2743 C C . GLY C 1 113 ? 12.325 12.800 -10.580 1.00 57.44 113 GLY C C 1
ATOM 2744 O O . GLY C 1 113 ? 12.197 11.683 -11.075 1.00 58.53 113 GLY C O 1
ATOM 2745 N N . ARG C 1 114 ? 12.889 13.003 -9.394 1.00 57.51 114 ARG C N 1
ATOM 2746 C CA . ARG C 1 114 ? 13.479 11.914 -8.635 1.00 55.65 114 ARG C CA 1
ATOM 2747 C C . ARG C 1 114 ? 12.475 11.305 -7.672 1.00 54.98 114 ARG C C 1
ATOM 2748 O O . ARG C 1 114 ? 11.497 11.953 -7.278 1.00 55.19 114 ARG C O 1
ATOM 2756 N N . ARG C 1 115 ? 12.712 10.047 -7.316 1.00 51.93 115 ARG C N 1
ATOM 2757 C CA . ARG C 1 115 ? 11.776 9.302 -6.489 1.00 49.94 115 ARG C CA 1
ATOM 2758 C C . ARG C 1 115 ? 12.360 8.985 -5.126 1.00 45.52 115 ARG C C 1
ATOM 2759 O O . ARG C 1 115 ? 13.590 8.935 -4.947 1.00 44.57 115 ARG C O 1
ATOM 2767 N N . LYS C 1 116 ? 11.457 8.762 -4.177 1.00 42.81 116 LYS C N 1
ATOM 2768 C CA . LYS C 1 116 ? 11.796 8.260 -2.857 1.00 42.73 116 LYS C CA 1
ATOM 2769 C C . LYS C 1 116 ? 12.783 7.101 -2.946 1.00 42.15 116 LYS C C 1
ATOM 2770 O O . LYS C 1 116 ? 12.619 6.203 -3.771 1.00 40.30 116 LYS C O 1
ATOM 2776 N N . GLY C 1 117 ? 13.807 7.135 -2.097 1.00 39.34 117 GLY C N 1
ATOM 2777 C CA . GLY C 1 117 ? 14.765 6.046 -1.993 1.00 38.90 117 GLY C CA 1
ATOM 2778 C C . GLY C 1 117 ? 16.092 6.303 -2.691 1.00 37.08 117 GLY C C 1
ATOM 2779 O O . GLY C 1 117 ? 17.099 5.674 -2.363 1.00 39.77 117 GLY C O 1
ATOM 2780 N N . GLU C 1 118 ? 16.097 7.223 -3.650 1.00 36.96 118 GLU C N 1
ATOM 2781 C CA . GLU C 1 118 ? 17.331 7.556 -4.369 1.00 36.48 118 GLU C CA 1
ATOM 2782 C C . GLU C 1 118 ? 18.353 8.190 -3.428 1.00 36.09 118 GLU C C 1
ATOM 2783 O O . GLU C 1 118 ? 18.004 8.978 -2.528 1.00 34.26 118 GLU C O 1
ATOM 2789 N N . GLN C 1 119 ? 19.608 7.808 -3.619 1.00 32.98 119 GLN C N 1
ATOM 2790 C CA . GLN C 1 119 ? 20.726 8.328 -2.830 1.00 33.78 119 GLN C CA 1
ATOM 2791 C C . GLN C 1 119 ? 21.463 9.282 -3.773 1.00 34.63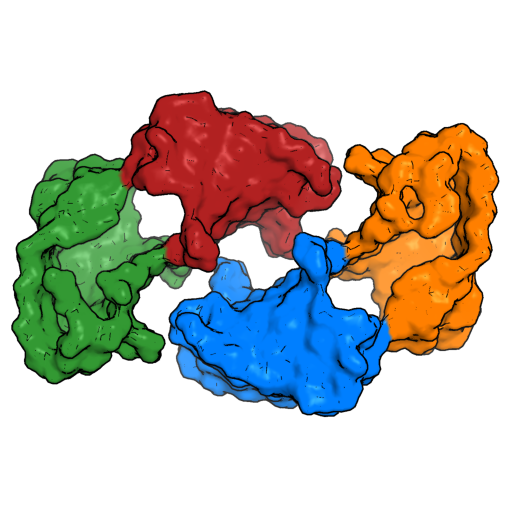 119 GLN C C 1
ATOM 2792 O O . GLN C 1 119 ? 21.999 8.840 -4.784 1.00 32.46 119 GLN C O 1
ATOM 2798 N N . ILE C 1 120 ? 21.467 10.572 -3.449 1.00 30.33 120 ILE C N 1
ATOM 2799 C CA . ILE C 1 120 ? 22.011 11.613 -4.332 1.00 30.52 120 ILE C CA 1
ATOM 2800 C C . ILE C 1 120 ? 23.193 12.296 -3.658 1.00 30.16 120 ILE C C 1
ATOM 2801 O O . ILE C 1 120 ? 23.209 12.457 -2.440 1.00 26.93 120 ILE C O 1
ATOM 2806 N N . TYR C 1 121 ? 24.204 12.644 -4.458 1.00 28.18 121 TYR C N 1
ATOM 2807 C CA . TYR C 1 121 ? 25.323 13.422 -3.976 1.00 30.22 121 TYR C CA 1
ATOM 2808 C C . TYR C 1 121 ? 25.561 14.523 -4.987 1.00 30.42 121 TYR C C 1
ATOM 2809 O O . TYR C 1 121 ? 25.945 14.241 -6.118 1.00 30.00 121 TYR C O 1
ATOM 2818 N N . TYR C 1 122 ? 25.303 15.768 -4.585 1.00 26.85 122 TYR C N 1
ATOM 2819 C CA . TYR C 1 122 ? 25.457 16.906 -5.463 1.00 27.00 122 TYR C CA 1
ATOM 2820 C C . TYR C 1 122 ? 26.689 17.704 -5.060 1.00 26.69 122 TYR C C 1
ATOM 2821 O O . TYR C 1 122 ? 26.780 18.192 -3.920 1.00 25.22 122 TYR C O 1
ATOM 2830 N N . ALA C 1 123 ? 27.668 17.822 -5.968 1.00 24.44 123 ALA C N 1
ATOM 2831 C CA . ALA C 1 123 ? 28.831 18.666 -5.682 1.00 25.20 123 ALA C CA 1
ATOM 2832 C C . ALA C 1 123 ? 28.875 19.718 -6.755 1.00 29.76 123 ALA C C 1
ATOM 2833 O O . ALA C 1 123 ? 29.258 19.432 -7.887 1.00 29.73 123 ALA C O 1
ATOM 2835 N N . GLY C 1 124 ? 28.430 20.931 -6.428 1.00 26.37 124 GLY C N 1
ATOM 2836 C CA . GLY C 1 124 ? 28.256 21.930 -7.469 1.00 28.21 124 GLY C CA 1
ATOM 2837 C C . GLY C 1 124 ? 27.885 23.280 -6.919 1.00 29.33 124 GLY C C 1
ATOM 2838 O O . GLY C 1 124 ? 27.796 23.441 -5.699 1.00 27.23 124 GLY C O 1
ATOM 2839 N N . PRO C 1 125 ? 27.671 24.253 -7.816 1.00 30.63 125 PRO C N 1
ATOM 2840 C CA . PRO C 1 125 ? 27.325 25.603 -7.353 1.00 29.13 125 PRO C CA 1
ATOM 2841 C C . PRO C 1 125 ? 25.872 25.750 -6.925 1.00 30.40 125 PRO C C 1
ATOM 2842 O O . PRO C 1 125 ? 24.996 24.981 -7.339 1.00 31.10 125 PRO C O 1
ATOM 2846 N N . VAL C 1 126 ? 25.623 26.732 -6.059 1.00 30.14 126 VAL C N 1
ATOM 2847 C CA . VAL C 1 126 ? 24.261 27.128 -5.728 1.00 34.55 126 VAL C CA 1
ATOM 2848 C C . VAL C 1 126 ? 24.103 28.575 -6.179 1.00 35.44 126 VAL C C 1
ATOM 2849 O O . VAL C 1 126 ? 25.089 29.259 -6.426 1.00 40.14 126 VAL C O 1
ATOM 2853 N N . ASN C 1 127 ? 22.867 29.028 -6.283 1.00 37.66 127 ASN C N 1
ATOM 2854 C CA . ASN C 1 127 ? 22.575 30.314 -6.895 1.00 42.32 127 ASN C CA 1
ATOM 2855 C C . ASN C 1 127 ? 22.583 31.520 -5.937 1.00 41.59 127 ASN C C 1
ATOM 2856 O O . ASN C 1 127 ? 21.885 32.503 -6.190 1.00 43.33 127 ASN C O 1
ATOM 2861 N N . ASN C 1 128 ? 23.369 31.471 -4.861 1.00 38.78 128 ASN C N 1
ATOM 2862 C CA . ASN C 1 128 ? 23.304 32.551 -3.856 1.00 36.61 128 ASN C CA 1
ATOM 2863 C C . ASN C 1 128 ? 23.913 33.871 -4.340 1.00 35.81 128 ASN C C 1
ATOM 2864 O O . ASN C 1 128 ? 24.885 33.895 -5.111 1.00 34.19 128 ASN C O 1
ATOM 2869 N N . PRO C 1 129 ? 23.333 34.996 -3.888 1.00 34.64 129 PRO C N 1
ATOM 2870 C CA . PRO C 1 129 ? 24.006 36.262 -4.136 1.00 34.70 129 PRO C CA 1
ATOM 2871 C C . PRO C 1 129 ? 25.172 36.453 -3.154 1.00 31.97 129 PRO C C 1
ATOM 2872 O O . PRO C 1 129 ? 25.222 35.781 -2.122 1.00 32.28 129 PRO C O 1
ATOM 2876 N N . GLY C 1 130 ? 26.081 37.369 -3.466 1.00 29.92 130 GLY C N 1
ATOM 2877 C CA . GLY C 1 130 ? 27.109 37.778 -2.519 1.00 28.55 130 GLY C CA 1
ATOM 2878 C C . GLY C 1 130 ? 26.473 38.434 -1.297 1.00 30.59 130 GLY C C 1
ATOM 2879 O O . GLY C 1 130 ? 25.478 39.162 -1.416 1.00 29.74 130 GLY C O 1
ATOM 2880 N N . LEU C 1 131 ? 27.022 38.157 -0.116 1.00 29.23 131 LEU C N 1
ATOM 2881 C CA . LEU C 1 131 ? 26.521 38.732 1.123 1.00 32.35 131 LEU C CA 1
ATOM 2882 C C . LEU C 1 131 ? 27.707 39.087 2.010 1.00 33.97 131 LEU C C 1
ATOM 2883 O O . LEU C 1 131 ? 28.789 38.492 1.899 1.00 37.72 131 LEU C O 1
ATOM 2888 N N . ASP C 1 132 ? 27.512 40.048 2.890 1.00 29.73 132 ASP C N 1
ATOM 2889 C CA . ASP C 1 132 ? 28.530 40.362 3.883 1.00 30.56 132 ASP C CA 1
ATOM 2890 C C . ASP C 1 132 ? 27.823 40.221 5.223 1.00 30.14 132 ASP C C 1
ATOM 2891 O O . ASP C 1 132 ? 26.903 40.969 5.529 1.00 30.10 132 ASP C O 1
ATOM 2896 N N . VAL C 1 133 ? 28.218 39.207 5.989 1.00 29.36 133 VAL C N 1
ATOM 2897 C CA . VAL C 1 133 ? 27.538 38.864 7.235 1.00 29.29 133 VAL C CA 1
ATOM 2898 C C . VAL C 1 133 ? 28.129 39.661 8.402 1.00 29.87 133 VAL C C 1
ATOM 2899 O O . VAL C 1 133 ? 29.282 39.441 8.772 1.00 30.63 133 VAL C O 1
ATOM 2903 N N . PRO C 1 134 ? 27.334 40.585 8.985 1.00 32.32 134 PRO C N 1
ATOM 2904 C CA . PRO C 1 134 ? 27.873 41.381 10.095 1.00 34.74 134 PRO C CA 1
ATOM 2905 C C . PRO C 1 134 ? 28.202 40.494 11.293 1.00 34.38 134 PRO C C 1
ATOM 2906 O O . PRO C 1 134 ? 27.612 39.423 11.443 1.00 32.60 134 PRO C O 1
ATOM 2910 N N . GLN C 1 135 ? 29.142 40.932 12.123 1.00 34.89 135 GLN C N 1
ATOM 2911 C CA . GLN C 1 135 ? 29.533 40.188 13.325 1.00 36.43 135 GLN C CA 1
ATOM 2912 C C . GLN C 1 135 ? 28.323 39.801 14.170 1.00 34.38 135 GLN C C 1
ATOM 2913 O O . GLN C 1 135 ? 27.428 40.612 14.392 1.00 37.94 135 GLN C O 1
ATOM 2919 N N . GLY C 1 136 ? 28.306 38.555 14.633 1.00 34.95 136 GLY C N 1
ATOM 2920 C CA . GLY C 1 136 ? 27.225 38.066 15.460 1.00 33.01 136 GLY C CA 1
ATOM 2921 C C . GLY C 1 136 ? 26.913 36.609 15.235 1.00 33.39 136 GLY C C 1
ATOM 2922 O O . GLY C 1 136 ? 27.571 35.935 14.450 1.00 30.82 136 GLY C O 1
ATOM 2923 N N . GLU C 1 137 ? 25.883 36.143 15.929 1.00 32.68 137 GLU C N 1
ATOM 2924 C CA . GLU C 1 137 ? 25.442 34.766 15.870 1.00 35.10 137 GLU C CA 1
ATOM 2925 C C . GLU C 1 137 ? 24.003 34.737 15.404 1.00 34.19 137 GLU C C 1
ATOM 2926 O O . GLU C 1 137 ? 23.152 35.469 15.929 1.00 35.66 137 GLU C O 1
ATOM 2932 N N . TYR C 1 138 ? 23.722 33.851 14.454 1.00 31.32 138 TYR C N 1
ATOM 2933 C CA . TYR C 1 138 ? 22.402 33.814 13.825 1.00 30.34 138 TYR C CA 1
ATOM 2934 C C . TYR C 1 138 ? 21.854 32.399 13.881 1.00 30.23 138 TYR C C 1
ATOM 2935 O O . TYR C 1 138 ? 22.566 31.434 13.558 1.00 30.85 138 TYR C O 1
ATOM 2944 N N . GLN C 1 139 ? 20.600 32.263 14.295 1.00 26.80 139 GLN C N 1
ATOM 2945 C CA . GLN C 1 139 ? 19.965 30.948 14.302 1.00 26.44 139 GLN C CA 1
ATOM 2946 C C . GLN C 1 139 ? 19.039 30.861 13.106 1.00 29.38 139 GLN C C 1
ATOM 2947 O O . GLN C 1 139 ? 18.156 31.712 12.929 1.00 30.26 139 GLN C O 1
ATOM 2953 N N . LEU C 1 140 ? 19.254 29.850 12.271 1.00 25.69 140 LEU C N 1
ATOM 2954 C CA . LEU C 1 140 ? 18.393 29.646 11.103 1.00 26.82 140 LEU C CA 1
ATOM 2955 C C . LEU C 1 140 ? 17.691 28.304 11.158 1.00 28.61 140 LEU C C 1
ATOM 2956 O O . LEU C 1 140 ? 18.190 27.317 11.741 1.00 28.68 140 LEU C O 1
ATOM 2961 N N . LEU C 1 141 ? 16.510 28.261 10.549 1.00 24.02 141 LEU C N 1
ATOM 2962 C CA . LEU C 1 141 ? 15.870 26.994 10.296 1.00 23.88 141 LEU C CA 1
ATOM 2963 C C . LEU C 1 141 ? 15.805 26.814 8.793 1.00 26.49 141 LEU C C 1
ATOM 2964 O O . LEU C 1 141 ? 15.275 27.684 8.090 1.00 27.76 141 LEU C O 1
ATOM 2969 N N . LEU C 1 142 ? 16.334 25.697 8.290 1.00 27.97 142 LEU C N 1
ATOM 2970 C CA . LEU C 1 142 ? 16.308 25.442 6.846 1.00 28.27 142 LEU C CA 1
ATOM 2971 C C . LEU C 1 142 ? 15.381 24.275 6.572 1.00 26.05 142 LEU C C 1
ATOM 2972 O O . LEU C 1 142 ? 15.341 23.308 7.356 1.00 28.00 142 LEU C O 1
ATOM 2977 N N . GLU C 1 143 ? 14.587 24.379 5.511 1.00 25.78 143 GLU C N 1
ATOM 2978 C CA . GLU C 1 143 ? 13.719 23.282 5.115 1.00 25.07 143 GLU C CA 1
ATOM 2979 C C . GLU C 1 143 ? 13.702 23.105 3.597 1.00 28.88 143 GLU C C 1
ATOM 2980 O O . GLU C 1 143 ? 13.585 24.080 2.865 1.00 29.25 143 GLU C O 1
ATOM 2986 N N . LEU C 1 144 ? 13.858 21.867 3.135 1.00 25.95 144 LEU C N 1
ATOM 2987 C CA . LEU C 1 144 ? 13.578 21.512 1.757 1.00 26.70 144 LEU C CA 1
ATOM 2988 C C . LEU C 1 144 ? 12.309 20.696 1.741 1.00 23.55 144 LEU C C 1
ATOM 2989 O O . LEU C 1 144 ? 12.146 19.755 2.523 1.00 26.43 144 LEU C O 1
ATOM 2994 N N . TYR C 1 145 ? 11.401 21.063 0.849 1.00 24.93 145 TYR C N 1
ATOM 2995 C CA . TYR C 1 145 ? 10.149 20.326 0.732 1.00 27.10 145 TYR C CA 1
ATOM 2996 C C . TYR C 1 145 ? 9.639 20.295 -0.716 1.00 26.98 145 TYR C C 1
ATOM 2997 O O . TYR C 1 145 ? 10.074 21.087 -1.562 1.00 26.96 145 TYR C O 1
ATOM 3006 N N . ASN C 1 146 ? 8.743 19.354 -0.988 1.00 28.39 146 ASN C N 1
ATOM 3007 C CA . ASN C 1 146 ? 8.195 19.185 -2.333 1.00 32.39 146 ASN C CA 1
ATOM 3008 C C . ASN C 1 146 ? 6.887 20.002 -2.549 1.00 35.28 146 ASN C C 1
ATOM 3009 O O . ASN C 1 146 ? 6.569 20.886 -1.753 1.00 34.44 146 ASN C O 1
ATOM 3014 N N . GLU C 1 147 ? 6.149 19.704 -3.617 1.00 39.00 147 GLU C N 1
ATOM 3015 C CA . GLU C 1 147 ? 4.902 20.420 -3.957 1.00 42.25 147 GLU C CA 1
ATOM 3016 C C . GLU C 1 147 ? 3.815 20.366 -2.870 1.00 41.98 147 GLU C C 1
ATOM 3017 O O . GLU C 1 147 ? 2.972 21.271 -2.792 1.00 42.99 147 GLU C O 1
ATOM 3023 N N . ASN C 1 148 ? 3.821 19.302 -2.064 1.00 42.83 148 ASN C N 1
ATOM 3024 C CA . ASN C 1 148 ? 2.837 19.113 -0.982 1.00 42.60 148 ASN C CA 1
ATOM 3025 C C . ASN C 1 148 ? 3.301 19.560 0.397 1.00 42.63 148 ASN C C 1
ATOM 3026 O O . ASN C 1 148 ? 2.691 19.216 1.419 1.00 41.61 148 ASN C O 1
ATOM 3031 N N . ARG C 1 149 ? 4.373 20.343 0.418 1.00 39.29 149 ARG C N 1
ATOM 3032 C CA . ARG C 1 149 ? 5.098 20.644 1.646 1.00 38.21 149 ARG C CA 1
ATOM 3033 C C . ARG C 1 149 ? 5.438 19.406 2.489 1.00 35.26 149 ARG C C 1
ATOM 3034 O O . ARG C 1 149 ? 5.430 19.453 3.720 1.00 36.83 149 ARG C O 1
ATOM 3042 N N . ALA C 1 150 ? 5.738 18.292 1.817 1.00 34.59 150 ALA C N 1
ATOM 3043 C CA . ALA C 1 150 ? 6.273 17.114 2.498 1.00 32.69 150 ALA C CA 1
ATOM 3044 C C . ALA C 1 150 ? 7.783 17.293 2.660 1.00 33.59 150 ALA C C 1
ATOM 3045 O O . ALA C 1 150 ? 8.451 17.704 1.716 1.00 28.56 150 ALA C O 1
ATOM 3047 N N . THR C 1 151 ? 8.296 16.948 3.838 1.00 31.28 151 THR C N 1
ATOM 3048 C CA . THR C 1 151 ? 9.680 17.246 4.220 1.00 30.96 151 THR C CA 1
ATOM 3049 C C . THR C 1 151 ? 10.679 16.374 3.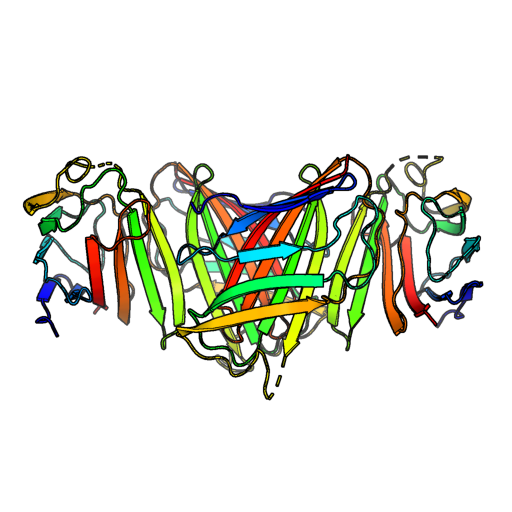463 1.00 30.61 151 THR C C 1
ATOM 3050 O O . THR C 1 151 ? 10.593 15.145 3.502 1.00 31.59 151 THR C O 1
ATOM 3054 N N . VAL C 1 152 ? 11.622 17.029 2.796 1.00 27.36 152 VAL C N 1
ATOM 3055 C CA . VAL C 1 152 ? 12.769 16.360 2.146 1.00 27.19 152 VAL C CA 1
ATOM 3056 C C . VAL C 1 152 ? 13.991 16.462 3.082 1.00 27.34 152 VAL C C 1
ATOM 3057 O O . VAL C 1 152 ? 14.714 15.487 3.283 1.00 28.74 152 VAL C O 1
ATOM 3061 N N . ALA C 1 153 ? 14.201 17.649 3.658 1.00 27.47 153 ALA C N 1
ATOM 3062 C CA . ALA C 1 153 ? 15.263 17.876 4.650 1.00 27.42 153 ALA C CA 1
ATOM 3063 C C . ALA C 1 153 ? 14.870 19.006 5.593 1.00 28.11 153 ALA C C 1
ATOM 3064 O O . ALA C 1 153 ? 14.112 19.901 5.211 1.00 27.16 153 ALA C O 1
ATOM 3066 N N . CYS C 1 154 ? 15.395 18.978 6.814 1.00 24.87 154 CYS C N 1
ATOM 3067 C CA . CYS C 1 154 ? 15.108 19.999 7.801 1.00 28.52 154 CYS C CA 1
ATOM 3068 C C . CYS C 1 154 ? 16.377 20.132 8.606 1.00 27.03 154 CYS C C 1
ATOM 3069 O O . CYS C 1 154 ? 16.955 19.121 8.983 1.00 25.54 154 CYS C O 1
ATOM 3072 N N . ALA C 1 155 ? 16.832 21.358 8.844 1.00 27.96 155 ALA C N 1
ATOM 3073 C CA . ALA C 1 155 ? 17.949 21.558 9.753 1.00 30.17 155 ALA C CA 1
ATOM 3074 C C . ALA C 1 155 ? 17.880 22.850 10.526 1.00 28.65 155 ALA C C 1
ATOM 3075 O O . ALA C 1 155 ? 17.491 23.885 9.998 1.00 29.63 155 ALA C O 1
ATOM 3077 N N . ASN C 1 156 ? 18.319 22.787 11.773 1.00 26.73 156 ASN C N 1
ATOM 3078 C CA . ASN C 1 156 ? 18.605 23.957 12.555 1.00 28.73 156 ASN C CA 1
ATOM 3079 C C . ASN C 1 156 ? 20.067 24.291 12.319 1.00 28.76 156 ASN C C 1
ATOM 3080 O O . ASN C 1 156 ? 20.930 23.396 12.462 1.00 29.60 156 ASN C O 1
ATOM 3085 N N . ALA C 1 157 ? 20.359 25.543 11.981 1.00 25.62 157 ALA C N 1
ATOM 3086 C CA . ALA C 1 157 ? 21.749 25.974 11.794 1.00 27.86 157 ALA C CA 1
ATOM 3087 C C . ALA C 1 157 ? 22.128 27.152 12.674 1.00 28.51 157 ALA C C 1
ATOM 3088 O O . ALA C 1 157 ? 21.317 28.059 12.930 1.00 27.02 157 ALA C O 1
ATOM 3090 N N . THR C 1 158 ? 23.381 27.147 13.128 1.00 24.78 158 THR C N 1
ATOM 3091 C CA . THR C 1 158 ? 23.956 28.321 13.781 1.00 27.61 158 THR C CA 1
ATOM 3092 C C . THR C 1 158 ? 25.057 28.896 12.892 1.00 27.84 158 THR C C 1
ATOM 3093 O O . THR C 1 158 ? 25.978 28.177 12.462 1.00 27.80 158 THR C O 1
ATOM 3097 N N . VAL C 1 159 ? 24.926 30.182 12.567 1.00 27.51 159 VAL C N 1
ATOM 3098 C CA . VAL C 1 159 ? 25.900 30.876 11.734 1.00 26.76 159 VAL C CA 1
ATOM 3099 C C . VAL C 1 159 ? 26.560 31.919 12.624 1.00 26.64 159 VAL C C 1
ATOM 3100 O O . VAL C 1 159 ? 25.888 32.759 13.233 1.00 29.87 159 VAL C O 1
ATOM 3104 N N . THR C 1 160 ? 27.881 31.856 12.719 1.00 25.35 160 THR C N 1
ATOM 3105 C CA . THR C 1 160 ? 28.629 32.820 13.529 1.00 27.84 160 THR C CA 1
ATOM 3106 C C . THR C 1 160 ? 29.625 33.587 12.650 1.00 25.54 160 THR C C 1
ATOM 3107 O O . THR C 1 160 ? 30.455 32.987 11.964 1.00 28.45 160 THR C O 1
ATOM 3111 N N . SER C 1 161 ? 29.510 34.914 12.675 1.00 28.00 161 SER C N 1
ATOM 3112 C CA . SER C 1 161 ? 30.400 35.792 11.966 1.00 30.99 161 SER C CA 1
ATOM 3113 C C . SER C 1 161 ? 31.272 36.476 13.007 1.00 32.61 161 SER C C 1
ATOM 3114 O O . SER C 1 161 ? 30.747 37.065 13.962 1.00 31.09 161 SER C O 1
ATOM 3117 N N . SER C 1 162 ? 32.583 36.359 12.843 1.00 35.70 162 SER C N 1
ATOM 3118 C CA . SER C 1 162 ? 33.533 36.918 13.818 1.00 42.36 162 SER C CA 1
ATOM 3119 C C . SER C 1 162 ? 34.725 37.587 13.149 1.00 46.59 162 SER C C 1
ATOM 3120 O O . SER C 1 162 ? 34.901 37.511 11.928 1.00 48.55 162 SER C O 1
ATOM 3124 N N . GLY D 1 26 ? -2.074 59.482 -3.000 1.00 50.15 26 GLY D N 1
ATOM 3125 C CA . GLY D 1 26 ? -1.293 59.552 -4.265 1.00 47.09 26 GLY D CA 1
ATOM 3126 C C . GLY D 1 26 ? -0.177 60.566 -4.117 1.00 46.13 26 GLY D C 1
ATOM 3127 O O . GLY D 1 26 ? -0.157 61.610 -4.782 1.00 46.73 26 GLY D O 1
ATOM 3128 N N . TRP D 1 27 ? 0.741 60.261 -3.207 1.00 39.68 27 TRP D N 1
ATOM 3129 C CA . TRP D 1 27 ? 1.898 61.092 -2.956 1.00 37.23 27 TRP D CA 1
ATOM 3130 C C . TRP D 1 27 ? 2.860 60.923 -4.128 1.00 34.56 27 TRP D C 1
ATOM 3131 O O . TRP D 1 27 ? 2.875 59.865 -4.771 1.00 36.27 27 TRP D O 1
ATOM 3142 N N . PRO D 1 28 ? 3.662 61.954 -4.428 1.00 35.74 28 PRO D N 1
ATOM 3143 C CA . PRO D 1 28 ? 4.614 61.801 -5.534 1.00 34.70 28 PRO D CA 1
ATOM 3144 C C . PRO D 1 28 ? 5.707 60.785 -5.219 1.00 35.07 28 PRO D C 1
ATOM 3145 O O . PRO D 1 28 ? 6.046 60.597 -4.041 1.00 33.12 28 PRO D O 1
ATOM 3149 N N . LYS D 1 29 ? 6.232 60.147 -6.262 1.00 32.14 29 LYS D N 1
ATOM 3150 C CA . LYS D 1 29 ? 7.412 59.290 -6.133 1.00 32.83 29 LYS D CA 1
ATOM 3151 C C . LYS D 1 29 ? 8.632 60.123 -5.764 1.00 33.16 29 LYS D C 1
ATOM 3152 O O . LYS D 1 29 ? 8.778 61.291 -6.181 1.00 34.03 29 LYS D O 1
ATOM 3158 N N . HIS D 1 30 ? 9.499 59.540 -4.950 1.00 28.32 30 HIS D N 1
ATOM 3159 C CA . HIS D 1 30 ? 10.783 60.169 -4.637 1.00 28.68 30 HIS D CA 1
ATOM 3160 C C . HIS D 1 30 ? 11.903 59.173 -4.822 1.00 27.99 30 HIS D C 1
ATOM 3161 O O . HIS D 1 30 ? 11.748 57.970 -4.533 1.00 27.26 30 HIS D O 1
ATOM 3168 N N . THR D 1 31 ? 13.040 59.661 -5.307 1.00 27.76 31 THR D N 1
ATOM 3169 C CA . THR D 1 31 ? 14.237 58.849 -5.414 1.00 26.35 31 THR D CA 1
ATOM 3170 C C . THR D 1 31 ? 15.012 58.846 -4.093 1.00 26.93 31 THR D C 1
ATOM 3171 O O . THR D 1 31 ? 15.525 59.881 -3.649 1.00 27.61 31 THR D O 1
ATOM 3175 N N . ALA D 1 32 ? 15.088 57.681 -3.453 1.00 24.35 32 ALA D N 1
ATOM 3176 C CA . ALA D 1 32 ? 15.917 57.527 -2.238 1.00 24.46 32 ALA D CA 1
ATOM 3177 C C . ALA D 1 32 ? 17.389 57.489 -2.541 1.00 26.35 32 ALA D C 1
ATOM 3178 O O . ALA D 1 32 ? 18.199 58.051 -1.779 1.00 27.31 32 ALA D O 1
ATOM 3180 N N . CYS D 1 33 ? 17.740 56.822 -3.634 1.00 27.01 33 CYS D N 1
ATOM 3181 C CA . CYS D 1 33 ? 19.084 56.884 -4.204 1.00 27.09 33 CYS D CA 1
ATOM 3182 C C . CYS D 1 33 ? 19.112 56.369 -5.635 1.00 26.99 33 CYS D C 1
ATOM 3183 O O . CYS D 1 33 ? 18.186 55.682 -6.103 1.00 25.65 33 CYS D O 1
ATOM 3186 N N . ASN D 1 34 ? 20.181 56.719 -6.344 1.00 26.35 34 ASN D N 1
ATOM 3187 C CA . ASN D 1 34 ? 20.346 56.270 -7.711 1.00 27.24 34 ASN D CA 1
ATOM 3188 C C . ASN D 1 34 ? 21.787 56.480 -8.074 1.00 29.96 34 ASN D C 1
ATOM 3189 O O . ASN D 1 34 ? 22.194 57.606 -8.448 1.00 30.38 34 ASN D O 1
ATOM 3194 N N . SER D 1 35 ? 22.574 55.429 -7.897 1.00 28.34 35 SER D N 1
ATOM 3195 C CA . SER D 1 35 ? 24.001 55.454 -8.206 1.00 30.51 35 SER D CA 1
ATOM 3196 C C . SER D 1 35 ? 24.599 54.060 -8.145 1.00 30.42 35 SER D C 1
ATOM 3197 O O . SER D 1 35 ? 24.053 53.134 -7.502 1.00 27.58 35 SER D O 1
ATOM 3200 N N . GLY D 1 36 ? 25.699 53.883 -8.855 1.00 26.66 36 GLY D N 1
ATOM 3201 C CA . GLY D 1 36 ? 26.457 52.643 -8.763 1.00 27.54 36 GLY D CA 1
ATOM 3202 C C . GLY D 1 36 ? 25.674 51.415 -9.214 1.00 27.55 36 GLY D C 1
ATOM 3203 O O . GLY D 1 36 ? 25.954 50.308 -8.771 1.00 29.02 36 GLY D O 1
ATOM 3204 N N . GLY D 1 37 ? 24.710 51.622 -10.102 1.00 26.96 37 GLY D N 1
ATOM 3205 C CA . GLY D 1 37 ? 23.926 50.515 -10.636 1.00 29.64 37 GLY D CA 1
ATOM 3206 C C . GLY D 1 37 ? 22.739 50.129 -9.767 1.00 29.11 37 GLY D C 1
ATOM 3207 O O . GLY D 1 37 ? 22.097 49.106 -10.020 1.00 31.53 37 GLY D O 1
ATOM 3208 N N . LEU D 1 38 ? 22.415 50.951 -8.772 1.00 26.70 38 LEU D N 1
ATOM 3209 C CA . LEU D 1 38 ? 21.194 50.711 -7.964 1.00 26.25 38 LEU D CA 1
ATOM 3210 C C . LEU D 1 38 ? 20.329 51.945 -7.879 1.00 27.95 38 LEU D C 1
ATOM 3211 O O . LEU D 1 38 ? 20.819 53.044 -7.576 1.00 28.54 38 LEU D O 1
ATOM 3216 N N . GLU D 1 39 ? 19.043 51.768 -8.161 1.00 25.52 39 GLU D N 1
ATOM 3217 C CA . GLU D 1 39 ? 18.054 52.811 -8.023 1.00 26.98 39 GLU D CA 1
ATOM 3218 C C . GLU D 1 39 ? 16.969 52.381 -7.059 1.00 26.93 39 GLU D C 1
ATOM 3219 O O . GLU D 1 39 ? 16.402 51.287 -7.180 1.00 28.08 39 GLU D O 1
ATOM 3225 N N . VAL D 1 40 ? 16.672 53.260 -6.115 1.00 23.11 40 VAL D N 1
ATOM 3226 C CA . VAL D 1 40 ? 15.581 53.013 -5.159 1.00 24.65 40 VAL D CA 1
ATOM 3227 C C . VAL D 1 40 ? 14.615 54.193 -5.210 1.00 26.39 40 VAL D C 1
ATOM 3228 O O . VAL D 1 40 ? 14.979 55.320 -4.866 1.00 23.42 40 VAL D O 1
ATOM 3232 N N . VAL D 1 41 ? 13.375 53.929 -5.634 1.00 23.96 41 VAL D N 1
ATOM 3233 C CA . VAL D 1 41 ? 12.312 54.922 -5.687 1.00 25.11 41 VAL D CA 1
ATOM 3234 C C . VAL D 1 41 ? 11.204 54.461 -4.754 1.00 26.17 41 VAL D C 1
ATOM 3235 O O . VAL D 1 41 ? 10.877 53.261 -4.734 1.00 27.99 41 VAL D O 1
ATOM 3239 N N . TYR D 1 42 ? 10.631 55.383 -3.983 1.00 22.52 42 TYR D N 1
ATOM 3240 C CA . TYR D 1 42 ? 9.541 55.033 -3.092 1.00 25.50 42 TYR D CA 1
ATOM 3241 C C . TYR D 1 42 ? 8.394 56.000 -3.237 1.00 26.20 42 TYR D C 1
ATOM 3242 O O . TYR D 1 42 ? 8.556 57.127 -3.745 1.00 25.80 42 TYR D O 1
ATOM 3251 N N . GLN D 1 43 ? 7.237 55.558 -2.759 1.00 25.81 43 GLN D N 1
ATOM 3252 C CA . GLN D 1 43 ? 6.069 56.387 -2.620 1.00 25.08 43 GLN D CA 1
ATOM 3253 C C . GLN D 1 43 ? 5.467 56.110 -1.260 1.00 23.51 43 GLN D C 1
ATOM 3254 O O . GLN D 1 43 ? 5.377 54.941 -0.834 1.00 24.81 43 GLN D O 1
ATOM 3260 N N . SER D 1 44 ? 5.056 57.152 -0.556 1.00 22.90 44 SER D N 1
ATOM 3261 C CA . SER D 1 44 ? 4.351 56.960 0.702 1.00 24.11 44 SER D CA 1
ATOM 3262 C C . SER D 1 44 ? 2.971 56.335 0.456 1.00 24.89 44 SER D C 1
ATOM 3263 O O . SER D 1 44 ? 2.213 56.814 -0.402 1.00 25.82 44 SER D O 1
ATOM 3266 N N . CYS D 1 45 ? 2.674 55.273 1.209 1.00 24.80 45 CYS D N 1
ATOM 3267 C CA . CYS D 1 45 ? 1.336 54.670 1.233 1.00 26.18 45 CYS D CA 1
ATOM 3268 C C . CYS D 1 45 ? 0.558 55.007 2.497 1.00 27.21 45 CYS D C 1
ATOM 3269 O O . CYS D 1 45 ? -0.392 54.314 2.820 1.00 26.84 45 CYS D O 1
ATOM 3272 N N . ASP D 1 46 ? 0.947 56.071 3.208 1.00 24.78 46 ASP D N 1
ATOM 3273 C CA . ASP D 1 46 ? 0.116 56.599 4.268 1.00 24.82 46 ASP D CA 1
ATOM 3274 C C . ASP D 1 46 ? -0.777 57.675 3.623 1.00 25.46 46 ASP D C 1
ATOM 3275 O O . ASP D 1 46 ? -0.263 58.690 3.126 1.00 25.82 46 ASP D O 1
ATOM 3280 N N . PRO D 1 47 ? -2.108 57.471 3.655 1.00 25.84 47 PRO D N 1
ATOM 3281 C CA . PRO D 1 47 ? -2.975 58.513 3.070 1.00 27.35 47 PRO D CA 1
ATOM 3282 C C . PRO D 1 47 ? -2.828 59.882 3.754 1.00 29.84 47 PRO D C 1
ATOM 3283 O O . PRO D 1 47 ? -3.018 60.901 3.086 1.00 31.87 47 PRO D O 1
ATOM 3287 N N . LEU D 1 48 ? -2.434 59.915 5.031 1.00 27.91 48 LEU D N 1
ATOM 3288 C CA . LEU D 1 48 ? -2.239 61.199 5.754 1.00 27.61 48 LEU D CA 1
ATOM 3289 C C . LEU D 1 48 ? -1.122 62.074 5.218 1.00 30.76 48 LEU D C 1
ATOM 3290 O O . LEU D 1 48 ? -1.235 63.312 5.263 1.00 32.56 48 LEU D O 1
ATOM 3295 N N . GLN D 1 49 ? -0.030 61.468 4.742 1.00 26.48 49 GLN D N 1
ATOM 3296 C CA . GLN D 1 49 ? 1.179 62.276 4.526 1.00 26.74 49 GLN D CA 1
ATOM 3297 C C . GLN D 1 49 ? 2.277 61.583 3.772 1.00 26.94 49 GLN D C 1
ATOM 3298 O O . GLN D 1 49 ? 2.347 60.351 3.730 1.00 27.42 49 GLN D O 1
ATOM 3304 N N . ASP D 1 50 ? 3.151 62.400 3.207 1.00 26.12 50 ASP D N 1
ATOM 3305 C CA . ASP D 1 50 ? 4.377 61.963 2.576 1.00 24.77 50 ASP D CA 1
ATOM 3306 C C . ASP D 1 50 ? 5.504 62.014 3.637 1.00 26.33 50 ASP D C 1
ATOM 3307 O O . ASP D 1 50 ? 5.293 62.467 4.758 1.00 26.72 50 ASP D O 1
ATOM 3312 N N . PHE D 1 51 ? 6.682 61.543 3.284 1.00 26.78 51 PHE D N 1
ATOM 3313 C CA . PHE D 1 51 ? 7.842 61.642 4.182 1.00 28.12 51 PHE D CA 1
ATOM 3314 C C . PHE D 1 51 ? 9.119 61.628 3.385 1.00 26.45 51 PHE D C 1
ATOM 3315 O O . PHE D 1 51 ? 9.127 61.311 2.188 1.00 28.23 51 PHE D O 1
ATOM 3323 N N . GLY D 1 52 ? 10.226 61.957 4.052 1.00 26.55 52 GLY D N 1
ATOM 3324 C CA . GLY D 1 52 ? 11.515 62.013 3.376 1.00 27.20 52 GLY D CA 1
ATOM 3325 C C . GLY D 1 52 ? 12.404 60.829 3.708 1.00 28.88 52 GLY D C 1
ATOM 3326 O O . GLY D 1 52 ? 12.514 60.426 4.862 1.00 29.62 52 GLY D O 1
ATOM 3327 N N . LEU D 1 53 ? 13.005 60.244 2.672 1.00 28.87 53 LEU D N 1
ATOM 3328 C CA . LEU D 1 53 ? 13.925 59.127 2.835 1.00 29.07 53 LEU D CA 1
ATOM 3329 C C . LEU D 1 53 ? 15.024 59.225 1.808 1.00 31.12 53 LEU D C 1
ATOM 3330 O O . LEU D 1 53 ? 14.764 59.355 0.596 1.00 30.64 53 LEU D O 1
ATOM 3335 N N . SER D 1 54 ? 16.261 59.171 2.304 1.00 28.83 54 SER D N 1
ATOM 3336 C CA . SER D 1 54 ? 17.423 59.167 1.449 1.00 28.67 54 SER D CA 1
ATOM 3337 C C . SER D 1 54 ? 18.402 58.097 1.926 1.00 28.81 54 SER D C 1
ATOM 3338 O O . SER D 1 54 ? 18.521 57.844 3.129 1.00 30.39 54 SER D O 1
ATOM 3341 N N . ILE D 1 55 ? 19.067 57.453 0.974 1.00 26.79 55 ILE D N 1
ATOM 3342 C CA . ILE D 1 55 ? 20.089 56.443 1.261 1.00 26.79 55 ILE D CA 1
ATOM 3343 C C . ILE D 1 55 ? 21.433 56.904 0.698 1.00 29.83 55 ILE D C 1
ATOM 3344 O O . ILE D 1 55 ? 21.528 57.312 -0.458 1.00 26.69 55 ILE D O 1
ATOM 3349 N N . ASP D 1 56 ? 22.468 56.854 1.539 1.00 29.39 56 ASP D N 1
ATOM 3350 C CA . ASP D 1 56 ? 23.806 57.277 1.143 1.00 33.26 56 ASP D CA 1
ATOM 3351 C C . ASP D 1 56 ? 24.598 56.144 0.514 1.00 31.51 56 ASP D C 1
ATOM 3352 O O . ASP D 1 56 ? 24.510 55.004 0.943 1.00 33.42 56 ASP D O 1
ATOM 3357 N N . GLN D 1 57 ? 25.369 56.477 -0.523 1.00 34.33 57 GLN D N 1
ATOM 3358 C CA . GLN D 1 57 ? 26.336 55.556 -1.140 1.00 36.45 57 GLN D CA 1
ATOM 3359 C C . GLN D 1 57 ? 25.710 54.304 -1.720 1.00 36.03 57 GLN D C 1
ATOM 3360 O O . GLN D 1 57 ? 26.269 53.208 -1.594 1.00 40.35 57 GLN D O 1
ATOM 3366 N N . CYS D 1 58 ? 24.539 54.456 -2.333 1.00 34.26 58 CYS D N 1
ATOM 3367 C CA . CYS D 1 58 ? 23.925 53.331 -3.019 1.00 35.70 58 CYS D CA 1
ATOM 3368 C C . CYS D 1 58 ? 24.815 52.777 -4.089 1.00 31.47 58 CYS D C 1
ATOM 3369 O O . CYS D 1 58 ? 25.597 53.513 -4.734 1.00 31.67 58 CYS D O 1
ATOM 3372 N N . SER D 1 59 ? 24.705 51.462 -4.244 1.00 30.76 59 SER D N 1
ATOM 3373 C CA A SER D 1 59 ? 25.441 50.716 -5.249 0.50 28.63 59 SER D CA 1
ATOM 3374 C CA B SER D 1 59 ? 25.374 50.740 -5.320 0.50 28.84 59 SER D CA 1
ATOM 3375 C C . SER D 1 59 ? 24.780 49.347 -5.437 1.00 28.38 59 SER D C 1
ATOM 3376 O O . SER D 1 59 ? 24.109 48.869 -4.513 1.00 30.70 59 SER D O 1
ATOM 3381 N N . LYS D 1 60 ? 24.994 48.736 -6.603 1.00 29.13 60 LYS D N 1
ATOM 3382 C CA . LYS D 1 60 ? 24.591 47.331 -6.893 1.00 31.48 60 LYS D CA 1
ATOM 3383 C C . LYS D 1 60 ? 25.099 46.392 -5.805 1.00 31.36 60 LYS D C 1
ATOM 3384 O O . LYS D 1 60 ? 24.404 45.447 -5.405 1.00 33.32 60 LYS D O 1
ATOM 3390 N N . GLN D 1 61 ? 26.327 46.623 -5.354 1.00 31.39 61 GLN D N 1
ATOM 3391 C CA . GLN D 1 61 ? 26.828 45.966 -4.135 1.00 32.66 61 GLN D CA 1
ATOM 3392 C C . GLN D 1 61 ? 26.484 46.824 -2.941 1.00 30.70 61 GLN D C 1
ATOM 3393 O O . GLN D 1 61 ? 27.147 47.820 -2.652 1.00 36.07 61 GLN D O 1
ATOM 3399 N N . ILE D 1 62 ? 25.413 46.448 -2.244 1.00 31.15 62 ILE D N 1
ATOM 3400 C CA . ILE D 1 62 ? 25.001 47.161 -1.046 1.00 30.99 62 ILE D CA 1
ATOM 3401 C C . ILE D 1 62 ? 25.929 46.826 0.116 1.00 32.65 62 ILE D C 1
ATOM 3402 O O . ILE D 1 62 ? 26.139 45.658 0.443 1.00 33.14 62 ILE D O 1
ATOM 3407 N N . GLN D 1 63 ? 26.502 47.850 0.739 1.00 33.27 63 GLN D N 1
ATOM 3408 C CA . GLN D 1 63 ? 27.419 47.588 1.844 1.00 33.19 63 GLN D CA 1
ATOM 3409 C C . GLN D 1 63 ? 26.621 47.354 3.110 1.00 32.69 63 GLN D C 1
ATOM 3410 O O . GLN D 1 63 ? 25.484 47.805 3.220 1.00 34.05 63 GLN D O 1
ATOM 3416 N N . SER D 1 64 ? 27.196 46.585 4.035 1.00 31.06 64 SER D N 1
ATOM 3417 C CA . SER D 1 64 ? 26.640 46.443 5.381 1.00 34.23 64 SER D CA 1
ATOM 3418 C C . SER D 1 64 ? 26.427 47.815 6.011 1.00 32.57 64 SER D C 1
ATOM 3419 O O . SER D 1 64 ? 27.203 48.738 5.772 1.00 33.05 64 SER D O 1
ATOM 3422 N N . ASN D 1 65 ? 25.368 47.910 6.806 1.00 32.93 65 ASN D N 1
ATOM 3423 C CA . ASN D 1 65 ? 25.081 49.067 7.657 1.00 34.22 65 ASN D CA 1
ATOM 3424 C C . ASN D 1 65 ? 24.998 50.359 6.888 1.00 31.99 65 ASN D C 1
ATOM 3425 O O . ASN D 1 65 ? 25.757 51.295 7.157 1.00 35.08 65 ASN D O 1
ATOM 3430 N N . LEU D 1 66 ? 24.101 50.384 5.896 1.00 33.55 66 LEU D N 1
ATOM 3431 C CA . LEU D 1 66 ? 23.877 51.569 5.074 1.00 33.11 66 LEU D CA 1
ATOM 3432 C C . LEU D 1 66 ? 23.501 52.722 5.968 1.00 32.61 66 LEU D C 1
ATOM 3433 O O . LEU D 1 66 ? 22.760 52.506 6.926 1.00 31.90 66 LEU D O 1
ATOM 3438 N N . ASN D 1 67 ? 23.987 53.918 5.637 1.00 28.59 67 ASN D N 1
ATOM 3439 C CA . ASN D 1 67 ? 23.502 55.160 6.250 1.00 31.88 67 ASN D CA 1
ATOM 3440 C C . ASN D 1 67 ? 22.301 55.722 5.502 1.00 30.42 67 ASN D C 1
ATOM 3441 O O . ASN D 1 67 ? 22.301 55.800 4.269 1.00 30.69 67 ASN D O 1
ATOM 3446 N N . ILE D 1 68 ? 21.284 56.102 6.256 1.00 27.53 68 ILE D N 1
ATOM 3447 C CA . ILE D 1 68 ? 20.093 56.725 5.667 1.00 28.06 68 ILE D CA 1
ATOM 3448 C C . ILE D 1 68 ? 19.759 58.044 6.341 1.00 30.10 68 ILE D C 1
ATOM 3449 O O . ILE D 1 68 ? 20.297 58.367 7.414 1.00 27.63 68 ILE D O 1
ATOM 3454 N N . ARG D 1 69 ? 18.878 58.803 5.696 1.00 25.08 69 ARG D N 1
ATOM 3455 C CA . ARG D 1 69 ? 18.320 60.001 6.289 1.00 28.50 69 ARG D CA 1
ATOM 3456 C C . ARG D 1 69 ? 16.812 59.890 6.159 1.00 30.56 69 ARG D C 1
ATOM 3457 O O . ARG D 1 69 ? 16.295 59.604 5.061 1.00 31.27 69 ARG D O 1
ATOM 3465 N N . PHE D 1 70 ? 16.109 60.085 7.275 1.00 28.75 70 PHE D N 1
ATOM 3466 C CA . PHE D 1 70 ? 14.670 59.789 7.361 1.00 29.02 70 PHE D CA 1
ATOM 3467 C C . PHE D 1 70 ? 14.002 60.948 8.078 1.00 31.02 70 PHE D C 1
ATOM 3468 O O . PHE D 1 70 ? 14.417 61.302 9.187 1.00 31.02 70 PHE D O 1
ATOM 3476 N N . GLY D 1 71 ? 12.994 61.547 7.444 1.00 27.53 71 GLY D N 1
ATOM 3477 C CA . GLY D 1 71 ? 12.287 62.683 8.042 1.00 27.87 71 GLY D CA 1
ATOM 3478 C C . GLY D 1 71 ? 10.795 62.495 7.998 1.00 29.86 71 GLY D C 1
ATOM 3479 O O . GLY D 1 71 ? 10.259 62.167 6.953 1.00 28.93 71 GLY D O 1
ATOM 3480 N N . ILE D 1 72 ? 10.111 62.744 9.111 1.00 27.88 72 ILE D N 1
ATOM 3481 C CA . ILE D 1 72 ? 8.658 62.561 9.115 1.00 27.93 72 ILE D CA 1
ATOM 3482 C C . ILE D 1 72 ? 8.019 63.346 10.273 1.00 31.26 72 ILE D C 1
ATOM 3483 O O .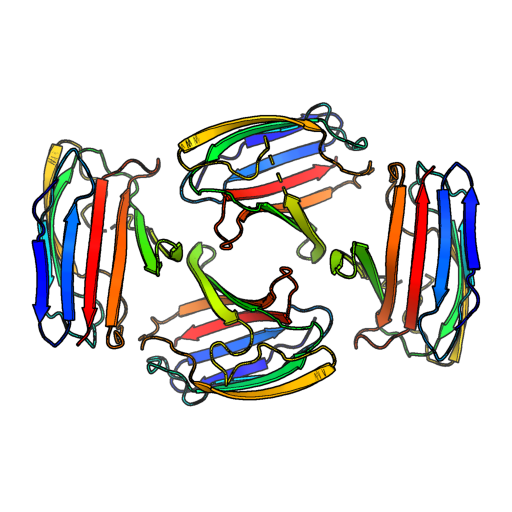 ILE D 1 72 ? 8.672 63.626 11.285 1.00 28.45 72 ILE D O 1
ATOM 3488 N N . ILE D 1 73 ? 6.757 63.717 10.103 1.00 28.84 73 ILE D N 1
ATOM 3489 C CA . ILE D 1 73 ? 5.974 64.274 11.201 1.00 29.79 73 ILE D CA 1
ATOM 3490 C C . ILE D 1 73 ? 5.142 63.130 11.781 1.00 28.78 73 ILE D C 1
ATOM 3491 O O . ILE D 1 73 ? 4.369 62.503 11.039 1.00 31.91 73 ILE D O 1
ATOM 3496 N N . LEU D 1 74 ? 5.269 62.847 13.080 1.00 27.18 74 LEU D N 1
ATOM 3497 C CA . LEU D 1 74 ? 4.494 61.730 13.687 1.00 28.75 74 LEU D CA 1
ATOM 3498 C C . LEU D 1 74 ? 3.019 62.055 13.787 1.00 30.79 74 LEU D C 1
ATOM 3499 O O . LEU D 1 74 ? 2.664 63.126 14.300 1.00 30.12 74 LEU D O 1
ATOM 3504 N N . ARG D 1 75 ? 2.175 61.127 13.332 1.00 29.12 75 ARG D N 1
ATOM 3505 C CA . ARG D 1 75 ? 0.709 61.278 13.413 1.00 31.30 75 ARG D CA 1
ATOM 3506 C C . ARG D 1 75 ? 0.074 60.333 14.427 1.00 33.13 75 ARG D C 1
ATOM 3507 O O . ARG D 1 75 ? -1.160 60.348 14.633 1.00 35.49 75 ARG D O 1
ATOM 3515 N N . GLN D 1 76 ? 0.913 59.508 15.051 1.00 29.62 76 GLN D N 1
ATOM 3516 C CA . GLN D 1 76 ? 0.487 58.577 16.083 1.00 29.71 76 GLN D CA 1
ATOM 3517 C C . GLN D 1 76 ? 1.510 58.671 17.220 1.00 31.79 76 GLN D C 1
ATOM 3518 O O . GLN D 1 76 ? 2.687 58.939 16.960 1.00 33.21 76 GLN D O 1
ATOM 3524 N N . ASP D 1 77 ? 1.057 58.471 18.460 1.00 32.73 77 ASP D N 1
ATOM 3525 C CA . ASP D 1 77 ? 1.963 58.310 19.608 1.00 32.94 77 ASP D CA 1
ATOM 3526 C C . ASP D 1 77 ? 2.632 56.939 19.481 1.00 32.38 77 ASP D C 1
ATOM 3527 O O . ASP D 1 77 ? 2.033 55.995 18.956 1.00 33.67 77 ASP D O 1
ATOM 3532 N N . ILE D 1 78 ? 3.876 56.819 19.941 1.00 30.08 78 ILE D N 1
ATOM 3533 C CA . ILE D 1 78 ? 4.584 55.543 19.852 1.00 27.74 78 ILE D CA 1
ATOM 3534 C C . ILE D 1 78 ? 5.046 55.117 21.226 1.00 31.46 78 ILE D C 1
ATOM 3535 O O . ILE D 1 78 ? 5.829 55.837 21.853 1.00 35.53 78 ILE D O 1
ATOM 3540 N N . ARG D 1 79 ? 4.567 53.971 21.701 1.00 30.20 79 ARG D N 1
ATOM 3541 C CA . ARG D 1 79 ? 5.155 53.333 22.891 1.00 31.70 79 ARG D CA 1
ATOM 3542 C C . ARG D 1 79 ? 6.084 52.208 22.477 1.00 32.84 79 ARG D C 1
ATOM 3543 O O . ARG D 1 79 ? 7.179 52.081 23.021 1.00 36.23 79 ARG D O 1
ATOM 3551 N N . LYS D 1 80 ? 5.650 51.406 21.501 1.00 30.71 80 LYS D N 1
ATOM 3552 C CA . LYS D 1 80 ? 6.492 50.399 20.856 1.00 29.95 80 LYS D CA 1
ATOM 3553 C C . LYS D 1 80 ? 6.412 50.594 19.361 1.00 28.57 80 LYS D C 1
ATOM 3554 O O . LYS D 1 80 ? 5.414 51.086 18.858 1.00 28.25 80 LYS D O 1
ATOM 3560 N N . LEU D 1 81 ? 7.463 50.179 18.664 1.00 28.41 81 LEU D N 1
ATOM 3561 C CA . LEU D 1 81 ? 7.590 50.392 17.218 1.00 25.86 81 LEU D CA 1
ATOM 3562 C C . LEU D 1 81 ? 8.094 49.122 16.539 1.00 25.89 81 LEU D C 1
ATOM 3563 O O . LEU D 1 81 ? 9.007 48.450 17.038 1.00 26.62 81 LEU D O 1
ATOM 3568 N N . PHE D 1 82 ? 7.492 48.805 15.396 1.00 22.74 82 PHE D N 1
ATOM 3569 C CA . PHE D 1 82 ? 7.753 47.589 14.645 1.00 22.41 82 PHE D CA 1
ATOM 3570 C C . PHE D 1 82 ? 7.979 47.917 13.189 1.00 23.47 82 PHE D C 1
ATOM 3571 O O . PHE D 1 82 ? 7.357 48.841 12.648 1.00 24.44 82 PHE D O 1
ATOM 3579 N N . LEU D 1 83 ? 8.880 47.176 12.556 1.00 22.34 83 LEU D N 1
ATOM 3580 C CA . LEU D 1 83 ? 9.180 47.407 11.138 1.00 21.96 83 LEU D CA 1
ATOM 3581 C C . LEU D 1 83 ? 8.928 46.104 10.383 1.00 21.79 83 LEU D C 1
ATOM 3582 O O . LEU D 1 83 ? 9.556 45.064 10.692 1.00 22.91 83 LEU D O 1
ATOM 3587 N N . ASP D 1 84 ? 8.007 46.130 9.406 1.00 19.95 84 ASP D N 1
ATOM 3588 C CA . ASP D 1 84 ? 7.773 44.947 8.563 1.00 20.30 84 ASP D CA 1
ATOM 3589 C C . ASP D 1 84 ? 8.226 45.271 7.173 1.00 23.29 84 ASP D C 1
ATOM 3590 O O . ASP D 1 84 ? 8.017 46.386 6.678 1.00 22.20 84 ASP D O 1
ATOM 3595 N N . ILE D 1 85 ? 8.875 44.300 6.548 1.00 21.39 85 ILE D N 1
ATOM 3596 C CA . ILE D 1 85 ? 9.327 44.464 5.183 1.00 23.43 85 ILE D CA 1
ATOM 3597 C C . ILE D 1 85 ? 8.886 43.269 4.329 1.00 22.04 85 ILE D C 1
ATOM 3598 O O . ILE D 1 85 ? 8.978 42.107 4.751 1.00 23.69 85 ILE D O 1
ATOM 3603 N N . THR D 1 86 ? 8.356 43.582 3.148 1.00 22.25 86 THR D N 1
ATOM 3604 C CA . THR D 1 86 ? 7.939 42.591 2.186 1.00 23.72 86 THR D CA 1
ATOM 3605 C C . THR D 1 86 ? 8.784 42.783 0.927 1.00 26.23 86 THR D C 1
ATOM 3606 O O . THR D 1 86 ? 8.866 43.898 0.394 1.00 28.38 86 THR D O 1
ATOM 3610 N N . LEU D 1 87 ? 9.397 41.710 0.443 1.00 22.28 87 LEU D N 1
ATOM 3611 C CA . LEU D 1 87 ? 10.236 41.803 -0.750 1.00 22.04 87 LEU D CA 1
ATOM 3612 C C . LEU D 1 87 ? 9.704 40.832 -1.776 1.00 24.07 87 LEU D C 1
ATOM 3613 O O . LEU D 1 87 ? 9.533 39.634 -1.486 1.00 24.59 87 LEU D O 1
ATOM 3618 N N . MET D 1 88 ? 9.451 41.345 -2.976 1.00 23.01 88 MET D N 1
ATOM 3619 C CA . MET D 1 88 ? 8.944 40.553 -4.096 1.00 26.79 88 MET D CA 1
ATOM 3620 C C . MET D 1 88 ? 9.775 40.804 -5.365 1.00 28.78 88 MET D C 1
ATOM 3621 O O . MET D 1 88 ? 10.443 41.823 -5.480 1.00 28.12 88 MET D O 1
ATOM 3626 N N . ALA D 1 89 ? 9.700 39.873 -6.314 1.00 27.64 89 ALA D N 1
ATOM 3627 C CA . ALA D 1 89 ? 10.279 40.074 -7.649 1.00 29.46 89 ALA D CA 1
ATOM 3628 C C . ALA D 1 89 ? 9.445 39.225 -8.591 1.00 32.39 89 ALA D C 1
ATOM 3629 O O . ALA D 1 89 ? 9.139 38.065 -8.272 1.00 31.99 89 ALA D O 1
ATOM 3631 N N . LYS D 1 90 ? 9.039 39.833 -9.706 1.00 33.05 90 LYS D N 1
ATOM 3632 C CA . LYS D 1 90 ? 8.334 39.126 -10.789 1.00 38.05 90 LYS D CA 1
ATOM 3633 C C . LYS D 1 90 ? 7.053 38.437 -10.312 1.00 37.87 90 LYS D C 1
ATOM 3634 O O . LYS D 1 90 ? 6.724 37.335 -10.756 1.00 41.19 90 LYS D O 1
ATOM 3640 N N . GLY D 1 91 ? 6.326 39.099 -9.417 1.00 37.05 91 GLY D N 1
ATOM 3641 C CA . GLY D 1 91 ? 5.066 38.581 -8.903 1.00 39.37 91 GLY D CA 1
ATOM 3642 C C . GLY D 1 91 ? 5.206 37.524 -7.826 1.00 38.03 91 GLY D C 1
ATOM 3643 O O . GLY D 1 91 ? 4.190 37.039 -7.302 1.00 39.84 91 GLY D O 1
ATOM 3644 N N . SER D 1 92 ? 6.447 37.156 -7.500 1.00 35.31 92 SER D N 1
ATOM 3645 C CA . SER D 1 92 ? 6.703 36.123 -6.494 1.00 35.31 92 SER D CA 1
ATOM 3646 C C . SER D 1 92 ? 7.301 36.668 -5.197 1.00 33.15 92 SER D C 1
ATOM 3647 O O . SER D 1 92 ? 8.138 37.590 -5.209 1.00 30.21 92 SER D O 1
ATOM 3650 N N . SER D 1 93 ? 6.908 36.054 -4.084 1.00 29.33 93 SER D N 1
ATOM 3651 C CA . SER D 1 93 ? 7.465 36.416 -2.774 1.00 28.57 93 SER D CA 1
ATOM 3652 C C . SER D 1 93 ? 8.891 35.939 -2.574 1.00 28.60 93 SER D C 1
ATOM 3653 O O . SER D 1 93 ? 9.192 34.755 -2.721 1.00 28.84 93 SER D O 1
ATOM 3656 N N . ILE D 1 94 ? 9.778 36.861 -2.216 1.00 26.48 94 ILE D N 1
ATOM 3657 C CA . ILE D 1 94 ? 11.125 36.482 -1.804 1.00 28.22 94 ILE D CA 1
ATOM 3658 C C . ILE D 1 94 ? 11.224 36.315 -0.289 1.00 27.65 94 ILE D C 1
ATOM 3659 O O . ILE D 1 94 ? 11.685 35.269 0.213 1.00 24.72 94 ILE D O 1
ATOM 3664 N N . LEU D 1 95 ? 10.793 37.330 0.457 1.00 24.33 95 LEU D N 1
ATOM 3665 C CA . LEU D 1 95 ? 10.891 37.246 1.895 1.00 23.92 95 LEU D CA 1
ATOM 3666 C C . LEU D 1 95 ? 9.896 38.163 2.615 1.00 24.44 95 LEU D C 1
ATOM 3667 O O . LEU D 1 95 ? 9.501 39.207 2.094 1.00 23.73 95 LEU D O 1
ATOM 3672 N N . ASN D 1 96 ? 9.501 37.753 3.810 1.00 22.58 96 ASN D N 1
ATOM 3673 C CA . ASN D 1 96 ? 8.774 38.601 4.741 1.00 20.48 96 ASN D CA 1
ATOM 3674 C C . ASN D 1 96 ? 9.632 38.785 5.971 1.00 21.35 96 ASN D C 1
ATOM 3675 O O . ASN D 1 96 ? 10.281 37.834 6.417 1.00 23.26 96 ASN D O 1
ATOM 3680 N N . TYR D 1 97 ? 9.610 39.992 6.530 1.00 21.75 97 TYR D N 1
ATOM 3681 C CA . TYR D 1 97 ? 10.454 40.365 7.660 1.00 22.63 97 TYR D CA 1
ATOM 3682 C C . TYR D 1 97 ? 9.620 41.178 8.651 1.00 23.25 97 TYR D C 1
ATOM 3683 O O . TYR D 1 97 ? 8.812 42.003 8.243 1.00 22.08 97 TYR D O 1
ATOM 3692 N N . SER D 1 98 ? 9.823 40.935 9.940 1.00 21.62 98 SER D N 1
ATOM 3693 C CA . SER D 1 98 ? 9.141 41.699 11.002 1.00 22.62 98 SER D CA 1
ATOM 3694 C C . SER D 1 98 ? 10.095 41.840 12.174 1.00 25.22 98 SER D C 1
ATOM 3695 O O . SER D 1 98 ? 10.618 40.832 12.701 1.00 26.33 98 SER D O 1
ATOM 3698 N N . TYR D 1 99 ? 10.328 43.064 12.609 1.00 25.92 99 TYR D N 1
ATOM 3699 C CA . TYR D 1 99 ? 11.274 43.254 13.691 1.00 29.22 99 TYR D CA 1
ATOM 3700 C C . TYR D 1 99 ? 10.850 44.365 14.636 1.00 28.50 99 TYR D C 1
ATOM 3701 O O . TYR D 1 99 ? 10.538 45.462 14.191 1.00 27.99 99 TYR D O 1
ATOM 3710 N N . PRO D 1 100 ? 10.893 44.092 15.955 1.00 30.05 100 PRO D N 1
ATOM 3711 C CA . PRO D 1 100 ? 10.562 45.080 16.973 1.00 33.55 100 PRO D CA 1
ATOM 3712 C C . PRO D 1 100 ? 11.729 46.013 17.239 1.00 37.05 100 PRO D C 1
ATOM 3713 O O . PRO D 1 100 ? 12.848 45.545 17.536 1.00 36.87 100 PRO D O 1
ATOM 3717 N N . LEU D 1 101 ? 11.487 47.316 17.133 1.00 35.84 101 LEU D N 1
ATOM 3718 C CA . LEU D 1 101 ? 12.572 48.300 17.200 1.00 39.40 101 LEU D CA 1
ATOM 3719 C C . LEU D 1 101 ? 12.857 48.902 18.581 1.00 42.58 101 LEU D C 1
ATOM 3720 O O . LEU D 1 101 ? 13.910 49.506 18.764 1.00 41.84 101 LEU D O 1
ATOM 3725 N N . CYS D 1 102 ? 11.922 48.745 19.522 1.00 47.26 102 CYS D N 1
ATOM 3726 C CA . CYS D 1 102 ? 11.998 49.338 20.878 1.00 50.02 102 CYS D CA 1
ATOM 3727 C C . CYS D 1 102 ? 10.700 49.089 21.613 1.00 52.25 102 CYS D C 1
ATOM 3728 O O . CYS D 1 102 ? 9.625 49.139 21.007 1.00 54.34 102 CYS D O 1
ATOM 3731 N N . PHE D 1 109 ? 15.780 57.296 26.308 1.00 61.60 109 PHE D N 1
ATOM 3732 C CA . PHE D 1 109 ? 15.293 58.337 25.408 1.00 60.82 109 PHE D CA 1
ATOM 3733 C C . PHE D 1 109 ? 15.569 57.958 23.944 1.00 61.36 109 PHE D C 1
ATOM 3734 O O . PHE D 1 109 ? 16.723 57.986 23.503 1.00 63.31 109 PHE D O 1
ATOM 3742 N N . SER D 1 110 ? 14.502 57.608 23.214 1.00 60.29 110 SER D N 1
ATOM 3743 C CA . SER D 1 110 ? 14.588 56.981 21.879 1.00 59.68 110 SER D CA 1
ATOM 3744 C C . SER D 1 110 ? 13.359 57.252 20.989 1.00 58.49 110 SER D C 1
ATOM 3745 O O . SER D 1 110 ? 12.536 58.107 21.312 1.00 58.38 110 SER D O 1
ATOM 3748 N N . PHE D 1 111 ? 13.255 56.515 19.878 1.00 58.67 111 PHE D N 1
ATOM 3749 C CA . PHE D 1 111 ? 12.081 56.527 18.982 1.00 58.16 111 PHE D CA 1
ATOM 3750 C C . PHE D 1 111 ? 10.796 56.181 19.718 1.00 55.34 111 PHE D C 1
ATOM 3751 O O . PHE D 1 111 ? 9.741 56.774 19.483 1.00 55.75 111 PHE D O 1
ATOM 3759 N N . CYS D 1 112 ? 10.885 55.193 20.597 1.00 50.19 112 CYS D N 1
ATOM 3760 C CA . CYS D 1 112 ? 9.768 54.845 21.439 1.00 48.30 112 CYS D CA 1
ATOM 3761 C C . CYS D 1 112 ? 9.585 55.900 22.506 1.00 46.30 112 CYS D C 1
ATOM 3762 O O . CYS D 1 112 ? 10.555 56.486 22.974 1.00 44.94 112 CYS D O 1
ATOM 3765 N N . GLY D 1 113 ? 8.334 56.159 22.860 1.00 44.50 113 GLY D N 1
ATOM 3766 C CA . GLY D 1 113 ? 8.000 57.258 23.757 1.00 43.25 113 GLY D CA 1
ATOM 3767 C C . GLY D 1 113 ? 7.740 58.547 23.004 1.00 41.84 113 GLY D C 1
ATOM 3768 O O . GLY D 1 113 ? 7.511 59.588 23.610 1.00 45.34 113 GLY D O 1
ATOM 3769 N N . ARG D 1 114 ? 7.769 58.472 21.675 1.00 39.09 114 ARG D N 1
ATOM 3770 C CA . ARG D 1 114 ? 7.526 59.611 20.796 1.00 37.61 114 ARG D CA 1
ATOM 3771 C C . ARG D 1 114 ? 6.040 59.977 20.778 1.00 37.80 114 ARG D C 1
ATOM 3772 O O . ARG D 1 114 ? 5.185 59.113 20.918 1.00 36.75 114 ARG D O 1
ATOM 3780 N N . ARG D 1 115 ? 5.745 61.252 20.577 1.00 36.94 115 ARG D N 1
ATOM 3781 C CA . ARG D 1 115 ? 4.361 61.725 20.638 1.00 36.05 115 ARG D CA 1
ATOM 3782 C C . ARG D 1 115 ? 3.839 62.310 19.317 1.00 34.83 115 ARG D C 1
ATOM 3783 O O . ARG D 1 115 ? 4.601 62.853 18.502 1.00 31.09 115 ARG D O 1
ATOM 3791 N N . LYS D 1 116 ? 2.526 62.216 19.110 1.00 32.33 116 LYS D N 1
ATOM 3792 C CA . LYS D 1 116 ? 1.874 62.910 18.001 1.00 31.99 116 LYS D CA 1
ATOM 3793 C C . LYS D 1 116 ? 2.400 64.326 17.813 1.00 33.57 116 LYS D C 1
ATOM 3794 O O . LYS D 1 116 ? 2.545 65.070 18.789 1.00 34.14 116 LYS D O 1
ATOM 3800 N N . GLY D 1 117 ? 2.669 64.693 16.563 1.00 31.29 117 GLY D N 1
ATOM 3801 C CA . GLY D 1 117 ? 3.074 66.060 16.216 1.00 32.07 117 GLY D CA 1
ATOM 3802 C C . GLY D 1 117 ? 4.574 66.297 16.188 1.00 30.37 117 GLY D C 1
ATOM 3803 O O . GLY D 1 117 ? 5.040 67.284 15.612 1.00 30.86 117 GLY D O 1
ATOM 3804 N N . GLU D 1 118 ? 5.335 65.382 16.783 1.00 31.63 118 GLU D N 1
ATOM 3805 C CA . GLU D 1 118 ? 6.794 65.489 16.769 1.00 32.08 118 GLU D CA 1
ATOM 3806 C C . GLU D 1 118 ? 7.377 65.360 15.382 1.00 32.68 118 GLU D C 1
ATOM 3807 O O . GLU D 1 118 ? 7.004 64.465 14.601 1.00 31.07 118 GLU D O 1
ATOM 3813 N N . GLN D 1 119 ? 8.294 66.267 15.082 1.00 29.64 119 GLN D N 1
ATOM 3814 C CA . GLN D 1 119 ? 9.045 66.238 13.830 1.00 31.16 119 GLN D CA 1
ATOM 3815 C C . GLN D 1 119 ? 10.307 65.427 14.080 1.00 32.96 119 GLN D C 1
ATOM 3816 O O . GLN D 1 119 ? 11.129 65.796 14.919 1.00 31.66 119 GLN D O 1
ATOM 3822 N N . ILE D 1 120 ? 10.427 64.315 13.353 1.00 29.44 120 ILE D N 1
ATOM 3823 C CA . ILE D 1 120 ? 11.480 63.326 13.553 1.00 31.54 120 ILE D CA 1
ATOM 3824 C C . ILE D 1 120 ? 12.485 63.495 12.435 1.00 30.22 120 ILE D C 1
ATOM 3825 O O . ILE D 1 120 ? 12.108 63.574 11.250 1.00 28.64 120 ILE D O 1
ATOM 3830 N N . TYR D 1 121 ? 13.767 63.540 12.796 1.00 27.92 121 TYR D N 1
ATOM 3831 C CA . TYR D 1 121 ? 14.822 63.464 11.795 1.00 28.68 121 TYR D CA 1
ATOM 3832 C C . TYR D 1 121 ? 15.868 62.465 12.254 1.00 30.52 121 TYR D C 1
ATOM 3833 O O . TYR D 1 121 ? 16.457 62.610 13.334 1.00 28.49 121 TYR D O 1
ATOM 3842 N N . TYR D 1 122 ? 16.065 61.441 11.431 1.00 28.60 122 TYR D N 1
ATOM 3843 C CA . TYR D 1 122 ? 17.015 60.377 11.717 1.00 29.31 122 TYR D CA 1
ATOM 3844 C C . TYR D 1 122 ? 18.072 60.361 10.626 1.00 30.82 122 TYR D C 1
ATOM 3845 O O . TYR D 1 122 ? 17.777 60.262 9.421 1.00 28.18 122 TYR D O 1
ATOM 3854 N N . ALA D 1 123 ? 19.326 60.456 11.048 1.00 27.20 123 ALA D N 1
ATOM 3855 C CA . ALA D 1 123 ? 20.426 60.259 10.115 1.00 27.58 123 ALA D CA 1
ATOM 3856 C C . ALA D 1 123 ? 21.393 59.294 10.752 1.00 31.90 123 ALA D C 1
ATOM 3857 O O . ALA D 1 123 ? 21.968 59.589 11.801 1.00 30.08 123 ALA D O 1
ATOM 3859 N N . GLY D 1 124 ? 21.558 58.126 10.137 1.00 29.97 124 GLY D N 1
ATOM 3860 C CA . GLY D 1 124 ? 22.413 57.095 10.712 1.00 32.61 124 GLY D CA 1
ATOM 3861 C C . GLY D 1 124 ? 22.223 55.740 10.070 1.00 32.19 124 GLY D C 1
ATOM 3862 O O . GLY D 1 124 ? 21.486 55.617 9.078 1.00 29.26 124 GLY D O 1
ATOM 3863 N N . PRO D 1 125 ? 22.879 54.712 10.632 1.00 35.20 125 PRO D N 1
ATOM 3864 C CA . PRO D 1 125 ? 22.902 53.408 9.986 1.00 35.32 125 PRO D CA 1
ATOM 3865 C C . PRO D 1 125 ? 21.634 52.617 10.227 1.00 36.37 125 PRO D C 1
ATOM 3866 O O . PRO D 1 125 ? 20.883 52.887 11.173 1.00 34.28 125 PRO D O 1
ATOM 3870 N N . VAL D 1 126 ? 21.386 51.661 9.343 1.00 34.53 126 VAL D N 1
ATOM 3871 C CA . VAL D 1 126 ? 20.368 50.664 9.571 1.00 37.81 126 VAL D CA 1
ATOM 3872 C C . VAL D 1 126 ? 21.154 49.374 9.708 1.00 39.66 126 VAL D C 1
ATOM 3873 O O . VAL D 1 126 ? 22.341 49.331 9.387 1.00 42.79 126 VAL D O 1
ATOM 3877 N N . ASN D 1 127 ? 20.553 48.325 10.220 1.00 42.33 127 ASN D N 1
ATOM 3878 C CA . ASN D 1 127 ? 21.387 47.163 10.467 1.00 48.33 127 ASN D CA 1
ATOM 3879 C C . ASN D 1 127 ? 21.181 46.087 9.407 1.00 47.12 127 ASN D C 1
ATOM 3880 O O . ASN D 1 127 ? 20.700 44.985 9.683 1.00 50.76 127 ASN D O 1
ATOM 3885 N N . ASN D 1 128 ? 21.532 46.452 8.178 1.00 43.93 128 ASN D N 1
ATOM 3886 C CA . ASN D 1 128 ? 21.460 45.531 7.053 1.00 39.65 128 ASN D CA 1
ATOM 3887 C C . ASN D 1 128 ? 22.775 44.778 6.848 1.00 38.01 128 ASN D C 1
ATOM 3888 O O . ASN D 1 128 ? 23.854 45.308 7.129 1.00 34.99 128 ASN D O 1
ATOM 3893 N N . PRO D 1 129 ? 22.680 43.524 6.382 1.00 35.83 129 PRO D N 1
ATOM 3894 C CA . PRO D 1 129 ? 23.876 42.878 5.846 1.00 34.39 129 PRO D CA 1
ATOM 3895 C C . PRO D 1 129 ? 24.193 43.436 4.462 1.00 33.31 129 PRO D C 1
ATOM 3896 O O . PRO D 1 129 ? 23.301 43.976 3.792 1.00 35.48 129 PRO D O 1
ATOM 3900 N N . GLY D 1 130 ? 25.445 43.308 4.044 1.00 30.96 130 GLY D N 1
ATOM 3901 C CA . GLY D 1 130 ? 25.854 43.638 2.691 1.00 30.46 130 GLY D CA 1
ATOM 3902 C C . GLY D 1 130 ? 25.251 42.629 1.740 1.00 29.68 130 GLY D C 1
ATOM 3903 O O . GLY D 1 130 ? 25.043 41.469 2.104 1.00 29.45 130 GLY D O 1
ATOM 3904 N N . LEU D 1 131 ? 24.927 43.079 0.534 1.00 29.44 131 LEU D N 1
ATOM 3905 C CA . LEU D 1 131 ? 24.245 42.229 -0.441 1.00 27.79 131 LEU D CA 1
ATOM 3906 C C . LEU D 1 131 ? 24.621 42.701 -1.832 1.00 30.03 131 LEU D C 1
ATOM 3907 O O . LEU D 1 131 ? 24.485 43.881 -2.129 1.00 29.96 131 LEU D O 1
ATOM 3912 N N . ASP D 1 132 ? 25.067 41.771 -2.675 1.00 29.97 132 ASP D N 1
ATOM 3913 C CA . ASP D 1 132 ? 25.245 42.012 -4.096 1.00 32.94 132 ASP D CA 1
ATOM 3914 C C . ASP D 1 132 ? 23.918 41.766 -4.756 1.00 31.98 132 ASP D C 1
ATOM 3915 O O . ASP D 1 132 ? 23.511 40.608 -4.927 1.00 31.42 132 ASP D O 1
ATOM 3920 N N . VAL D 1 133 ? 23.230 42.847 -5.115 1.00 29.44 133 VAL D N 1
ATOM 3921 C CA . VAL D 1 133 ? 21.891 42.759 -5.649 1.00 29.91 133 VAL D CA 1
ATOM 3922 C C . VAL D 1 133 ? 21.939 42.309 -7.111 1.00 32.45 133 VAL D C 1
ATOM 3923 O O . VAL D 1 133 ? 22.449 43.044 -7.968 1.00 30.18 133 VAL D O 1
ATOM 3927 N N . PRO D 1 134 ? 21.396 41.103 -7.408 1.00 32.58 134 PRO D N 1
ATOM 3928 C CA . PRO D 1 134 ? 21.410 40.629 -8.795 1.00 33.77 134 PRO D CA 1
ATOM 3929 C C . PRO D 1 134 ? 20.599 41.531 -9.709 1.00 32.92 134 PRO D C 1
ATOM 3930 O O . PRO D 1 134 ? 19.593 42.097 -9.283 1.00 31.28 134 PRO D O 1
ATOM 3934 N N . GLN D 1 135 ? 21.068 41.693 -10.945 1.00 32.44 135 GLN D N 1
ATOM 3935 C CA . GLN D 1 135 ? 20.386 42.480 -11.963 1.00 35.69 135 GLN D CA 1
ATOM 3936 C C . GLN D 1 135 ? 18.887 42.164 -12.061 1.00 35.27 135 GLN D C 1
ATOM 3937 O O . GLN D 1 135 ? 18.486 40.986 -12.088 1.00 35.97 135 GLN D O 1
ATOM 3943 N N . GLY D 1 136 ? 18.080 43.218 -12.085 1.00 32.75 136 GLY D N 1
ATOM 3944 C CA . GLY D 1 136 ? 16.636 43.096 -12.172 1.00 34.38 136 GLY D CA 1
ATOM 3945 C C . GLY D 1 136 ? 15.894 44.095 -11.311 1.00 33.33 136 GLY D C 1
ATOM 3946 O O . GLY D 1 136 ? 16.492 45.015 -10.743 1.00 32.14 136 GLY D O 1
ATOM 3947 N N . GLU D 1 137 ? 14.581 43.918 -11.241 1.00 29.50 137 GLU D N 1
ATOM 3948 C CA . GLU D 1 137 ? 13.693 44.814 -10.562 1.00 28.70 137 GLU D CA 1
ATOM 3949 C C . GLU D 1 137 ? 13.030 44.096 -9.385 1.00 30.00 137 GLU D C 1
ATOM 3950 O O . GLU D 1 137 ? 12.653 42.925 -9.492 1.00 29.15 137 GLU D O 1
ATOM 3956 N N . TYR D 1 138 ? 12.914 44.806 -8.268 1.00 25.28 138 TYR D N 1
ATOM 3957 C CA . TYR D 1 138 ? 12.287 44.253 -7.058 1.00 25.00 138 TYR D CA 1
ATOM 3958 C C . TYR D 1 138 ? 11.273 45.225 -6.507 1.00 27.39 138 TYR D C 1
ATOM 3959 O O . TYR D 1 138 ? 11.396 46.443 -6.687 1.00 27.39 138 TYR D O 1
ATOM 3968 N N . GLN D 1 139 ? 10.262 44.695 -5.833 1.00 24.55 139 GLN D N 1
ATOM 3969 C CA . GLN D 1 139 ? 9.251 45.522 -5.174 1.00 26.71 139 GLN D CA 1
ATOM 3970 C C . GLN D 1 139 ? 9.407 45.332 -3.676 1.00 27.47 139 GLN D C 1
ATOM 3971 O O . GLN D 1 139 ? 9.568 44.198 -3.201 1.00 28.74 139 GLN D O 1
ATOM 3977 N N . LEU D 1 140 ? 9.375 46.432 -2.935 1.00 26.63 140 LEU D N 1
ATOM 3978 C CA . LEU D 1 140 ? 9.667 46.421 -1.499 1.00 29.11 140 LEU D CA 1
ATOM 3979 C C . LEU D 1 140 ? 8.566 47.204 -0.805 1.00 33.51 140 LEU D C 1
ATOM 3980 O O . LEU D 1 140 ? 8.250 48.329 -1.211 1.00 35.50 140 LEU D O 1
ATOM 3985 N N . LEU D 1 141 ? 7.948 46.608 0.205 1.00 25.82 141 LEU D N 1
ATOM 3986 C CA . LEU D 1 141 ? 6.979 47.336 1.031 1.00 26.63 141 LEU D CA 1
ATOM 3987 C C . LEU D 1 141 ? 7.567 47.426 2.431 1.00 27.21 141 LEU D C 1
ATOM 3988 O O . LEU D 1 141 ? 7.979 46.413 2.999 1.00 27.16 141 LEU D O 1
ATOM 3993 N N . LEU D 1 142 ? 7.619 48.643 2.964 1.00 25.96 142 LEU D N 1
ATOM 3994 C CA . LEU D 1 142 ? 8.134 48.909 4.302 1.00 24.71 142 LEU D CA 1
ATOM 3995 C C . LEU D 1 142 ? 6.990 49.503 5.115 1.00 26.08 142 LEU D C 1
ATOM 3996 O O . LEU D 1 142 ? 6.303 50.446 4.678 1.00 25.04 142 LEU D O 1
ATOM 4001 N N . GLU D 1 143 ? 6.735 48.899 6.266 1.00 23.00 143 GLU D N 1
ATOM 4002 C CA . GLU D 1 143 ? 5.619 49.340 7.105 1.00 23.75 143 GLU D CA 1
ATOM 4003 C C . GLU D 1 143 ? 6.148 49.567 8.514 1.00 24.68 143 GLU D C 1
ATOM 4004 O O . GLU D 1 143 ? 6.696 48.637 9.130 1.00 24.84 143 GLU D O 1
ATOM 4010 N N . LEU D 1 144 ? 6.010 50.795 9.021 1.00 23.12 144 LEU D N 1
ATOM 4011 C CA . LEU D 1 144 ? 6.378 51.059 10.403 1.00 22.90 144 LEU D CA 1
ATOM 4012 C C . LEU D 1 144 ? 5.089 51.259 11.188 1.00 23.24 144 LEU D C 1
ATOM 4013 O O . LEU D 1 144 ? 4.243 52.053 10.776 1.00 21.60 144 LEU D O 1
ATOM 4018 N N . TYR D 1 145 ? 4.933 50.552 12.299 1.00 21.31 145 TYR D N 1
ATOM 4019 C CA . TYR D 1 145 ? 3.690 50.672 13.062 1.00 22.64 145 TYR D CA 1
ATOM 4020 C C . TYR D 1 145 ? 3.889 50.569 14.564 1.00 25.67 145 TYR D C 1
ATOM 4021 O O . TYR D 1 145 ? 4.946 50.126 15.043 1.00 23.49 145 TYR D O 1
ATOM 4030 N N . ASN D 1 146 ? 2.886 50.998 15.319 1.00 25.23 146 ASN D N 1
ATOM 4031 C CA . ASN D 1 146 ? 3.039 51.036 16.769 1.00 26.39 146 ASN D CA 1
ATOM 4032 C C . ASN D 1 146 ? 2.372 49.874 17.502 1.00 25.01 146 ASN D C 1
ATOM 4033 O O . ASN D 1 146 ? 1.961 48.885 16.872 1.00 23.59 146 ASN D O 1
ATOM 4038 N N . GLU D 1 147 ? 2.263 50.012 18.824 1.00 26.85 147 GLU D N 1
ATOM 4039 C CA . GLU D 1 147 ? 1.800 48.938 19.703 1.00 27.15 147 GLU D CA 1
ATOM 4040 C C . GLU D 1 147 ? 0.304 48.659 19.502 1.00 27.26 147 GLU D C 1
ATOM 4041 O O . GLU D 1 147 ? -0.197 47.638 19.977 1.00 28.30 147 GLU D O 1
ATOM 4047 N N . ASN D 1 148 ? -0.382 49.589 18.846 1.00 26.48 148 ASN D N 1
ATOM 4048 C CA . ASN D 1 148 ? -1.823 49.453 18.548 1.00 27.76 148 ASN D CA 1
ATOM 4049 C C . ASN D 1 148 ? -2.065 49.061 17.110 1.00 27.41 148 ASN D C 1
ATOM 4050 O O . ASN D 1 148 ? -3.197 49.146 16.597 1.00 25.98 148 ASN D O 1
ATOM 4055 N N . ARG D 1 149 ? -0.990 48.644 16.444 1.00 23.67 149 ARG D N 1
ATOM 4056 C CA . ARG D 1 149 ? -1.022 48.289 15.011 1.00 23.91 149 ARG D CA 1
ATOM 4057 C C . ARG D 1 149 ? -1.377 49.456 14.086 1.00 25.17 149 ARG D C 1
ATOM 4058 O O . ARG D 1 149 ? -1.868 49.248 12.981 1.00 24.00 149 ARG D O 1
ATOM 4066 N N . ALA D 1 150 ? -1.121 50.681 14.541 1.00 22.24 150 ALA D N 1
ATOM 4067 C CA . ALA D 1 150 ? -1.429 51.866 13.753 1.00 23.62 150 ALA D CA 1
ATOM 4068 C C . ALA D 1 150 ? -0.238 52.173 12.896 1.00 23.18 150 ALA D C 1
ATOM 4069 O O . ALA D 1 150 ? 0.901 52.216 13.377 1.00 24.99 150 ALA D O 1
ATOM 4071 N N . THR D 1 151 ? -0.499 52.412 11.627 1.00 22.90 151 THR D N 1
ATOM 4072 C CA . THR D 1 151 ? 0.575 52.784 10.709 1.00 24.98 151 THR D CA 1
ATOM 4073 C C . THR D 1 151 ? 1.170 54.161 11.051 1.00 25.60 151 THR D C 1
ATOM 4074 O O . THR D 1 151 ? 0.462 55.162 11.150 1.00 25.06 151 THR D O 1
ATOM 4078 N N . VAL D 1 152 ? 2.484 54.169 11.238 1.00 24.00 152 VAL D N 1
ATOM 4079 C CA . VAL D 1 152 ? 3.296 55.359 11.500 1.00 24.46 152 VAL D CA 1
ATOM 4080 C C . VAL D 1 152 ? 3.923 55.829 10.181 1.00 22.98 152 VAL D C 1
ATOM 4081 O O . VAL D 1 152 ? 3.999 57.017 9.926 1.00 24.70 152 VAL D O 1
ATOM 4085 N N . ALA D 1 153 ? 4.405 54.893 9.356 1.00 22.81 153 ALA D N 1
ATOM 4086 C CA . ALA D 1 153 ? 4.875 55.197 8.004 1.00 23.00 153 ALA D CA 1
ATOM 4087 C C . ALA D 1 153 ? 4.671 53.965 7.153 1.00 24.02 153 ALA D C 1
ATOM 4088 O O . ALA D 1 153 ? 4.682 52.847 7.653 1.00 21.72 153 ALA D O 1
ATOM 4090 N N . CYS D 1 154 ? 4.451 54.182 5.873 1.00 21.26 154 CYS D N 1
ATOM 4091 C CA . CYS D 1 154 ? 4.240 53.110 4.923 1.00 24.56 154 CYS D CA 1
ATOM 4092 C C . CYS D 1 154 ? 4.915 53.574 3.641 1.00 25.57 154 CYS D C 1
ATOM 4093 O O . CYS D 1 154 ? 4.663 54.700 3.175 1.00 24.41 154 CYS D O 1
ATOM 4096 N N . ALA D 1 155 ? 5.772 52.748 3.046 1.00 27.67 155 ALA D N 1
ATOM 4097 C CA . ALA D 1 155 ? 6.338 53.103 1.731 1.00 29.08 155 ALA D CA 1
ATOM 4098 C C . ALA D 1 155 ? 6.361 51.931 0.797 1.00 27.63 155 ALA D C 1
ATOM 4099 O O . ALA D 1 155 ? 6.816 50.865 1.176 1.00 28.11 155 ALA D O 1
ATOM 4101 N N . ASN D 1 156 ? 5.884 52.100 -0.428 1.00 29.11 156 ASN D N 1
ATOM 4102 C CA . ASN D 1 156 ? 6.174 51.069 -1.396 1.00 27.42 156 ASN D CA 1
ATOM 4103 C C . ASN D 1 156 ? 7.225 51.539 -2.351 1.00 26.41 156 ASN D C 1
ATOM 4104 O O . ASN D 1 156 ? 7.211 52.690 -2.779 1.00 25.70 156 ASN D O 1
ATOM 4109 N N . ALA D 1 157 ? 8.154 50.645 -2.635 1.00 26.36 157 ALA D N 1
ATOM 4110 C CA . ALA D 1 157 ? 9.374 51.022 -3.332 1.00 26.52 157 ALA D CA 1
ATOM 4111 C C . ALA D 1 157 ? 9.666 50.067 -4.457 1.00 28.23 157 ALA D C 1
ATOM 4112 O O . ALA D 1 157 ? 9.262 48.888 -4.424 1.00 27.71 157 ALA D O 1
ATOM 4114 N N . THR D 1 158 ? 10.387 50.576 -5.444 1.00 23.60 158 THR D N 1
ATOM 4115 C CA . THR D 1 158 ? 10.925 49.757 -6.512 1.00 25.15 158 THR D CA 1
ATOM 4116 C C . THR D 1 158 ? 12.418 49.897 -6.476 1.00 27.22 158 THR D C 1
ATOM 4117 O O . THR D 1 158 ? 12.958 51.021 -6.322 1.00 29.70 158 THR D O 1
ATOM 4121 N N . VAL D 1 159 ? 13.088 48.756 -6.547 1.00 24.71 159 VAL D N 1
ATOM 4122 C CA . VAL D 1 159 ? 14.524 48.704 -6.479 1.00 23.33 159 VAL D CA 1
ATOM 4123 C C . VAL D 1 159 ? 14.981 48.109 -7.792 1.00 26.54 159 VAL D C 1
ATOM 4124 O O . VAL D 1 159 ? 14.579 47.000 -8.158 1.00 26.48 159 VAL D O 1
ATOM 4128 N N . THR D 1 160 ? 15.848 48.841 -8.484 1.00 25.21 160 THR D N 1
ATOM 4129 C CA . THR D 1 160 ? 16.346 48.395 -9.755 1.00 27.86 160 THR D CA 1
ATOM 4130 C C . THR D 1 160 ? 17.854 48.236 -9.730 1.00 28.23 160 THR D C 1
ATOM 4131 O O . THR D 1 160 ? 18.588 49.199 -9.447 1.00 29.50 160 THR D O 1
ATOM 4135 N N . SER D 1 161 ? 18.322 47.025 -10.027 1.00 26.96 161 SER D N 1
ATOM 4136 C CA . SER D 1 161 ? 19.744 46.746 -10.126 1.00 28.46 161 SER D CA 1
ATOM 4137 C C . SER D 1 161 ? 20.125 46.548 -11.600 1.00 34.73 161 SER D C 1
ATOM 4138 O O . SER D 1 161 ? 19.517 45.723 -12.300 1.00 31.41 161 SER D O 1
ATOM 4141 N N . SER D 1 162 ? 21.111 47.320 -12.061 1.00 35.83 162 SER D N 1
ATOM 4142 C CA . SER D 1 162 ? 21.474 47.381 -13.484 1.00 41.94 162 SER D CA 1
ATOM 4143 C C . SER D 1 162 ? 22.985 47.453 -13.701 1.00 46.22 162 SER D C 1
ATOM 4144 O O . SER D 1 162 ? 23.790 47.438 -12.770 1.00 47.53 162 SER D O 1
#

CATH classification: 2.60.40.770

Nearest PDB structures (foldseek):
  3m7o-assembly3_C  TM=9.964E-01  e=1.120E-24  Mus musculus
  3m7o-assembly1_A  TM=9.656E-01  e=1.863E-23  Mus musculus
  3rg1-assembly1_D  TM=9.605E-01  e=5.367E-20  Bos taurus
  3b2d-assembly1_D  TM=9.385E-01  e=3.881E-19  Homo sapiens
  3mu3-assembly2_B  TM=8.950E-01  e=2.199E-15  Gallus gallus

Organism: Mus musculus (NCBI:txid10090)